Protein AF-0000000077710353 (afdb_homodimer)

Nearest PDB structures (foldseek):
  5i99-assembly1_A  TM=4.113E-01  e=1.991E-09  Mus musculus
  4jzo-assembly4_H  TM=4.337E-01  e=4.804E-08  Homo sapiens
  6u8c-assembly1_C  TM=4.292E-01  e=2.324E-08  Homo sapiens
  2if7-assembly1_B  TM=4.153E-01  e=2.906E-08  Homo sapiens
  2if7-assembly1_A  TM=4.339E-01  e=1.050E-07  Homo sapiens

Organism: NCBI:txid369639

Secondary structure (DSSP, 8-state):
-----------------------S---EEEEEETT--EEE--TTPPTTSTTEEEEEE-SSTTPPPEEEEETTEE-S--TTGGGEEE-TTSPEEESS--TT--EEEEEEEEETTEEEEEEEEEEEEEEEEEESS-GGG--TT-EEEEEEEEE-SSS-HHHHHHHH-EEEEEE-TTSPBP-TT-TTEEEEEETTTTEEEEEEE--GGGTT-EEEEEEEEEEEEEEEE-----HHHHHHHHHHHHHHHHHHHHHHHHHHHHHHHHHHHHHHHHHHHHHHHHHHHHHHHHHHH-/-----------------------S---EEEEEETT--EEE--TTPPTTSTTEEEEEE--STTPPPEEEEETTEE-TT-GGGGGEEE-TTSPEEESS--TT--EEEEEEEEETTEEEEEEEEEEEEEEEEEESS-GGG--TT-EEEEEEEEE-SSS-HHHHHHHH-EEEEEE-TTSPBP-TT-TT-EEEEETTTTEEEEEEE--GGGTT-EEEEEEEEEEEEEEEE-----HHHHHHHHHHHHHHHHHHHHHHHHHHHHHHHHHHHHHHHHHHHHHHHHHHHHHHHHHHH-

pLDDT: mean 77.47, std 20.6, range [24.73, 97.75]

Solvent-accessible surface area (backbone atoms only — not comparable to full-atom values): 31722 Å² total; per-residue (Å²): 136,82,78,76,76,74,74,74,75,74,72,76,72,73,73,68,74,70,74,68,70,64,82,60,70,74,68,42,78,44,58,38,30,54,63,38,70,46,77,43,80,30,59,66,60,62,86,88,28,54,32,31,25,33,37,38,32,47,52,52,83,82,49,74,70,42,68,51,25,56,47,55,37,74,41,78,87,43,94,60,34,84,38,48,46,76,43,96,68,45,18,43,32,38,50,57,36,43,84,80,61,27,11,37,37,33,35,38,37,41,55,95,88,32,78,45,84,71,66,31,41,34,36,35,30,25,35,43,74,47,59,74,53,57,63,82,68,40,46,62,74,39,74,42,40,36,38,37,30,48,35,57,33,66,51,52,38,61,53,43,32,64,74,55,36,46,47,79,45,46,23,43,76,87,65,47,72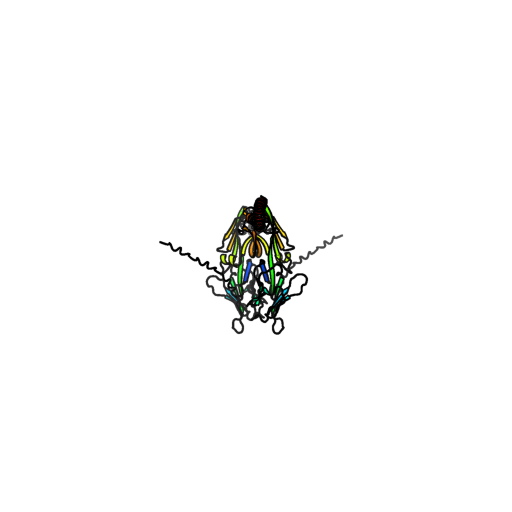,64,50,70,81,39,85,69,38,46,64,48,77,39,58,86,63,32,32,39,34,43,32,33,63,37,46,76,84,38,58,71,34,44,42,30,39,32,38,32,26,55,58,32,58,45,76,45,70,40,54,59,58,54,66,62,55,59,46,45,51,50,46,51,52,49,50,50,52,50,51,51,52,51,52,52,49,52,64,57,48,50,58,53,53,52,52,51,50,51,54,50,50,54,51,53,53,52,54,57,57,54,56,58,55,58,58,57,59,59,60,68,75,99,135,82,78,74,76,74,75,74,75,75,73,75,72,73,73,68,72,69,75,67,72,64,85,62,68,72,67,41,77,46,56,40,30,55,61,38,69,46,76,43,80,27,57,65,60,62,86,89,28,54,33,31,25,34,36,38,32,50,57,52,83,81,54,76,70,40,68,52,24,55,47,57,37,73,41,78,87,44,92,61,32,83,37,48,48,75,43,95,68,46,18,43,33,38,49,55,36,44,84,80,62,26,10,38,37,33,35,39,37,38,56,94,89,33,78,46,87,71,64,31,44,35,36,35,30,26,36,44,75,47,60,74,54,58,65,82,69,40,48,63,72,39,72,40,41,36,38,37,32,45,36,56,32,67,50,54,38,62,53,44,32,66,75,54,35,45,48,80,44,46,23,42,74,86,65,47,71,63,50,70,80,38,87,68,39,48,63,48,77,40,56,86,62,34,31,38,34,43,34,36,63,37,45,76,83,39,59,71,34,41,42,29,39,34,38,32,27,55,58,33,57,43,76,46,69,40,55,57,58,54,66,61,57,58,46,46,51,49,47,51,48,48,49,50,52,49,49,51,50,51,51,52,49,52,63,56,46,50,58,52,53,52,50,50,50,52,52,51,51,53,50,53,53,50,54,58,53,54,56,57,54,57,56,56,57,61,58,67,75,100

Sequence (580 aa):
MADKCHLCLLGLIILSSLLAGTSGADDAHVFISSGENVRLPCNNALPDCKSTTWIYHNGYNHSAAAELINLGIKTKDTESHERLSLGSDCSLNIKNVTKEDPGSYTCRQYVNDKQQGTDARVFLHVLHVSSSSSQTEISAGRSVTLSCQLYSSGVSCDDLIRSERIQLFWVNQAGVTLKISDSRYQILFSSRHCISTLSTTLLNEDHNREWRCEVTQVKTSVTYTVRYSDPAETEVRSTAGLLFRVIVIIVEFAVFAAPTVILLQIICARRAGRKNSQHSEEIVMNKILEMADKCHLCLLGLIILSSLLAGTSGADDAHVFISSGENVRLPCNNALPDCKSTTWIYHNGYNHSAAAELINLGIKTKDTESHERLSLGSDCSLNIKNVTKEDPGSYTCRQYVNDKQQGTDARVFLHVLHVSSSSSQTEISAGRSVTLSCQLYSSGVSCDDLIRSERIQLFWVNQAGVTLKISDSRYQILFSSRHCISTLSTTLLNEDHNREWRCEVTQVKTSVTYTVRYSDPAETEVRSTAGLLFRVIVIIVEFAVFAAPTVILLQIICARRAGRKNSQHSEEIVMNKILE

Radius of gyration: 45.53 Å; Cα contacts (8 Å, |Δi|>4): 1023; chains: 2; bounding box: 80×238×75 Å

InterPro domains:
  IPR003599 Immunoglobulin domain subtype [SM00409] (27-127)
  IPR003599 Immunoglobulin domain subtype [SM00409] (133-227)
  IPR007110 Immunoglobulin-like domain [PS50835] (32-108)
  IPR007110 Immunoglobulin-like domain [PS50835] (127-223)
  IPR013106 Immunoglobulin V-set domain [PF07686] (31-123)
  IPR013783 Immunoglobulin-like fold [G3DSA:2.60.40.10] (26-131)
  IPR013783 Immunoglobulin-like fold [G3DSA:2.60.40.10] (132-230)
  IPR036179 Immunoglobulin-like domain superfamily [SSF48726] (31-126)

Structure (mmCIF, N/CA/C/O backbone):
data_AF-0000000077710353-model_v1
#
loop_
_entity.id
_entity.type
_entity.pdbx_description
1 polymer 'Ig-like domain-containing protein'
#
loop_
_atom_site.group_PDB
_atom_site.id
_atom_site.type_symbol
_atom_site.label_atom_id
_atom_site.label_alt_id
_atom_site.label_comp_id
_atom_site.label_asym_id
_atom_site.label_entity_id
_atom_site.label_seq_id
_atom_site.pdbx_PDB_ins_code
_atom_site.Cartn_x
_atom_site.Cartn_y
_atom_site.Cartn_z
_atom_site.occupancy
_atom_site.B_iso_or_equiv
_atom_site.auth_seq_id
_atom_site.auth_comp_id
_atom_site.auth_asym_id
_atom_site.auth_atom_id
_atom_site.pdbx_PDB_model_num
ATOM 1 N N . MET A 1 1 ? 22.859 -52.781 32.062 1 25.34 1 MET A N 1
ATOM 2 C CA . MET A 1 1 ? 22.125 -51.562 32.406 1 25.34 1 MET A CA 1
ATOM 3 C C . MET A 1 1 ? 21.922 -50.719 31.156 1 25.34 1 MET A C 1
ATOM 5 O O . MET A 1 1 ? 22.859 -50.125 30.625 1 25.34 1 MET A O 1
ATOM 9 N N . ALA A 1 2 ? 21.047 -51.156 30.234 1 31.73 2 ALA A N 1
ATOM 10 C CA . ALA A 1 2 ? 20.672 -50.75 28.891 1 31.73 2 ALA A CA 1
ATOM 11 C C . ALA A 1 2 ? 20.047 -49.375 28.859 1 31.73 2 ALA A C 1
ATOM 13 O O . ALA A 1 2 ? 19.062 -49.125 29.562 1 31.73 2 ALA A O 1
ATOM 14 N N . ASP A 1 3 ? 20.938 -48.375 28.797 1 27.22 3 ASP A N 1
ATOM 15 C CA . ASP A 1 3 ? 20.594 -46.969 28.734 1 27.22 3 ASP A CA 1
ATOM 16 C C . ASP A 1 3 ? 19.594 -46.688 27.625 1 27.22 3 ASP A C 1
ATOM 18 O O . ASP A 1 3 ? 19.844 -47 26.453 1 27.22 3 ASP A O 1
ATOM 22 N N . LYS A 1 4 ? 18.281 -46.781 27.984 1 29.41 4 LYS A N 1
ATOM 23 C CA . LYS A 1 4 ? 17.094 -46.469 27.188 1 29.41 4 LYS A CA 1
ATOM 24 C C . LYS A 1 4 ? 17.188 -45.094 26.562 1 29.41 4 LYS A C 1
ATOM 26 O O . LYS A 1 4 ? 17.297 -44.094 27.281 1 29.41 4 LYS A O 1
ATOM 31 N N . CYS A 1 5 ? 17.938 -45 25.438 1 27.58 5 CYS A N 1
ATOM 32 C CA . CYS A 1 5 ? 17.922 -43.812 24.594 1 27.58 5 CYS A CA 1
ATOM 33 C C . CYS A 1 5 ? 16.5 -43.312 24.391 1 27.58 5 CYS A C 1
ATOM 35 O O . CYS A 1 5 ? 15.656 -44.031 23.859 1 27.58 5 CYS A O 1
ATOM 37 N N . HIS A 1 6 ? 15.984 -42.594 25.375 1 27.92 6 HIS A N 1
ATOM 38 C CA . HIS A 1 6 ? 14.75 -41.844 25.219 1 27.92 6 HIS A CA 1
ATOM 39 C C . HIS A 1 6 ? 14.766 -41.031 23.922 1 27.92 6 HIS A C 1
ATOM 41 O O . HIS A 1 6 ? 15.609 -40.156 23.734 1 27.92 6 HIS A O 1
ATOM 47 N N . LEU A 1 7 ? 14.633 -41.719 22.828 1 25.25 7 LEU A N 1
ATOM 48 C CA . LEU A 1 7 ? 14.336 -41.062 21.562 1 25.25 7 LEU A CA 1
ATOM 49 C C . LEU A 1 7 ? 13.289 -39.969 21.766 1 25.25 7 LEU A C 1
ATOM 51 O O . LEU A 1 7 ? 12.156 -40.25 22.141 1 25.25 7 LEU A O 1
ATOM 55 N N . CYS A 1 8 ? 13.719 -38.812 22.344 1 25.44 8 CYS A N 1
ATOM 56 C CA . CYS A 1 8 ? 12.898 -37.625 22.297 1 25.44 8 CYS A CA 1
ATOM 57 C C . CYS A 1 8 ? 12.336 -37.375 20.906 1 25.44 8 CYS A C 1
ATOM 59 O O . CYS A 1 8 ? 13.086 -37.156 19.969 1 25.44 8 CYS A O 1
ATOM 61 N N . LEU A 1 9 ? 11.336 -38.156 20.547 1 25.42 9 LEU A N 1
ATOM 62 C CA . LEU A 1 9 ? 10.492 -37.781 19.422 1 25.42 9 LEU A CA 1
ATOM 63 C C . LEU A 1 9 ? 10.172 -36.281 19.453 1 25.42 9 LEU A C 1
ATOM 65 O O . LEU A 1 9 ? 9.398 -35.844 20.297 1 25.42 9 LEU A O 1
ATOM 69 N N . LEU A 1 10 ? 11.203 -35.438 19.25 1 26.14 10 LEU A N 1
ATOM 70 C CA . LEU A 1 10 ? 10.914 -34.062 18.922 1 26.14 10 LEU A CA 1
ATOM 71 C C . LEU A 1 10 ? 9.812 -33.969 17.875 1 26.14 10 LEU A C 1
ATOM 73 O O . LEU A 1 10 ? 10 -34.375 16.734 1 26.14 10 LEU A O 1
ATOM 77 N N . GLY A 1 11 ? 8.547 -34.188 18.312 1 24.77 11 GLY A N 1
ATOM 78 C CA . GLY A 1 11 ? 7.402 -33.781 17.516 1 24.77 11 GLY A CA 1
ATOM 79 C C . GLY A 1 11 ? 7.562 -32.406 16.875 1 24.77 11 GLY A C 1
ATOM 80 O O . GLY A 1 11 ? 7.754 -31.422 17.578 1 24.77 11 GLY A O 1
ATOM 81 N N . LEU A 1 12 ? 8.211 -32.375 15.734 1 25.19 12 LEU A N 1
ATOM 82 C CA . LEU A 1 12 ? 8.117 -31.203 14.867 1 25.19 12 LEU A CA 1
ATOM 83 C C . LEU A 1 12 ? 6.672 -30.734 14.742 1 25.19 12 LEU A C 1
ATOM 85 O O . LEU A 1 12 ? 5.836 -31.422 14.148 1 25.19 12 LEU A O 1
ATOM 89 N N . ILE A 1 13 ? 6.176 -30.109 15.773 1 26.89 13 ILE A N 1
ATOM 90 C CA . ILE A 1 13 ? 4.922 -29.375 15.625 1 26.89 13 ILE A CA 1
ATOM 91 C C . ILE A 1 13 ? 5.008 -28.453 14.414 1 26.89 13 ILE A C 1
ATOM 93 O O . ILE A 1 13 ? 5.809 -27.516 14.398 1 26.89 13 ILE A O 1
ATOM 97 N N . ILE A 1 14 ? 4.855 -29 13.266 1 26.05 14 ILE A N 1
ATOM 98 C CA . ILE A 1 14 ? 4.508 -28.172 12.109 1 26.05 14 ILE A CA 1
ATOM 99 C C . ILE A 1 14 ? 3.408 -27.188 12.5 1 26.05 14 ILE A C 1
ATOM 101 O O . ILE A 1 14 ? 2.279 -27.578 12.789 1 26.05 14 ILE A O 1
ATOM 105 N N . LEU A 1 15 ? 3.768 -26.203 13.281 1 25.69 15 LEU A N 1
ATOM 106 C CA . LEU A 1 15 ? 2.879 -25.047 13.383 1 25.69 15 LEU A CA 1
ATOM 107 C C . LEU A 1 15 ? 2.357 -24.641 12.008 1 25.69 15 LEU A C 1
ATOM 109 O O . LEU A 1 15 ? 3.1 -24.078 11.203 1 25.69 15 LEU A O 1
ATOM 113 N N . SER A 1 16 ? 1.536 -25.422 11.43 1 28.23 16 SER A N 1
ATOM 114 C CA . SER A 1 16 ? 0.656 -24.891 10.391 1 28.23 16 SER A CA 1
ATOM 115 C C . SER A 1 16 ? 0.065 -23.547 10.797 1 28.23 16 SER A C 1
ATOM 117 O O . SER A 1 16 ? -0.652 -23.453 11.797 1 28.23 16 SER A O 1
ATOM 119 N N . SER A 1 17 ? 0.896 -22.547 10.789 1 28.89 17 SER A N 1
ATOM 120 C CA . SER A 1 17 ? 0.203 -21.266 10.789 1 28.89 17 SER A CA 1
ATOM 121 C C . SER A 1 17 ? -1.083 -21.328 9.977 1 28.89 17 SER A C 1
ATOM 123 O O . SER A 1 17 ? -1.044 -21.547 8.766 1 28.89 17 SER A O 1
ATOM 125 N N . LEU A 1 18 ? -2.076 -21.891 10.492 1 27.72 18 LEU A N 1
ATOM 126 C CA . LEU A 1 18 ? -3.426 -21.594 10.031 1 27.72 18 LEU A CA 1
ATOM 127 C C . LEU A 1 18 ? -3.553 -20.109 9.664 1 27.72 18 LEU A C 1
ATOM 129 O O . LEU A 1 18 ? -3.492 -19.25 10.531 1 27.72 18 LEU A O 1
ATOM 133 N N . LEU A 1 19 ? -3.02 -19.719 8.578 1 29.59 19 LEU A N 1
ATOM 134 C CA . LEU A 1 19 ? -3.654 -18.547 7.984 1 29.59 19 LEU A CA 1
ATOM 135 C C . LEU A 1 19 ? -5.168 -18.594 8.164 1 29.59 19 LEU A C 1
ATOM 137 O O . LEU A 1 19 ? -5.859 -19.328 7.457 1 29.59 19 LEU A O 1
ATOM 141 N N . ALA A 1 20 ? -5.641 -18.797 9.352 1 29.83 20 ALA A N 1
ATOM 142 C CA . ALA A 1 20 ? -7.047 -18.438 9.531 1 29.83 20 ALA A CA 1
ATOM 143 C C . ALA A 1 20 ? -7.43 -17.25 8.656 1 29.83 20 ALA A C 1
ATOM 145 O O . ALA A 1 20 ? -6.93 -16.141 8.852 1 29.83 20 ALA A O 1
ATOM 146 N N . GLY A 1 21 ? -7.629 -17.453 7.434 1 33.44 21 GLY A N 1
ATOM 147 C CA . GLY A 1 21 ? -8.516 -16.578 6.688 1 33.44 21 GLY A CA 1
ATOM 148 C C . GLY A 1 21 ? -9.68 -16.062 7.516 1 33.44 21 GLY A C 1
ATOM 149 O O . GLY A 1 21 ? -10.695 -16.75 7.652 1 33.44 21 GLY A O 1
ATOM 150 N N . THR A 1 22 ? -9.57 -15.711 8.742 1 33.5 22 THR A N 1
ATOM 151 C CA . THR A 1 22 ? -10.758 -15.078 9.305 1 33.5 22 THR A CA 1
ATOM 152 C C . THR A 1 22 ? -11.57 -14.391 8.219 1 33.5 22 THR A C 1
ATOM 154 O O . THR A 1 22 ? -11.008 -13.852 7.262 1 33.5 22 THR A O 1
ATOM 157 N N . SER A 1 23 ? -12.664 -14.883 7.824 1 36.84 23 SER A N 1
ATOM 158 C CA . SER A 1 23 ? -13.758 -14.312 7.035 1 36.84 23 SER A CA 1
ATOM 159 C C . SER A 1 23 ? -13.828 -12.797 7.195 1 36.84 23 SER A C 1
ATOM 161 O O . SER A 1 23 ? -14.758 -12.164 6.703 1 36.84 23 SER A O 1
ATOM 163 N N . GLY A 1 24 ? -13.422 -12.156 8.305 1 43.06 24 GLY A N 1
ATOM 164 C CA . GLY A 1 24 ? -13.641 -10.75 8.602 1 43.06 24 GLY A CA 1
ATOM 165 C C . GLY A 1 24 ? -13.086 -9.82 7.535 1 43.06 24 GLY A C 1
ATOM 166 O O . GLY A 1 24 ? -12.164 -10.188 6.805 1 43.06 24 GLY A O 1
ATOM 167 N N . ALA A 1 25 ? -14.023 -9.102 6.984 1 49.94 25 ALA A N 1
ATOM 168 C CA . ALA A 1 25 ? -13.656 -7.992 6.109 1 49.94 25 ALA A CA 1
ATOM 169 C C . ALA A 1 25 ? -12.289 -7.426 6.488 1 49.94 25 ALA A C 1
ATOM 171 O O . ALA A 1 25 ? -12.016 -7.188 7.668 1 49.94 25 ALA A O 1
ATOM 172 N N . ASP A 1 26 ? -11.234 -7.805 5.914 1 63.59 26 ASP A N 1
ATOM 173 C CA . ASP A 1 26 ? -9.891 -7.312 6.172 1 63.59 26 ASP A CA 1
ATOM 174 C C . ASP A 1 26 ? -9.898 -5.816 6.48 1 63.59 26 ASP A C 1
ATOM 176 O O . ASP A 1 26 ? -10.516 -5.035 5.758 1 63.59 26 ASP A O 1
ATOM 180 N N . ASP A 1 27 ? -9.492 -5.523 7.707 1 82 27 ASP A N 1
ATOM 181 C CA . ASP A 1 27 ? -9.359 -4.137 8.141 1 82 27 ASP A CA 1
ATOM 182 C C . ASP A 1 27 ? -8.5 -3.336 7.168 1 82 27 ASP A C 1
ATOM 184 O O . ASP A 1 27 ? -7.512 -3.848 6.637 1 82 27 ASP A O 1
ATOM 188 N N . ALA A 1 28 ? -9.109 -2.262 6.797 1 88.81 28 ALA A N 1
ATOM 189 C CA . ALA A 1 28 ? -8.344 -1.376 5.922 1 88.81 28 ALA A CA 1
ATOM 190 C C . ALA A 1 28 ? -7.387 -0.501 6.723 1 88.81 28 ALA A C 1
ATOM 192 O O . ALA A 1 28 ? -7.676 -0.146 7.871 1 88.81 28 ALA A O 1
ATOM 193 N N . HIS A 1 29 ? -6.254 -0.254 6.203 1 93.12 29 HIS A N 1
ATOM 194 C CA . HIS A 1 29 ? -5.289 0.678 6.773 1 93.12 29 HIS A CA 1
ATOM 195 C C . HIS A 1 29 ? -5.07 1.878 5.855 1 93.12 29 HIS A C 1
ATOM 197 O O . HIS A 1 29 ? -4.828 1.713 4.656 1 93.12 29 HIS A O 1
ATOM 203 N N . VAL A 1 30 ? -5.191 3.016 6.469 1 95.81 30 VAL A N 1
ATOM 204 C CA . VAL A 1 30 ? -4.977 4.246 5.715 1 95.81 30 VAL A CA 1
ATOM 205 C C . VAL A 1 30 ? -3.828 5.039 6.332 1 95.81 30 VAL A C 1
ATOM 207 O O . VAL A 1 30 ? -3.809 5.27 7.547 1 95.81 30 VAL A O 1
ATOM 210 N N . PHE A 1 31 ? -2.885 5.402 5.52 1 96.81 31 PHE A N 1
ATOM 211 C CA . PHE A 1 31 ? -1.745 6.215 5.922 1 96.81 31 PHE A CA 1
ATOM 212 C C . PHE A 1 31 ? -1.84 7.613 5.32 1 96.81 31 PHE A C 1
ATOM 214 O O . PHE A 1 31 ? -2.07 7.766 4.117 1 96.81 31 PHE A O 1
ATOM 221 N N . ILE A 1 32 ? -1.67 8.656 6.199 1 97.31 32 ILE A N 1
ATOM 222 C CA . ILE A 1 32 ? -1.818 10.031 5.723 1 97.31 32 ILE A CA 1
ATOM 223 C C . ILE A 1 32 ? -0.854 10.945 6.477 1 97.31 32 ILE A C 1
ATOM 225 O O . ILE A 1 32 ? -0.427 10.625 7.59 1 97.31 32 ILE A O 1
ATOM 229 N N . SER A 1 33 ? -0.442 12 5.82 1 96.75 33 SER A N 1
ATOM 230 C CA . SER A 1 33 ? 0.407 12.984 6.484 1 96.75 33 SER A CA 1
ATOM 231 C C . SER A 1 33 ? -0.427 14.008 7.25 1 96.75 33 SER A C 1
ATOM 233 O O . SER A 1 33 ? -1.528 14.359 6.824 1 96.75 33 SER A O 1
ATOM 235 N N . SER A 1 34 ? 0.158 14.461 8.32 1 95.56 34 SER A N 1
ATOM 236 C CA . SER A 1 34 ? -0.517 15.508 9.086 1 95.56 34 SER A CA 1
ATOM 237 C C . SER A 1 34 ? -0.793 16.734 8.227 1 95.56 34 SER A C 1
ATOM 239 O O . SER A 1 34 ? 0.046 17.125 7.414 1 95.56 34 SER A O 1
ATOM 241 N N . GLY A 1 35 ? -2 17.281 8.438 1 94.44 35 GLY A N 1
ATOM 242 C CA . GLY A 1 35 ? -2.375 18.484 7.711 1 94.44 35 GLY A CA 1
ATOM 243 C C . GLY A 1 35 ? -3.186 18.203 6.461 1 94.44 35 GLY A C 1
ATOM 244 O O . GLY A 1 35 ? -3.818 19.094 5.902 1 94.44 35 GLY A O 1
ATOM 245 N N . GLU A 1 36 ? -3.184 17.031 6.008 1 95.56 36 GLU A N 1
ATOM 246 C CA . GLU A 1 36 ? -3.924 16.656 4.809 1 95.56 36 GLU A CA 1
ATOM 247 C C . GLU A 1 36 ? -5.359 16.25 5.145 1 95.56 36 GLU A C 1
ATOM 249 O O . GLU A 1 36 ? -5.699 16.078 6.312 1 95.56 36 GLU A O 1
ATOM 254 N N . ASN A 1 37 ? -6.199 16.188 4.109 1 96.69 37 ASN A N 1
ATOM 255 C CA . ASN A 1 37 ? -7.551 15.648 4.215 1 96.69 37 ASN A CA 1
ATOM 256 C C . ASN A 1 37 ? -7.586 14.156 3.875 1 96.69 37 ASN A C 1
ATOM 258 O O . ASN A 1 37 ? -6.852 13.703 2.998 1 96.69 37 ASN A O 1
ATOM 262 N N . VAL A 1 38 ? -8.516 13.477 4.598 1 97.25 38 VAL A N 1
ATOM 263 C CA . VAL A 1 38 ? -8.555 12.047 4.316 1 97.25 38 VAL A CA 1
ATOM 264 C C . VAL A 1 38 ? -10.008 11.586 4.16 1 97.25 38 VAL A C 1
ATOM 266 O O . VAL A 1 38 ? -10.914 12.148 4.785 1 97.25 38 VAL A O 1
ATOM 269 N N . ARG A 1 39 ? -10.156 10.617 3.279 1 96.25 39 ARG A N 1
ATOM 270 C CA . ARG A 1 39 ? -11.414 9.898 3.088 1 96.25 39 ARG A CA 1
ATOM 271 C C . ARG A 1 39 ? -11.289 8.453 3.566 1 96.25 39 ARG A C 1
ATOM 273 O O . ARG A 1 39 ? -10.453 7.695 3.064 1 96.25 39 ARG A O 1
ATOM 280 N N . LEU A 1 40 ? -12.07 8.133 4.555 1 96.06 40 LEU A N 1
ATOM 281 C CA . LEU A 1 40 ? -12.117 6.75 5.027 1 96.06 40 LEU A CA 1
ATOM 282 C C . LEU A 1 40 ? -13.281 5.992 4.391 1 96.06 40 LEU A C 1
ATOM 284 O O . LEU A 1 40 ? -14.438 6.375 4.562 1 96.06 40 LEU A O 1
ATOM 288 N N . PRO A 1 41 ? -12.992 4.914 3.705 1 91.19 41 PRO A N 1
ATOM 289 C CA . PRO A 1 41 ? -14.047 4.219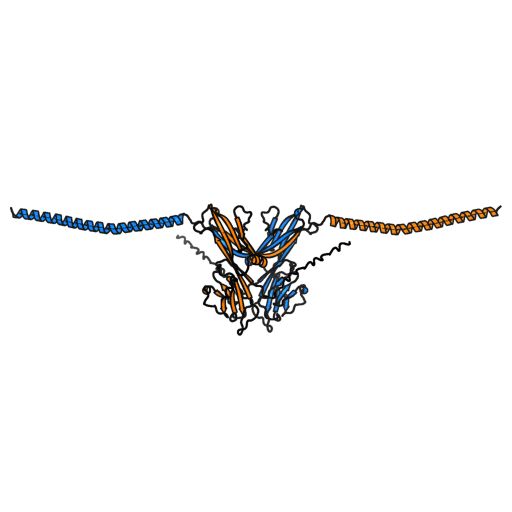 2.961 1 91.19 41 PRO A CA 1
ATOM 290 C C . PRO A 1 41 ? -14.961 3.398 3.863 1 91.19 41 PRO A C 1
ATOM 292 O O . PRO A 1 41 ? -14.516 2.846 4.871 1 91.19 41 PRO A O 1
ATOM 295 N N . CYS A 1 42 ? -16.172 3.418 3.508 1 90.94 42 CYS A N 1
ATOM 296 C CA . CYS A 1 42 ? -17.172 2.516 4.078 1 90.94 42 CYS A CA 1
ATOM 297 C C . CYS A 1 42 ? -17.547 1.422 3.088 1 90.94 42 CYS A C 1
ATOM 299 O O . CYS A 1 42 ? -18.5 1.58 2.312 1 90.94 42 CYS A O 1
ATOM 301 N N . ASN A 1 43 ? -16.938 0.274 3.174 1 80.12 43 ASN A N 1
ATOM 302 C CA . ASN A 1 43 ? -17.031 -0.746 2.135 1 80.12 43 ASN A CA 1
ATOM 303 C C . ASN A 1 43 ? -18.297 -1.584 2.283 1 80.12 43 ASN A C 1
ATOM 305 O O . ASN A 1 43 ? -18.609 -2.406 1.419 1 80.12 43 ASN A O 1
ATOM 309 N N . ASN A 1 44 ? -19.047 -1.367 3.293 1 79.06 44 ASN A N 1
ATOM 310 C CA . ASN A 1 44 ? -20.297 -2.111 3.486 1 79.06 44 ASN A CA 1
ATOM 311 C C . ASN A 1 44 ? -21.5 -1.187 3.492 1 79.06 44 ASN A C 1
ATOM 313 O O . ASN A 1 44 ? -22.531 -1.499 4.105 1 79.06 44 ASN A O 1
ATOM 317 N N . ALA A 1 45 ? -21.344 -0.152 2.887 1 82.06 45 ALA A N 1
ATOM 318 C CA . ALA A 1 45 ? -22.375 0.872 2.934 1 82.06 45 ALA A CA 1
ATOM 319 C C . ALA A 1 45 ? -23.641 0.411 2.203 1 82.06 45 ALA A C 1
ATOM 321 O O . ALA A 1 45 ? -23.547 -0.267 1.177 1 82.06 45 ALA A O 1
ATOM 322 N N . LEU A 1 46 ? -24.719 0.734 2.832 1 79.88 46 LEU A N 1
ATOM 323 C CA . LEU A 1 46 ? -26.016 0.59 2.158 1 79.88 46 LEU A CA 1
ATOM 324 C C . LEU A 1 46 ? -26.391 1.87 1.419 1 79.88 46 LEU A C 1
ATOM 326 O O . LEU A 1 46 ? -25.75 2.912 1.616 1 79.88 46 LEU A O 1
ATOM 330 N N . PRO A 1 47 ? -27.422 1.696 0.57 1 78.12 47 PRO A N 1
ATOM 331 C CA . PRO A 1 47 ? -27.781 2.891 -0.197 1 78.12 47 PRO A CA 1
ATOM 332 C C . PRO A 1 47 ? -28.234 4.047 0.69 1 78.12 47 PRO A C 1
ATOM 334 O O . PRO A 1 47 ? -28.797 3.818 1.765 1 78.12 47 PRO A O 1
ATOM 337 N N . ASP A 1 48 ? -28 5.402 0.403 1 83.31 48 ASP A N 1
ATOM 338 C CA . ASP A 1 48 ? -28.453 6.695 0.905 1 83.31 48 ASP A CA 1
ATOM 339 C C . ASP A 1 48 ? -27.797 7.031 2.242 1 83.31 48 ASP A C 1
ATOM 341 O O . ASP A 1 48 ? -28.078 8.07 2.834 1 83.31 48 ASP A O 1
ATOM 345 N N . CYS A 1 49 ? -27.031 6.266 2.949 1 92 49 CYS A N 1
ATOM 346 C CA . CYS A 1 49 ? -26.188 6.52 4.105 1 92 49 CYS A CA 1
ATOM 347 C C . CYS A 1 49 ? -27.016 6.773 5.355 1 92 49 CYS A C 1
ATOM 349 O O . CYS A 1 49 ? -26.484 7.148 6.398 1 92 49 CYS A O 1
ATOM 351 N N . LYS A 1 50 ? -28.344 6.559 5.301 1 93.94 50 LYS A N 1
ATOM 352 C CA . LYS A 1 50 ? -29.203 6.809 6.453 1 93.94 50 LYS A CA 1
ATOM 353 C C . LYS A 1 50 ? -29.062 5.707 7.5 1 93.94 50 LYS A C 1
ATOM 355 O O . LYS A 1 50 ? -29.469 5.871 8.648 1 93.94 50 LYS A O 1
ATOM 360 N N . SER A 1 51 ? -28.5 4.641 7.066 1 94.06 51 SER A N 1
ATOM 361 C CA . SER A 1 51 ? -28.297 3.502 7.957 1 94.06 51 SER A CA 1
ATOM 362 C C . SER A 1 51 ? -26.891 3.504 8.547 1 94.06 51 SER A C 1
ATOM 364 O O . SER A 1 51 ? -26.562 2.658 9.383 1 94.06 51 SER A O 1
ATOM 366 N N . THR A 1 52 ? -26.141 4.477 8.211 1 95.56 52 THR A N 1
ATOM 367 C CA . THR A 1 52 ? -24.703 4.398 8.453 1 95.56 52 THR A CA 1
ATOM 368 C C . THR A 1 52 ? -24.328 5.086 9.766 1 95.56 52 THR A C 1
ATOM 370 O O . THR A 1 52 ? -24.719 6.234 9.992 1 95.56 52 THR A O 1
ATOM 373 N N . THR A 1 53 ? -23.594 4.395 10.547 1 95.94 53 THR A N 1
ATOM 374 C CA . THR A 1 53 ? -23 4.922 11.773 1 95.94 53 THR A CA 1
ATOM 375 C C . THR A 1 53 ? -21.484 4.746 11.773 1 95.94 53 THR A C 1
ATOM 377 O O . THR A 1 53 ? -20.984 3.686 11.398 1 95.94 53 THR A O 1
ATOM 380 N N . TRP A 1 54 ? -20.797 5.832 12.086 1 95.94 54 TRP A N 1
ATOM 381 C CA . TRP A 1 54 ? -19.344 5.785 12.242 1 95.94 54 TRP A CA 1
ATOM 382 C C . TRP A 1 54 ? -18.953 5.902 13.703 1 95.94 54 TRP A C 1
ATOM 384 O O . TRP A 1 54 ? -19.375 6.824 14.398 1 95.94 54 TRP A O 1
ATOM 394 N N . ILE A 1 55 ? -18.078 4.941 14.148 1 93.94 55 ILE A N 1
ATOM 395 C CA . ILE A 1 55 ? -17.625 4.879 15.539 1 93.94 55 ILE A CA 1
ATOM 396 C C . ILE A 1 55 ? -16.094 4.965 15.586 1 93.94 55 ILE A C 1
ATOM 398 O O . ILE A 1 55 ? -15.406 4.254 14.852 1 93.94 55 ILE A O 1
ATOM 402 N N . TYR A 1 56 ? -15.648 5.875 16.406 1 94 56 TYR A N 1
ATOM 403 C CA . TYR A 1 56 ? -14.211 6.066 16.594 1 94 56 TYR A CA 1
ATOM 404 C C . TYR A 1 56 ? -13.742 5.43 17.906 1 94 56 TYR A C 1
ATOM 406 O O . TYR A 1 56 ? -14.398 5.566 18.938 1 94 56 TYR A O 1
ATOM 414 N N . HIS A 1 57 ? -12.594 4.703 17.734 1 91.38 57 HIS A N 1
ATOM 415 C CA . HIS A 1 57 ? -11.914 4.148 18.906 1 91.38 57 HIS A CA 1
ATOM 416 C C . HIS A 1 57 ? -10.43 4.5 18.891 1 91.38 57 HIS A C 1
ATOM 418 O O . HIS A 1 57 ? -9.727 4.227 17.922 1 91.38 57 HIS A O 1
ATOM 424 N N . ASN A 1 58 ? -10.023 5.172 19.969 1 84.88 58 ASN A N 1
ATOM 425 C CA . ASN A 1 58 ? -8.609 5.48 20.125 1 84.88 58 ASN A CA 1
ATOM 426 C C . ASN A 1 58 ? -7.852 4.336 20.781 1 84.88 58 ASN A C 1
ATOM 428 O O . ASN A 1 58 ? -8.211 3.9 21.891 1 84.88 58 ASN A O 1
ATOM 432 N N . GLY A 1 59 ? -7.57 3.309 20.266 1 70.75 59 GLY A N 1
ATOM 433 C CA . GLY A 1 59 ? -6.887 2.113 20.719 1 70.75 59 GLY A CA 1
ATOM 434 C C . GLY A 1 59 ? -6.184 2.309 22.047 1 70.75 59 GLY A C 1
ATOM 435 O O . GLY A 1 59 ? -5.703 1.345 22.656 1 70.75 59 GLY A O 1
ATOM 436 N N . TYR A 1 60 ? -6.141 3.691 22.406 1 61.84 60 TYR A N 1
ATOM 437 C CA . TYR A 1 60 ? -5.5 3.943 23.688 1 61.84 60 TYR A CA 1
ATOM 438 C C . TYR A 1 60 ? -6.523 3.926 24.812 1 61.84 60 TYR A C 1
ATOM 440 O O . TYR A 1 60 ? -7.641 4.418 24.656 1 61.84 60 TYR A O 1
ATOM 448 N N . ASN A 1 61 ? -6.137 3.377 25.969 1 56.88 61 ASN A N 1
ATOM 449 C CA . ASN A 1 61 ? -6.617 3.414 27.344 1 56.88 61 ASN A CA 1
ATOM 450 C C . ASN A 1 61 ? -8.117 3.154 27.422 1 56.88 61 ASN A C 1
ATOM 452 O O . ASN A 1 61 ? -8.836 3.842 28.156 1 56.88 61 ASN A O 1
ATOM 456 N N . HIS A 1 62 ? -8.5 2.254 26.75 1 61.12 62 HIS A N 1
ATOM 457 C CA . HIS A 1 62 ? -9.875 1.837 27.016 1 61.12 62 HIS A CA 1
ATOM 458 C C . HIS A 1 62 ? -10.844 3.008 26.891 1 61.12 62 HIS A C 1
ATOM 460 O O . HIS A 1 62 ? -11.836 3.082 27.625 1 61.12 62 HIS A O 1
ATOM 466 N N . SER A 1 63 ? -10.375 4.062 26.203 1 64.12 63 SER A N 1
ATOM 467 C CA . SER A 1 63 ? -11.32 5.16 26.047 1 64.12 63 SER A CA 1
ATOM 468 C C . SER A 1 63 ? -12.586 4.699 25.328 1 64.12 63 SER A C 1
ATOM 470 O O . SER A 1 63 ? -12.555 3.723 24.578 1 64.12 63 SER A O 1
ATOM 472 N N . ALA A 1 64 ? -13.609 5.277 25.828 1 75.44 64 ALA A N 1
ATOM 473 C CA . ALA A 1 64 ? -14.922 4.945 25.266 1 75.44 64 ALA A CA 1
ATOM 474 C C . ALA A 1 64 ? -14.984 5.27 23.781 1 75.44 64 ALA A C 1
ATOM 476 O O . ALA A 1 64 ? -14.352 6.223 23.312 1 75.44 64 ALA A O 1
ATOM 477 N N . ALA A 1 65 ? -15.617 4.406 23.094 1 84.75 65 ALA A N 1
ATOM 478 C CA . ALA A 1 65 ? -15.883 4.629 21.672 1 84.75 65 ALA A CA 1
ATOM 479 C C . ALA A 1 65 ? -16.766 5.859 21.469 1 84.75 65 ALA A C 1
ATOM 481 O O . ALA A 1 65 ? -17.656 6.137 22.281 1 84.75 65 ALA A O 1
ATOM 482 N N . ALA A 1 66 ? -16.359 6.676 20.5 1 89 66 ALA A N 1
ATOM 483 C CA . ALA A 1 66 ? -17.141 7.863 20.172 1 89 66 ALA A CA 1
ATOM 484 C C . ALA A 1 66 ? -17.875 7.703 18.844 1 89 66 ALA A C 1
ATOM 486 O O . ALA A 1 66 ? -17.281 7.305 17.844 1 89 66 ALA A O 1
ATOM 487 N N . GLU A 1 67 ? -19.172 8 18.953 1 92.12 67 GLU A N 1
ATOM 488 C CA . GLU A 1 67 ? -19.938 8.016 17.703 1 92.12 67 GLU A CA 1
ATOM 489 C C . GLU A 1 67 ? -19.766 9.336 16.969 1 92.12 67 GLU A C 1
ATOM 491 O O . GLU A 1 67 ? -20.078 10.406 17.5 1 92.12 67 GLU A O 1
ATOM 496 N N . LEU A 1 68 ? -19.312 9.219 15.781 1 94.19 68 LEU A N 1
ATOM 497 C CA . LEU A 1 68 ? -19.047 10.414 14.977 1 94.19 68 LEU A CA 1
ATOM 498 C C . LEU A 1 68 ? -20.234 10.734 14.086 1 94.19 68 LEU A C 1
ATOM 500 O O . LEU A 1 68 ? -20.578 11.898 13.898 1 94.19 68 LEU A O 1
ATOM 504 N N . ILE A 1 69 ? -20.781 9.711 13.508 1 94.88 69 ILE A N 1
ATOM 505 C CA . ILE A 1 69 ? -21.984 9.75 12.688 1 94.88 69 ILE A CA 1
ATOM 506 C C . ILE A 1 69 ? -22.984 8.727 13.203 1 94.88 69 ILE A C 1
ATOM 508 O O . ILE A 1 69 ? -22.641 7.578 13.477 1 94.88 69 ILE A O 1
ATOM 512 N N . ASN A 1 70 ? -24.188 9.156 13.414 1 94.44 70 ASN A N 1
ATOM 513 C CA . ASN A 1 70 ? -25.266 8.281 13.844 1 94.44 70 ASN A CA 1
ATOM 514 C C . ASN A 1 70 ? -26.406 8.258 12.82 1 94.44 70 ASN A C 1
ATOM 516 O O . ASN A 1 70 ? -27.109 9.258 12.656 1 94.44 70 ASN A O 1
ATOM 520 N N . LEU A 1 71 ? -26.484 7.156 12.172 1 95 71 LEU A N 1
ATOM 521 C CA . LEU A 1 71 ? -27.531 6.965 11.18 1 95 71 LEU A CA 1
ATOM 522 C C . LEU A 1 71 ? -27.547 8.109 10.172 1 95 71 LEU A C 1
ATOM 524 O O . LEU A 1 71 ? -28.594 8.703 9.922 1 95 71 LEU A O 1
ATOM 528 N N . GLY A 1 72 ? -26.375 8.398 9.734 1 94.44 72 GLY A N 1
ATOM 529 C CA . GLY A 1 72 ? -26.219 9.359 8.656 1 94.44 72 GLY A CA 1
ATOM 530 C C . GLY A 1 72 ? -26.156 10.797 9.148 1 94.44 72 GLY A C 1
ATOM 531 O O . GLY A 1 72 ? -25.969 11.719 8.352 1 94.44 72 GLY A O 1
ATOM 532 N N . ILE A 1 73 ? -26.219 11.016 10.445 1 92.5 73 ILE A N 1
ATOM 533 C CA . ILE A 1 73 ? -26.234 12.367 10.992 1 92.5 73 ILE A CA 1
ATOM 534 C C . ILE A 1 73 ? -24.984 12.594 11.844 1 92.5 73 ILE A C 1
ATOM 536 O O . ILE A 1 73 ? -24.672 11.789 12.727 1 92.5 73 ILE A O 1
ATOM 540 N N . LYS A 1 74 ? -24.359 13.648 11.516 1 91.81 74 LYS A N 1
ATOM 541 C CA . LYS A 1 74 ? -23.156 14.016 12.258 1 91.81 74 LYS A CA 1
ATOM 542 C C . LYS A 1 74 ? -23.484 14.336 13.719 1 91.81 74 LYS A C 1
ATOM 544 O O . LYS A 1 74 ? -24.438 15.055 13.992 1 91.81 74 LYS A O 1
ATOM 549 N N . THR A 1 75 ? -22.594 13.805 14.523 1 88.81 75 THR A N 1
ATOM 550 C CA . THR A 1 75 ? -22.797 14.078 15.945 1 88.81 75 THR A CA 1
ATOM 551 C C . THR A 1 75 ? -22.203 15.422 16.328 1 88.81 75 THR A C 1
ATOM 553 O O . THR A 1 75 ? -21.172 15.828 15.805 1 88.81 75 THR A O 1
ATOM 556 N N . LYS A 1 76 ? -22.828 16.359 17.047 1 76.25 76 LYS A N 1
ATOM 557 C CA . LYS A 1 76 ? -22.453 17.719 17.391 1 76.25 76 LYS A CA 1
ATOM 558 C C . LYS A 1 76 ? -21.344 17.734 18.453 1 76.25 76 LYS A C 1
ATOM 560 O O . LYS A 1 76 ? -20.531 18.656 18.484 1 76.25 76 LYS A O 1
ATOM 565 N N . ASP A 1 77 ? -21.141 16.875 19.312 1 64.5 77 ASP A N 1
ATOM 566 C CA . ASP A 1 77 ? -20.375 17.047 20.547 1 64.5 77 ASP A CA 1
ATOM 567 C C . ASP A 1 77 ? -18.891 16.781 20.312 1 64.5 77 ASP A C 1
ATOM 569 O O . ASP A 1 77 ? -18.094 16.844 21.234 1 64.5 77 ASP A O 1
ATOM 573 N N . THR A 1 78 ? -18.469 16.641 19.125 1 61.25 78 THR A N 1
ATOM 574 C CA . THR A 1 78 ? -17.062 16.25 19.125 1 61.25 78 THR A CA 1
ATOM 575 C C . THR A 1 78 ? -16.188 17.391 18.656 1 61.25 78 THR A C 1
ATOM 577 O O . THR A 1 78 ? -16.609 18.203 17.828 1 61.25 78 THR A O 1
ATOM 580 N N . GLU A 1 79 ? -15.188 17.891 19.469 1 61.19 79 GLU A N 1
ATOM 581 C CA . GLU A 1 79 ? -14.172 18.875 19.094 1 61.19 79 GLU A CA 1
ATOM 582 C C . GLU A 1 79 ? -13.797 18.75 17.625 1 61.19 79 GLU A C 1
ATOM 584 O O . GLU A 1 79 ? -13.531 19.75 16.953 1 61.19 79 GLU A O 1
ATOM 589 N N . SER A 1 80 ? -13.859 17.625 17.172 1 66.62 80 SER A N 1
ATOM 590 C CA . SER A 1 80 ? -13.438 17.375 15.797 1 66.62 80 SER A CA 1
ATOM 591 C C . SER A 1 80 ? -14.625 17.438 14.844 1 66.62 80 SER A C 1
ATOM 593 O O . SER A 1 80 ? -14.461 17.266 13.633 1 66.62 80 SER A O 1
ATOM 595 N N . HIS A 1 81 ? -15.703 17.875 15.398 1 73.25 81 HIS A N 1
ATOM 596 C CA . HIS A 1 81 ? -16.969 17.828 14.672 1 73.25 81 HIS A CA 1
ATOM 597 C C . HIS A 1 81 ? -16.906 18.656 13.398 1 73.25 81 HIS A C 1
ATOM 599 O O . HIS A 1 81 ? -17.375 18.234 12.344 1 73.25 81 HIS A O 1
ATOM 605 N N . GLU A 1 82 ? -16.219 19.703 13.484 1 85.94 82 GLU A N 1
ATOM 606 C CA . GLU A 1 82 ? -16.25 20.609 12.344 1 85.94 82 GLU A CA 1
ATOM 607 C C . GLU A 1 82 ? -15.438 20.062 11.18 1 85.94 82 GLU A C 1
ATOM 609 O O . GLU A 1 82 ? -15.703 20.391 10.016 1 85.94 82 GLU A O 1
ATOM 614 N N . ARG A 1 83 ? -14.625 19.188 11.508 1 93.56 83 ARG A N 1
ATOM 615 C CA . ARG A 1 83 ? -13.727 18.719 10.461 1 93.56 83 ARG A CA 1
ATOM 616 C C . ARG A 1 83 ? -14.266 17.438 9.828 1 93.56 83 ARG A C 1
ATOM 618 O O . ARG A 1 83 ? -13.711 16.938 8.844 1 93.56 83 ARG A O 1
ATOM 625 N N . LEU A 1 84 ? -15.391 16.922 10.367 1 94.62 84 LEU A N 1
ATOM 626 C CA . LEU A 1 84 ? -15.914 15.648 9.891 1 94.62 84 LEU A CA 1
ATOM 627 C C . LEU A 1 84 ? -17.094 15.867 8.938 1 94.62 84 LEU A C 1
ATOM 629 O O . LEU A 1 84 ? -17.859 16.812 9.109 1 94.62 84 LEU A O 1
ATOM 633 N N . SER A 1 85 ? -17.188 15.055 7.926 1 94.25 85 SER A N 1
ATOM 634 C CA . SER A 1 85 ? -18.344 15.039 7.039 1 94.25 85 SER A CA 1
ATOM 635 C C . SER A 1 85 ? -18.562 13.648 6.441 1 94.25 85 SER A C 1
ATOM 637 O O . SER A 1 85 ? -17.625 12.844 6.375 1 94.25 85 SER A O 1
ATOM 639 N N . LEU A 1 86 ? -19.781 13.391 6.121 1 95 86 LEU A N 1
ATOM 640 C CA . LEU A 1 86 ? -20.156 12.133 5.48 1 95 86 LEU A CA 1
ATOM 641 C C . LEU A 1 86 ? -20.219 12.281 3.967 1 95 86 LEU A C 1
ATOM 643 O O . LEU A 1 86 ? -20.875 13.188 3.459 1 95 86 LEU A O 1
ATOM 647 N N . GLY A 1 87 ? -19.453 11.414 3.256 1 93.12 87 GLY A N 1
ATOM 648 C CA . GLY A 1 87 ? -19.484 11.445 1.802 1 93.12 87 GLY A CA 1
ATOM 649 C C . GLY A 1 87 ? -20.75 10.844 1.22 1 93.12 87 GLY A C 1
ATOM 650 O O . GLY A 1 87 ? -21.5 10.172 1.925 1 93.12 87 GLY A O 1
ATOM 651 N N . SER A 1 88 ? -20.891 11.055 -0.104 1 88.75 88 SER A N 1
ATOM 652 C CA . SER A 1 88 ? -22.047 10.492 -0.804 1 88.75 88 SER A CA 1
ATOM 653 C C . SER A 1 88 ? -21.984 8.969 -0.833 1 88.75 88 SER A C 1
ATOM 655 O O . SER A 1 88 ? -23.016 8.305 -0.958 1 88.75 88 SER A O 1
ATOM 657 N N . ASP A 1 89 ? -20.828 8.469 -0.739 1 85.06 89 ASP A N 1
ATOM 658 C CA . ASP A 1 89 ? -20.641 7.023 -0.695 1 85.06 89 ASP A CA 1
ATOM 659 C C . ASP A 1 89 ? -20.578 6.523 0.745 1 85.06 89 ASP A C 1
ATOM 661 O O . ASP A 1 89 ? -20.109 5.41 0.998 1 85.06 89 ASP A O 1
ATOM 665 N N . CYS A 1 90 ? -20.875 7.355 1.658 1 93.88 90 CYS A N 1
ATOM 666 C CA . CYS A 1 90 ? -20.953 7.066 3.084 1 93.88 90 CYS A CA 1
ATOM 667 C C . CYS A 1 90 ? -19.578 6.957 3.705 1 93.88 90 CYS A C 1
ATOM 669 O O . CYS A 1 90 ? -19.422 6.395 4.793 1 93.88 90 CYS A O 1
ATOM 671 N N . SER A 1 91 ? -18.609 7.414 3.021 1 94.25 91 SER A N 1
ATOM 672 C CA . SER A 1 91 ? -17.266 7.492 3.588 1 94.25 91 SER A CA 1
ATOM 673 C C . SER A 1 91 ? -17.156 8.617 4.613 1 94.25 91 SER A C 1
ATOM 675 O O . SER A 1 91 ? -17.969 9.547 4.605 1 94.25 91 SER A O 1
ATOM 677 N N . LEU A 1 92 ? -16.234 8.461 5.453 1 96.31 92 LEU A N 1
ATOM 678 C CA . LEU A 1 92 ? -15.977 9.516 6.434 1 96.31 92 LEU A CA 1
ATOM 679 C C . LEU A 1 92 ? -14.836 10.422 5.977 1 96.31 92 LEU A C 1
ATOM 681 O O . LEU A 1 92 ? -13.727 9.945 5.715 1 96.31 92 LEU A O 1
ATOM 685 N N . ASN A 1 93 ? -15.156 11.664 5.891 1 96.5 93 ASN A N 1
ATOM 686 C CA . ASN A 1 93 ? -14.141 12.648 5.535 1 96.5 93 ASN A CA 1
ATOM 687 C C . ASN A 1 93 ? -13.641 13.406 6.758 1 96.5 93 ASN A C 1
ATOM 689 O O . ASN A 1 93 ? -14.438 13.906 7.559 1 96.5 93 ASN A O 1
ATOM 693 N N . ILE A 1 94 ? -12.367 13.484 6.918 1 96.19 94 ILE A N 1
ATOM 694 C CA . ILE A 1 94 ? -11.727 14.234 7.996 1 96.19 94 ILE A CA 1
ATOM 695 C C . ILE A 1 94 ? -10.82 15.305 7.41 1 96.19 94 ILE A C 1
ATOM 697 O O . ILE A 1 94 ? -9.859 15 6.695 1 96.19 94 ILE A O 1
ATOM 701 N N . LYS A 1 95 ? -11.094 16.484 7.75 1 96.06 95 LYS A N 1
ATOM 702 C CA . LYS A 1 95 ? -10.273 17.594 7.266 1 96.06 95 LYS A CA 1
ATOM 703 C C . LYS A 1 95 ? -9.117 17.859 8.211 1 96.06 95 LYS A C 1
ATOM 705 O O . LYS A 1 95 ? -9.273 17.797 9.438 1 96.06 95 LYS A O 1
ATOM 710 N N . ASN A 1 96 ? -7.949 18.219 7.645 1 95.19 96 ASN A N 1
ATOM 711 C CA . ASN A 1 96 ? -6.785 18.656 8.406 1 95.19 96 ASN A CA 1
ATOM 712 C C . ASN A 1 96 ? -6.441 17.672 9.523 1 95.19 96 ASN A C 1
ATOM 714 O O . ASN A 1 96 ? -6.461 18.016 10.703 1 95.19 96 ASN A O 1
ATOM 718 N N . VAL A 1 97 ? -6.031 16.547 9.062 1 96.31 97 VAL A N 1
ATOM 719 C CA . VAL A 1 97 ? -5.734 15.453 9.984 1 96.31 97 VAL A CA 1
ATOM 720 C C . VAL A 1 97 ? -4.578 15.859 10.898 1 96.31 97 VAL A C 1
ATOM 722 O O . VAL A 1 97 ? -3.604 16.469 10.445 1 96.31 97 VAL A O 1
ATOM 725 N N . THR A 1 98 ? -4.691 15.445 12.203 1 93.5 98 THR A N 1
ATOM 726 C CA . THR A 1 98 ? -3.66 15.758 13.188 1 93.5 98 THR A CA 1
ATOM 727 C C . THR A 1 98 ? -3.152 14.484 13.859 1 93.5 98 THR A C 1
ATOM 729 O O . THR A 1 98 ? -3.672 13.391 13.602 1 93.5 98 THR A O 1
ATOM 732 N N . LYS A 1 99 ? -2.195 14.641 14.727 1 91.75 99 LYS A N 1
ATOM 733 C CA . LYS A 1 99 ? -1.586 13.516 15.438 1 91.75 99 LYS A CA 1
ATOM 734 C C . LYS A 1 99 ? -2.568 12.891 16.422 1 91.75 99 LYS A C 1
ATOM 736 O O . LYS A 1 99 ? -2.324 11.805 16.938 1 91.75 99 LYS A O 1
ATOM 741 N N . GLU A 1 100 ? -3.729 13.508 16.641 1 90.06 100 GLU A N 1
ATOM 742 C CA . GLU A 1 100 ? -4.727 13 17.578 1 90.06 100 GLU A CA 1
ATOM 743 C C . GLU A 1 100 ? -5.77 12.148 16.859 1 90.06 100 GLU A C 1
ATOM 745 O O . GLU A 1 100 ? -6.551 11.445 17.516 1 90.06 100 GLU A O 1
ATOM 750 N N . ASP A 1 101 ? -5.66 12.156 15.578 1 93 101 ASP A N 1
ATOM 751 C CA . ASP A 1 101 ? -6.73 11.539 14.805 1 93 101 ASP A CA 1
ATOM 752 C C . ASP A 1 101 ? -6.488 10.039 14.625 1 93 101 ASP A C 1
ATOM 754 O O . ASP A 1 101 ? -7.426 9.273 14.406 1 93 101 ASP A O 1
ATOM 758 N N . PRO A 1 102 ? -5.277 9.523 14.695 1 94.88 102 PRO A N 1
ATOM 759 C CA . PRO A 1 102 ? -5.082 8.078 14.523 1 94.88 102 PRO A CA 1
ATOM 760 C C . PRO A 1 102 ? -5.992 7.254 15.422 1 94.88 102 PRO A C 1
ATOM 762 O O . PRO A 1 102 ? -6.293 7.66 16.547 1 94.88 102 PRO A O 1
ATOM 765 N N . GLY A 1 103 ? -6.387 6.051 14.844 1 93.69 103 GLY A N 1
ATOM 766 C CA . GLY A 1 103 ? -7.258 5.137 15.562 1 93.69 103 GLY A CA 1
ATOM 767 C C . GLY A 1 103 ? -8.062 4.23 14.648 1 93.69 103 GLY A C 1
ATOM 768 O O . GLY A 1 103 ? -7.75 4.105 13.461 1 93.69 103 GLY A O 1
ATOM 769 N N . SER A 1 104 ? -9.008 3.586 15.289 1 93.94 104 SER A N 1
ATOM 770 C CA . SER A 1 104 ? -9.898 2.697 14.547 1 93.94 104 SER A CA 1
ATOM 771 C C . SER A 1 104 ? -11.25 3.355 14.289 1 93.94 104 SER A C 1
ATOM 773 O O . SER A 1 104 ? -11.883 3.861 15.211 1 93.94 104 SER A O 1
ATOM 775 N N . TYR A 1 105 ? -11.578 3.406 13.094 1 94.19 105 TYR A N 1
ATOM 776 C CA . TYR A 1 105 ? -12.867 3.914 12.648 1 94.19 105 TYR A CA 1
ATOM 777 C C . TYR A 1 105 ? -13.734 2.791 12.094 1 94.19 105 TYR A C 1
ATOM 779 O O . TYR A 1 105 ? -13.352 2.107 11.148 1 94.19 105 TYR A O 1
ATOM 787 N N . THR A 1 106 ? -14.922 2.65 12.68 1 95 106 THR A N 1
ATOM 788 C CA . THR A 1 106 ? -15.797 1.547 12.297 1 95 106 THR A CA 1
ATOM 789 C C . THR A 1 106 ? -17.062 2.07 11.633 1 95 106 THR A C 1
ATOM 791 O O . THR A 1 106 ? -17.766 2.906 12.203 1 95 106 THR A O 1
ATOM 794 N N . CYS A 1 107 ? -17.25 1.596 10.398 1 94.62 107 CYS A N 1
ATOM 795 C CA . CYS A 1 107 ? -18.5 1.851 9.695 1 94.62 107 CYS A CA 1
ATOM 796 C C . CYS A 1 107 ? -19.5 0.719 9.922 1 94.62 107 CYS A C 1
ATOM 798 O O . CYS A 1 107 ? -19.234 -0.426 9.547 1 94.62 107 CYS A O 1
ATOM 800 N N . ARG A 1 108 ? -20.672 1.124 10.562 1 93.75 108 ARG A N 1
ATOM 801 C CA . ARG A 1 108 ? -21.688 0.138 10.93 1 93.75 108 ARG A CA 1
ATOM 802 C C . ARG A 1 108 ? -23.047 0.513 10.352 1 93.75 108 ARG A C 1
ATOM 804 O O . ARG A 1 108 ? -23.422 1.688 10.336 1 93.75 108 ARG A O 1
ATOM 811 N N . GLN A 1 109 ? -23.766 -0.539 9.875 1 91.69 109 GLN A N 1
ATOM 812 C CA . GLN A 1 109 ? -25.078 -0.296 9.273 1 91.69 109 GLN A CA 1
ATOM 813 C C . GLN A 1 109 ? -26.203 -0.787 10.18 1 91.69 109 GLN A C 1
ATOM 815 O O . GLN A 1 109 ? -26.109 -1.862 10.773 1 91.69 109 GLN A O 1
ATOM 820 N N . TYR A 1 110 ? -27.266 0.092 10.219 1 93.56 110 TYR A N 1
ATOM 821 C CA . TYR A 1 110 ? -28.453 -0.283 10.961 1 93.56 110 TYR A CA 1
ATOM 822 C C . TYR A 1 110 ? -29.703 -0.148 10.094 1 93.56 110 TYR A C 1
ATOM 824 O O . TYR A 1 110 ? -29.859 0.845 9.383 1 93.56 110 TYR A O 1
ATOM 832 N N . VAL A 1 111 ? -30.484 -1.192 10.133 1 89.19 111 VAL A N 1
ATOM 833 C CA . VAL A 1 111 ? -31.812 -1.144 9.547 1 89.19 111 VAL A CA 1
ATOM 834 C C . VAL A 1 111 ? -32.844 -1.578 10.578 1 89.19 111 VAL A C 1
ATOM 836 O O . VAL A 1 111 ? -32.75 -2.67 11.141 1 89.19 111 VAL A O 1
ATOM 839 N N . ASN A 1 112 ? -33.812 -0.708 10.773 1 91.19 112 ASN A N 1
ATOM 840 C CA . ASN A 1 112 ? -34.812 -0.979 11.789 1 91.19 112 ASN A CA 1
ATOM 841 C C . ASN A 1 112 ? -34.188 -1.336 13.133 1 91.19 112 ASN A C 1
ATOM 843 O O . ASN A 1 112 ? -34.562 -2.334 13.75 1 91.19 112 ASN A O 1
ATOM 847 N N . ASP A 1 113 ? -33.188 -0.616 13.477 1 89.69 113 ASP A N 1
ATOM 848 C CA . ASP A 1 113 ? -32.5 -0.672 14.758 1 89.69 113 ASP A CA 1
ATOM 849 C C . ASP A 1 113 ? -31.75 -1.995 14.93 1 89.69 113 ASP A C 1
ATOM 851 O O . ASP A 1 113 ? -31.391 -2.371 16.047 1 89.69 113 ASP A O 1
ATOM 855 N N . LYS A 1 114 ? -31.625 -2.648 13.875 1 92.44 114 LYS A N 1
ATOM 856 C CA . LYS A 1 114 ? -30.844 -3.881 13.891 1 92.44 114 LYS A CA 1
ATOM 857 C C . LYS A 1 114 ? -29.609 -3.754 13.016 1 92.44 114 LYS A C 1
ATOM 859 O O . LYS A 1 114 ? -29.672 -3.232 11.898 1 92.44 114 LYS A O 1
ATOM 864 N N . GLN A 1 115 ? -28.547 -4.176 13.602 1 90.44 115 GLN A N 1
ATOM 865 C CA . GLN A 1 115 ? -27.297 -4.129 12.836 1 90.44 115 GLN A CA 1
ATOM 866 C C . GLN A 1 115 ? -27.359 -5.051 11.625 1 90.44 115 GLN A C 1
ATOM 868 O O . GLN A 1 115 ? -27.875 -6.172 11.719 1 90.44 115 GLN A O 1
ATOM 873 N N . GLN A 1 116 ? -26.875 -4.492 10.539 1 82.69 116 GLN A N 1
ATOM 874 C CA . G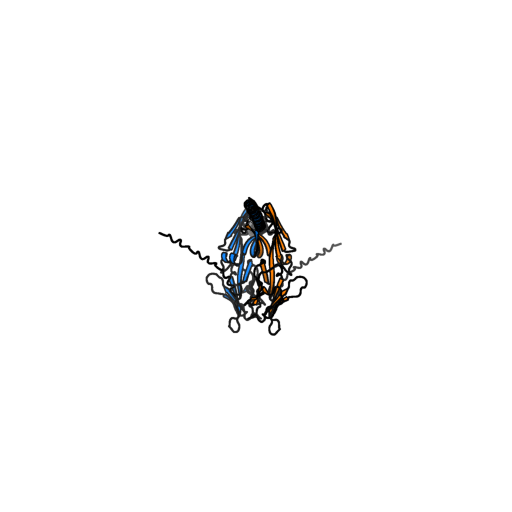LN A 1 116 ? -26.875 -5.25 9.297 1 82.69 116 GLN A CA 1
ATOM 875 C C . GLN A 1 116 ? -25.453 -5.551 8.844 1 82.69 116 GLN A C 1
ATOM 877 O O . GLN A 1 116 ? -24.609 -4.652 8.781 1 82.69 116 GLN A O 1
ATOM 882 N N . GLY A 1 117 ? -25.188 -6.828 8.547 1 77.94 117 GLY A N 1
ATOM 883 C CA . GLY A 1 117 ? -23.891 -7.191 7.988 1 77.94 117 GLY A CA 1
ATOM 884 C C . GLY A 1 117 ? -22.75 -7.07 8.984 1 77.94 117 GLY A C 1
ATOM 885 O O . GLY A 1 117 ? -22.984 -7.02 10.195 1 77.94 117 GLY A O 1
ATOM 886 N N . THR A 1 118 ? -21.484 -7.121 8.398 1 80.06 118 THR A N 1
ATOM 887 C CA . THR A 1 118 ? -20.281 -7.02 9.219 1 80.06 118 THR A CA 1
ATOM 888 C C . THR A 1 118 ? -19.734 -5.594 9.211 1 80.06 118 THR A C 1
ATOM 890 O O . THR A 1 118 ? -19.953 -4.848 8.258 1 80.06 118 THR A O 1
ATOM 893 N N . ASP A 1 119 ? -19.109 -5.242 10.328 1 88.75 119 ASP A N 1
ATOM 894 C CA . ASP A 1 119 ? -18.469 -3.934 10.438 1 88.75 119 ASP A CA 1
ATOM 895 C C . ASP A 1 119 ? -17.344 -3.787 9.414 1 88.75 119 ASP A C 1
ATOM 897 O O . ASP A 1 119 ? -16.641 -4.754 9.109 1 88.75 119 ASP A O 1
ATOM 901 N N . ALA A 1 120 ? -17.312 -2.625 8.859 1 89.69 120 ALA A N 1
ATOM 902 C CA . ALA A 1 120 ? -16.125 -2.242 8.109 1 89.69 120 ALA A CA 1
ATOM 903 C C . ALA A 1 120 ? -15.203 -1.361 8.953 1 89.69 120 ALA A C 1
ATOM 905 O O . ALA A 1 120 ? -15.594 -0.267 9.367 1 89.69 120 ALA A O 1
ATOM 906 N N . ARG A 1 121 ? -14.086 -1.824 9.18 1 92.12 121 ARG A N 1
ATOM 907 C CA . ARG A 1 121 ? -13.156 -1.107 10.055 1 92.12 121 ARG A CA 1
ATOM 908 C C . ARG A 1 121 ? -11.977 -0.553 9.258 1 92.12 121 ARG A C 1
ATOM 910 O O . ARG A 1 121 ? -11.445 -1.229 8.375 1 92.12 121 ARG A O 1
ATOM 917 N N . VAL A 1 122 ? -11.602 0.711 9.578 1 94.31 122 VAL A N 1
ATOM 918 C CA . VAL A 1 122 ? -10.453 1.37 8.969 1 94.31 122 VAL A CA 1
ATOM 919 C C . VAL A 1 122 ? -9.516 1.884 10.062 1 94.31 122 VAL A C 1
ATOM 921 O O . VAL A 1 122 ? -9.945 2.572 10.984 1 94.31 122 VAL A O 1
ATOM 924 N N . PHE A 1 123 ? -8.258 1.522 9.992 1 94.75 123 PHE A N 1
ATOM 925 C CA . PHE A 1 123 ? -7.234 2.082 10.867 1 94.75 123 PHE A CA 1
ATOM 926 C C . PHE A 1 123 ? -6.547 3.268 10.203 1 94.75 123 PHE A C 1
ATOM 928 O O . PHE A 1 123 ? -6.008 3.143 9.102 1 94.75 123 PHE A O 1
ATOM 935 N N . LEU A 1 124 ? -6.621 4.328 10.898 1 96.38 124 LEU A N 1
ATOM 936 C CA . LEU A 1 124 ? -5.969 5.531 10.383 1 96.38 124 LEU A CA 1
ATOM 937 C C . LEU A 1 124 ? -4.617 5.742 11.055 1 96.38 124 LEU A C 1
ATOM 939 O O . LEU A 1 124 ? -4.516 5.719 12.289 1 96.38 124 LEU A O 1
ATOM 943 N N . HIS A 1 125 ? -3.613 5.902 10.227 1 96.56 125 HIS A N 1
ATOM 944 C CA . HIS A 1 125 ? -2.256 6.199 10.672 1 96.56 125 HIS A CA 1
ATOM 945 C C . HIS A 1 125 ? -1.786 7.551 10.141 1 96.56 125 HIS A C 1
ATOM 947 O O . HIS A 1 125 ? -1.979 7.859 8.961 1 96.56 125 HIS A O 1
ATOM 953 N N . VAL A 1 126 ? -1.193 8.328 11.039 1 97 126 VAL A N 1
ATOM 954 C CA . VAL A 1 126 ? -0.835 9.688 10.641 1 97 126 VAL A CA 1
ATOM 955 C C . VAL A 1 126 ? 0.674 9.883 10.773 1 97 126 VAL A C 1
ATOM 957 O O . VAL A 1 126 ? 1.249 9.633 11.836 1 97 126 VAL A O 1
ATOM 960 N N . LEU A 1 127 ? 1.261 10.312 9.688 1 97.75 127 LEU A N 1
ATOM 961 C CA . LEU A 1 127 ? 2.688 10.617 9.648 1 97.75 127 LEU A CA 1
ATOM 962 C C . LEU A 1 127 ? 2.938 12.094 9.953 1 97.75 127 LEU A C 1
ATOM 964 O O . LEU A 1 127 ? 2.287 12.969 9.383 1 97.75 127 LEU A O 1
ATOM 968 N N . HIS A 1 128 ? 3.842 12.344 10.875 1 95.94 128 HIS A N 1
ATOM 969 C CA . HIS A 1 128 ? 4.156 13.711 11.273 1 95.94 128 HIS A CA 1
ATOM 970 C C . HIS A 1 128 ? 5.664 13.906 11.414 1 95.94 128 HIS A C 1
ATOM 972 O O . HIS A 1 128 ? 6.363 13.031 11.922 1 95.94 128 HIS A O 1
ATOM 978 N N . VAL A 1 129 ? 6.109 15.062 10.922 1 93.62 129 VAL A N 1
ATOM 979 C CA . VAL A 1 129 ? 7.523 15.398 11.055 1 93.62 129 VAL A CA 1
ATOM 980 C C . VAL A 1 129 ? 7.684 16.609 11.969 1 93.62 129 VAL A C 1
ATOM 982 O O . VAL A 1 129 ? 6.898 17.562 11.891 1 93.62 129 VAL A O 1
ATOM 985 N N . SER A 1 130 ? 8.641 16.516 12.867 1 91.81 130 SER A N 1
ATOM 986 C CA . SER A 1 130 ? 8.984 17.625 13.75 1 91.81 130 SER A CA 1
ATOM 987 C C . SER A 1 130 ? 10.492 17.844 13.797 1 91.81 130 SER A C 1
ATOM 989 O O . SER A 1 130 ? 11.266 16.969 13.391 1 91.81 130 SER A O 1
ATOM 991 N N . SER A 1 131 ? 10.844 19 14.133 1 90 131 SER A N 1
ATOM 992 C CA . SER A 1 131 ? 12.258 19.328 14.25 1 90 131 SER A CA 1
ATOM 993 C C . SER A 1 131 ? 12.625 19.703 15.68 1 90 131 SER A C 1
ATOM 995 O O . SER A 1 131 ? 11.781 20.219 16.422 1 90 131 SER A O 1
ATOM 997 N N . SER A 1 132 ? 13.828 19.328 16.062 1 82.94 132 SER A N 1
ATOM 998 C CA . SER A 1 132 ? 14.336 19.719 17.375 1 82.94 132 SER A CA 1
ATOM 999 C C . SER A 1 132 ? 14.539 21.219 17.469 1 82.94 132 SER A C 1
ATOM 1001 O O . SER A 1 132 ? 14.562 21.781 18.562 1 82.94 132 SER A O 1
ATOM 1003 N N . SER A 1 133 ? 14.875 21.797 16.391 1 75.12 133 SER A N 1
ATOM 1004 C CA . SER A 1 133 ? 15.156 23.234 16.406 1 75.12 133 SER A CA 1
ATOM 1005 C C . SER A 1 133 ? 13.969 24.031 15.891 1 75.12 133 SER A C 1
ATOM 1007 O O . SER A 1 133 ? 13.227 23.562 15.031 1 75.12 133 SER A O 1
ATOM 1009 N N . SER A 1 134 ? 13.719 25.078 16.672 1 66.25 134 SER A N 1
ATOM 1010 C CA . SER A 1 134 ? 12.719 26 16.141 1 66.25 134 SER A CA 1
ATOM 1011 C C . SER A 1 134 ? 13.195 26.672 14.859 1 66.25 134 SER A C 1
ATOM 1013 O O . SER A 1 134 ? 14.406 26.828 14.648 1 66.25 134 SER A O 1
ATOM 1015 N N . GLN A 1 135 ? 12.375 26.703 13.852 1 59.56 135 GLN A N 1
ATOM 1016 C CA . GLN A 1 135 ? 12.695 27.297 12.555 1 59.56 135 GLN A CA 1
ATOM 1017 C C . GLN A 1 135 ? 13.523 28.562 12.711 1 59.56 135 GLN A C 1
ATOM 1019 O O . GLN A 1 135 ? 14.391 28.844 11.883 1 59.56 135 GLN A O 1
ATOM 1024 N N . THR A 1 136 ? 13.328 29.234 13.812 1 56.53 136 THR A N 1
ATOM 1025 C CA . THR A 1 136 ? 14.008 30.516 14.023 1 56.53 136 THR A CA 1
ATOM 1026 C C . THR A 1 136 ? 15.484 30.297 14.32 1 56.53 136 THR A C 1
ATOM 1028 O O . THR A 1 136 ? 16.281 31.219 14.219 1 56.53 136 THR A O 1
ATOM 1031 N N . GLU A 1 137 ? 15.883 29.094 14.57 1 63.81 137 GLU A N 1
ATOM 1032 C CA . GLU A 1 137 ? 17.25 28.859 15.031 1 63.81 137 GLU A CA 1
ATOM 1033 C C . GLU A 1 137 ? 18.047 28.047 14 1 63.81 137 GLU A C 1
ATOM 1035 O O . GLU A 1 137 ? 19.156 27.609 14.281 1 63.81 137 GLU A O 1
ATOM 1040 N N . ILE A 1 138 ? 17.484 28.125 12.797 1 67.38 138 ILE A N 1
ATOM 1041 C CA . ILE A 1 138 ? 18.141 27.25 11.836 1 67.38 138 ILE A CA 1
ATOM 1042 C C . ILE A 1 138 ? 19.156 28.047 11.016 1 67.38 138 ILE A C 1
ATOM 1044 O O . ILE A 1 138 ? 18.781 29.031 10.359 1 67.38 138 ILE A O 1
ATOM 1048 N N . SER A 1 139 ? 20.422 27.922 11.391 1 80 139 SER A N 1
ATOM 1049 C CA . SER A 1 139 ? 21.516 28.516 10.625 1 80 139 SER A CA 1
ATOM 1050 C C . SER A 1 139 ? 22.516 27.453 10.18 1 80 139 SER A C 1
ATOM 1052 O O . SER A 1 139 ? 22.547 26.359 10.727 1 80 139 SER A O 1
ATOM 1054 N N . ALA A 1 140 ? 23.266 27.844 9.25 1 84 140 ALA A N 1
ATOM 1055 C CA . ALA A 1 140 ? 24.297 26.922 8.766 1 84 140 ALA A CA 1
ATOM 1056 C C . ALA A 1 140 ? 25.328 26.625 9.867 1 84 140 ALA A C 1
ATOM 1058 O O . ALA A 1 140 ? 25.672 27.516 10.656 1 84 140 ALA A O 1
ATOM 1059 N N . GLY A 1 141 ? 25.75 25.391 9.875 1 86.19 141 GLY A N 1
ATOM 1060 C CA . GLY A 1 141 ? 26.734 24.984 10.859 1 86.19 141 GLY A CA 1
ATOM 1061 C C . GLY A 1 141 ? 26.125 24.344 12.094 1 86.19 141 GLY A C 1
ATOM 1062 O O . GLY A 1 141 ? 26.828 23.703 12.875 1 86.19 141 GLY A O 1
ATOM 1063 N N . ARG A 1 142 ? 24.875 24.609 12.219 1 86.31 142 ARG A N 1
ATOM 1064 C CA . ARG A 1 142 ? 24.203 24.031 13.383 1 86.31 142 ARG A CA 1
ATOM 1065 C C . ARG A 1 142 ? 23.641 22.656 13.055 1 86.31 142 ARG A C 1
ATOM 1067 O O . ARG A 1 142 ? 23.312 22.359 11.898 1 86.31 142 ARG A O 1
ATOM 1074 N N . SER A 1 143 ? 23.562 21.891 14.109 1 88.12 143 SER A N 1
ATOM 1075 C CA . SER A 1 143 ? 23 20.547 13.953 1 88.12 143 SER A CA 1
ATOM 1076 C C . SER A 1 143 ? 21.484 20.547 14.188 1 88.12 143 SER A C 1
ATOM 1078 O O . SER A 1 143 ? 21 21.266 15.07 1 88.12 143 SER A O 1
ATOM 1080 N N . VAL A 1 144 ? 20.828 19.891 13.367 1 89.94 144 VAL A N 1
ATOM 1081 C CA . VAL A 1 144 ? 19.391 19.766 13.5 1 89.94 144 VAL A CA 1
ATOM 1082 C C . VAL A 1 144 ? 18.984 18.297 13.523 1 89.94 144 VAL A C 1
ATOM 1084 O O . VAL A 1 144 ? 19.625 17.469 12.867 1 89.94 144 VAL A O 1
ATOM 1087 N N . THR A 1 145 ? 18 18.016 14.328 1 92.81 145 THR A N 1
ATOM 1088 C CA . THR A 1 145 ? 17.422 16.672 14.359 1 92.81 145 THR A CA 1
ATOM 1089 C C . THR A 1 145 ? 15.953 16.719 13.953 1 92.81 145 THR A C 1
ATOM 1091 O O . THR A 1 145 ? 15.156 17.422 14.562 1 92.81 145 THR A O 1
ATOM 1094 N N . LEU A 1 146 ? 15.68 15.992 12.906 1 93.31 146 LEU A N 1
ATOM 1095 C CA . LEU A 1 146 ? 14.305 15.828 12.445 1 93.31 146 LEU A CA 1
ATOM 1096 C C . LEU A 1 146 ? 13.727 14.508 12.938 1 93.31 146 LEU A C 1
ATOM 1098 O O . LEU A 1 146 ? 14.398 13.477 12.914 1 93.31 146 LEU A O 1
ATOM 1102 N N . SER A 1 147 ? 12.508 14.609 13.414 1 95.25 147 SER A N 1
ATOM 1103 C CA . SER A 1 147 ? 11.82 13.406 13.883 1 95.25 147 SER A CA 1
ATOM 1104 C C . SER A 1 147 ? 10.57 13.125 13.055 1 95.25 147 SER A C 1
ATOM 1106 O O . SER A 1 147 ? 9.68 13.969 12.961 1 95.25 147 SER A O 1
ATOM 1108 N N . CYS A 1 148 ? 10.578 12.031 12.406 1 96.19 148 CYS A N 1
ATOM 1109 C CA . CYS A 1 148 ? 9.43 11.539 11.648 1 96.19 148 CYS A CA 1
ATOM 1110 C C . CYS A 1 148 ? 8.742 10.398 12.398 1 96.19 148 CYS A C 1
ATOM 1112 O O . CYS A 1 148 ? 9.328 9.336 12.594 1 96.19 148 CYS A O 1
ATOM 1114 N N . GLN A 1 149 ? 7.535 10.695 12.797 1 96.44 149 GLN A N 1
ATOM 1115 C CA . GLN A 1 149 ? 6.824 9.711 13.609 1 96.44 149 GLN A CA 1
ATOM 1116 C C . GLN A 1 149 ? 5.504 9.312 12.961 1 96.44 149 GLN A C 1
ATOM 1118 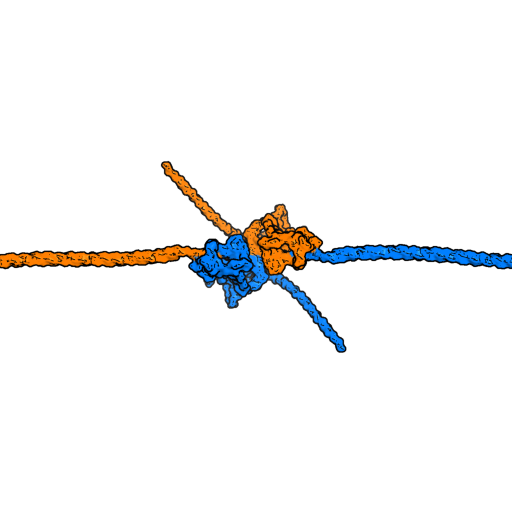O O . GLN A 1 149 ? 4.777 10.164 12.438 1 96.44 149 GLN A O 1
ATOM 1123 N N . LEU A 1 150 ? 5.289 7.977 12.914 1 97.12 150 LEU A N 1
ATOM 1124 C CA . LEU A 1 150 ? 3.998 7.441 12.5 1 97.12 150 LEU A CA 1
ATOM 1125 C C . LEU A 1 150 ? 3.109 7.168 13.703 1 97.12 150 LEU A C 1
ATOM 1127 O O . LEU A 1 150 ? 3.373 6.242 14.477 1 97.12 150 LEU A O 1
ATOM 1131 N N . TYR A 1 151 ? 2.104 7.984 13.789 1 95.31 151 TYR A N 1
ATOM 1132 C CA . TYR A 1 151 ? 1.161 7.816 14.891 1 95.31 151 TYR A CA 1
ATOM 1133 C C . TYR A 1 151 ? 0.11 6.766 14.555 1 95.31 151 TYR A C 1
ATOM 1135 O O . TYR A 1 151 ? -0.518 6.824 13.492 1 95.31 151 TYR A O 1
ATOM 1143 N N . SER A 1 152 ? 0.082 5.879 15.406 1 93 152 SER A N 1
ATOM 1144 C CA . SER A 1 152 ? -0.906 4.809 15.328 1 93 152 SER A CA 1
ATOM 1145 C C . SER A 1 152 ? -1.55 4.547 16.688 1 93 152 SER A C 1
ATOM 1147 O O . SER A 1 152 ? -0.963 4.852 17.719 1 93 152 SER A O 1
ATOM 1149 N N . SER A 1 153 ? -2.826 4.258 16.609 1 85.69 153 SER A N 1
ATOM 1150 C CA . SER A 1 153 ? -3.496 3.92 17.859 1 85.69 153 SER A CA 1
ATOM 1151 C C . SER A 1 153 ? -4.027 2.49 17.828 1 85.69 153 SER A C 1
ATOM 1153 O O . SER A 1 153 ? -4.637 2.066 16.844 1 85.69 153 SER A O 1
ATOM 1155 N N . GLY A 1 154 ? -3.693 1.783 18.891 1 76.69 154 GLY A N 1
ATOM 1156 C CA . GLY A 1 154 ? -4.238 0.442 19.031 1 76.69 154 GLY A CA 1
ATOM 1157 C C . GLY A 1 154 ? -3.357 -0.627 18.406 1 76.69 154 GLY A C 1
ATOM 1158 O O . GLY A 1 154 ? -3.621 -1.821 18.562 1 76.69 154 GLY A O 1
ATOM 1159 N N . VAL A 1 155 ? -2.467 -0.228 17.656 1 81.75 155 VAL A N 1
ATOM 1160 C CA . VAL A 1 155 ? -1.554 -1.186 17.047 1 81.75 155 VAL A CA 1
ATOM 1161 C C . VAL A 1 155 ? -0.11 -0.787 17.344 1 81.75 155 VAL A C 1
ATOM 1163 O O . VAL A 1 155 ? 0.265 0.377 17.172 1 81.75 155 VAL A O 1
ATOM 1166 N N . SER A 1 156 ? 0.612 -1.719 17.797 1 88.19 156 SER A N 1
ATOM 1167 C CA . SER A 1 156 ? 2.02 -1.421 18.031 1 88.19 156 SER A CA 1
ATOM 1168 C C . SER A 1 156 ? 2.777 -1.233 16.719 1 88.19 156 SER A C 1
ATOM 1170 O O . SER A 1 156 ? 2.365 -1.75 15.68 1 88.19 156 SER A O 1
ATOM 1172 N N . CYS A 1 157 ? 3.771 -0.548 16.859 1 91.94 157 CYS A N 1
ATOM 1173 C CA . CYS A 1 157 ? 4.602 -0.307 15.688 1 91.94 157 CYS A CA 1
ATOM 1174 C C . CYS A 1 157 ? 5.145 -1.616 15.125 1 91.94 157 CYS A C 1
ATOM 1176 O O . CYS A 1 157 ? 5.125 -1.831 13.906 1 91.94 157 CYS A O 1
ATOM 1178 N N . ASP A 1 158 ? 5.582 -2.459 16 1 91.62 158 ASP A N 1
ATOM 1179 C CA . ASP A 1 158 ? 6.121 -3.744 15.57 1 91.62 158 ASP A CA 1
ATOM 1180 C C . ASP A 1 158 ? 5.062 -4.562 14.836 1 91.62 158 ASP A C 1
ATOM 1182 O O . ASP A 1 158 ? 5.348 -5.172 13.805 1 91.62 158 ASP A O 1
ATOM 1186 N N . ASP A 1 159 ? 3.947 -4.5 15.328 1 89.44 159 ASP A N 1
ATOM 1187 C CA . ASP A 1 159 ? 2.859 -5.234 14.695 1 89.44 159 ASP A CA 1
ATOM 1188 C C . ASP A 1 159 ? 2.508 -4.633 13.336 1 89.44 159 ASP A C 1
ATOM 1190 O O . ASP A 1 159 ? 2.244 -5.359 12.375 1 89.44 159 ASP A O 1
ATOM 1194 N N . LEU A 1 160 ? 2.475 -3.385 13.344 1 90.75 160 LEU A N 1
ATOM 1195 C CA . LEU A 1 160 ? 2.166 -2.688 12.102 1 90.75 160 LEU A CA 1
ATOM 1196 C C . LEU A 1 160 ? 3.207 -3 11.031 1 90.75 160 LEU A C 1
ATOM 1198 O O . LEU A 1 160 ? 2.857 -3.27 9.883 1 90.75 160 LEU A O 1
ATOM 1202 N N . ILE A 1 161 ? 4.441 -2.986 11.422 1 91.5 161 ILE A N 1
ATOM 1203 C CA . ILE A 1 161 ? 5.535 -3.281 10.5 1 91.5 161 ILE A CA 1
ATOM 1204 C C . ILE A 1 161 ? 5.402 -4.715 9.992 1 91.5 161 ILE A C 1
ATOM 1206 O O . ILE A 1 161 ? 5.574 -4.969 8.797 1 91.5 161 ILE A O 1
ATOM 1210 N N . ARG A 1 162 ? 5.066 -5.531 10.836 1 88.38 162 ARG A N 1
ATOM 1211 C CA . ARG A 1 162 ? 4.977 -6.938 10.453 1 88.38 162 ARG A CA 1
ATOM 1212 C C . ARG A 1 162 ? 3.744 -7.191 9.586 1 88.38 162 ARG A C 1
ATOM 1214 O O . ARG A 1 162 ? 3.836 -7.82 8.531 1 88.38 162 ARG A O 1
ATOM 1221 N N . SER A 1 163 ? 2.639 -6.66 10 1 89.69 163 SER A N 1
ATOM 1222 C CA . SER A 1 163 ? 1.377 -6.969 9.336 1 89.69 163 SER A CA 1
ATOM 1223 C C . SER A 1 163 ? 1.229 -6.184 8.031 1 89.69 163 SER A C 1
ATOM 1225 O O . SER A 1 163 ? 0.753 -6.719 7.031 1 89.69 163 SER A O 1
ATOM 1227 N N . GLU A 1 164 ? 1.648 -4.957 8.078 1 92.81 164 GLU A N 1
ATOM 1228 C CA . GLU A 1 164 ? 1.474 -4.113 6.902 1 92.81 164 GLU A CA 1
ATOM 1229 C C . GLU A 1 164 ? 2.771 -3.994 6.109 1 92.81 164 GLU A C 1
ATOM 1231 O O . GLU A 1 164 ? 2.797 -3.393 5.031 1 92.81 164 GLU A O 1
ATOM 1236 N N . ARG A 1 165 ? 3.904 -4.527 6.594 1 91.69 165 ARG A N 1
ATOM 1237 C CA . ARG A 1 165 ? 5.203 -4.508 5.93 1 91.69 165 ARG A CA 1
ATOM 1238 C C . ARG A 1 165 ? 5.594 -3.086 5.535 1 91.69 165 ARG A C 1
ATOM 1240 O O . ARG A 1 165 ? 5.98 -2.838 4.391 1 91.69 165 ARG A O 1
ATOM 1247 N N . ILE A 1 166 ? 5.465 -2.209 6.512 1 94.19 166 ILE A N 1
ATOM 1248 C CA . ILE A 1 166 ? 5.785 -0.813 6.23 1 94.19 166 ILE A CA 1
ATOM 1249 C C . ILE A 1 166 ? 7.195 -0.496 6.719 1 94.19 166 ILE A C 1
ATOM 1251 O O . ILE A 1 166 ? 7.738 -1.209 7.566 1 94.19 166 ILE A O 1
ATOM 1255 N N . GLN A 1 167 ? 7.742 0.489 6.16 1 91.38 167 GLN A N 1
ATOM 1256 C CA . GLN A 1 167 ? 9.031 1.037 6.559 1 91.38 167 GLN A CA 1
ATOM 1257 C C . GLN A 1 167 ? 9.055 2.557 6.426 1 91.38 167 GLN A C 1
ATOM 1259 O O . GLN A 1 167 ? 8.32 3.121 5.613 1 91.38 167 GLN A O 1
ATOM 1264 N N . LEU A 1 168 ? 9.844 3.156 7.281 1 94.06 168 LEU A N 1
ATOM 1265 C CA . LEU A 1 168 ? 10.055 4.598 7.203 1 94.06 168 LEU A CA 1
ATOM 1266 C C . LEU A 1 168 ? 11.43 4.914 6.613 1 94.06 168 LEU A C 1
ATOM 1268 O O . LEU A 1 168 ? 12.438 4.348 7.035 1 94.06 168 LEU A O 1
ATOM 1272 N N . PHE A 1 169 ? 11.383 5.84 5.648 1 92.44 169 PHE A N 1
ATOM 1273 C CA . PHE A 1 169 ? 12.625 6.246 5.008 1 92.44 169 PHE A CA 1
ATOM 1274 C C . PHE A 1 169 ? 12.711 7.762 4.891 1 92.44 169 PHE A C 1
ATOM 1276 O O . PHE A 1 169 ? 11.68 8.438 4.793 1 92.44 169 PHE A O 1
ATOM 1283 N N . TRP A 1 170 ? 13.977 8.195 4.938 1 94.38 170 TRP A N 1
ATOM 1284 C CA . TRP A 1 170 ? 14.25 9.586 4.57 1 94.38 170 TRP A CA 1
ATOM 1285 C C . TRP A 1 170 ? 14.766 9.68 3.139 1 94.38 170 TRP A C 1
ATOM 1287 O O . TRP A 1 170 ? 15.594 8.867 2.715 1 94.38 170 TRP A O 1
ATOM 1297 N N . VAL A 1 171 ? 14.227 10.641 2.484 1 93 171 VAL A N 1
ATOM 1298 C CA . VAL A 1 171 ? 14.602 10.844 1.09 1 93 171 VAL A CA 1
ATOM 1299 C C . VAL A 1 171 ? 15 12.297 0.871 1 93 171 VAL A C 1
ATOM 1301 O O . VAL A 1 171 ? 14.43 13.203 1.478 1 93 171 VAL A O 1
ATOM 1304 N N . ASN A 1 172 ? 15.984 12.453 0.081 1 89.56 172 ASN A N 1
ATOM 1305 C CA . ASN A 1 172 ? 16.391 13.82 -0.21 1 89.56 172 ASN A CA 1
ATOM 1306 C C . ASN A 1 172 ? 15.539 14.438 -1.319 1 89.56 172 ASN A C 1
ATOM 1308 O O . ASN A 1 172 ? 14.57 13.82 -1.774 1 89.56 172 ASN A O 1
ATOM 1312 N N . GLN A 1 173 ? 15.891 15.633 -1.71 1 87.31 173 GLN A N 1
ATOM 1313 C CA . GLN A 1 173 ? 15.109 16.406 -2.676 1 87.31 173 GLN A CA 1
ATOM 1314 C C . GLN A 1 173 ? 15.078 15.703 -4.035 1 87.31 173 GLN A C 1
ATOM 1316 O O . GLN A 1 173 ? 14.102 15.812 -4.773 1 87.31 173 GLN A O 1
ATOM 1321 N N . ALA A 1 174 ? 16.094 15.039 -4.332 1 84.81 174 ALA A N 1
ATOM 1322 C CA . ALA A 1 174 ? 16.188 14.344 -5.613 1 84.81 174 ALA A CA 1
ATOM 1323 C C . ALA A 1 174 ? 15.414 13.023 -5.578 1 84.81 174 ALA A C 1
ATOM 1325 O O . ALA A 1 174 ? 15.312 12.336 -6.594 1 84.81 174 ALA A O 1
ATOM 1326 N N . GLY A 1 175 ? 14.945 12.656 -4.441 1 83.44 175 GLY A N 1
ATOM 1327 C CA . GLY A 1 175 ? 14.188 11.414 -4.324 1 83.44 175 GLY A CA 1
ATOM 1328 C C . GLY A 1 175 ? 15.055 10.219 -3.99 1 83.44 175 GLY A C 1
ATOM 1329 O O . GLY A 1 175 ? 14.602 9.07 -4.086 1 83.44 175 GLY A O 1
ATOM 1330 N N . VAL A 1 176 ? 16.219 10.469 -3.633 1 82.31 176 VAL A N 1
ATOM 1331 C CA . VAL A 1 176 ? 17.141 9.383 -3.287 1 82.31 176 VAL A CA 1
ATOM 1332 C C . VAL A 1 176 ? 17.031 9.062 -1.798 1 82.31 176 VAL A C 1
ATOM 1334 O O . VAL A 1 176 ? 17.078 9.969 -0.958 1 82.31 176 VAL A O 1
ATOM 1337 N N . THR A 1 177 ? 16.922 7.766 -1.542 1 86.69 177 THR A N 1
ATOM 1338 C CA . THR A 1 177 ? 16.828 7.328 -0.153 1 86.69 177 THR A CA 1
ATOM 1339 C C . THR A 1 177 ? 18.172 7.543 0.562 1 86.69 177 THR A C 1
ATOM 1341 O O . THR A 1 177 ? 19.219 7.172 0.045 1 86.69 177 THR A O 1
ATOM 1344 N N . LEU A 1 178 ? 18.031 8.156 1.742 1 88.75 178 LEU A N 1
ATOM 1345 C CA . LEU A 1 178 ? 19.219 8.367 2.551 1 88.75 178 LEU A CA 1
ATOM 1346 C C . LEU A 1 178 ? 19.609 7.086 3.277 1 88.75 178 LEU A C 1
ATOM 1348 O O . LEU A 1 178 ? 18.75 6.324 3.715 1 88.75 178 LEU A O 1
ATOM 1352 N N . LYS A 1 179 ? 20.938 6.918 3.295 1 79.31 179 LYS A N 1
ATOM 1353 C CA . LYS A 1 179 ? 21.422 5.684 3.896 1 79.31 179 LYS A CA 1
ATOM 1354 C C . LYS A 1 179 ? 22.141 5.961 5.215 1 79.31 179 LYS A C 1
ATOM 1356 O O . LYS A 1 179 ? 22.641 7.062 5.438 1 79.31 179 LYS A O 1
ATOM 1361 N N . ILE A 1 180 ? 22.156 4.879 5.992 1 75.31 180 ILE A N 1
ATOM 1362 C CA . ILE A 1 180 ? 22.828 4.953 7.285 1 75.31 180 ILE A CA 1
ATOM 1363 C C . ILE A 1 180 ? 24.328 5.145 7.078 1 75.31 180 ILE A C 1
ATOM 1365 O O . ILE A 1 180 ? 25 5.77 7.898 1 75.31 180 ILE A O 1
ATOM 1369 N N . SER A 1 181 ? 24.766 4.695 5.91 1 72.94 181 SER A N 1
ATOM 1370 C CA . SER A 1 181 ? 26.203 4.742 5.629 1 72.94 181 SER A CA 1
ATOM 1371 C C . SER A 1 181 ? 26.625 6.137 5.18 1 72.94 181 SER A C 1
ATOM 1373 O O . SER A 1 181 ? 27.828 6.418 5.074 1 72.94 181 SER A O 1
ATOM 1375 N N . ASP A 1 182 ? 25.672 6.922 4.887 1 78.12 182 ASP A N 1
ATOM 1376 C CA . ASP A 1 182 ? 26.016 8.281 4.492 1 78.12 182 ASP A CA 1
ATOM 1377 C C . ASP A 1 182 ? 26.594 9.062 5.664 1 78.12 182 ASP A C 1
ATOM 1379 O O . ASP A 1 182 ? 25.938 9.227 6.699 1 78.12 182 ASP A O 1
ATOM 1383 N N . SER A 1 183 ? 27.781 9.5 5.598 1 82.94 183 SER A N 1
ATOM 1384 C CA . SER A 1 183 ? 28.516 10.141 6.684 1 82.94 183 SER A CA 1
ATOM 1385 C C . SER A 1 183 ? 27.844 11.438 7.117 1 82.94 183 SER A C 1
ATOM 1387 O O . SER A 1 183 ? 28.016 11.883 8.25 1 82.94 183 SER A O 1
ATOM 1389 N N . ARG A 1 184 ? 27.109 12.031 6.312 1 88.94 184 ARG A N 1
ATOM 1390 C CA . ARG A 1 184 ? 26.484 13.312 6.625 1 88.94 184 ARG A CA 1
ATOM 1391 C C . ARG A 1 184 ? 25.266 13.125 7.523 1 88.94 184 ARG A C 1
ATOM 1393 O O . ARG A 1 184 ? 24.891 14.039 8.258 1 88.94 184 ARG A O 1
ATOM 1400 N N . TYR A 1 185 ? 24.75 12 7.383 1 92.31 185 TYR A N 1
ATOM 1401 C CA . TYR A 1 185 ? 23.453 11.805 8.047 1 92.31 185 TYR A CA 1
ATOM 1402 C C . TYR A 1 185 ? 23.547 10.695 9.086 1 92.31 185 TYR A C 1
ATOM 1404 O O . TYR A 1 185 ? 24.219 9.68 8.867 1 92.31 185 TYR A O 1
ATOM 1412 N N . GLN A 1 186 ? 22.953 10.961 10.227 1 92.62 186 GLN A N 1
ATOM 1413 C CA . GLN A 1 186 ? 22.719 9.922 11.219 1 92.62 186 GLN A CA 1
ATOM 1414 C C . GLN A 1 186 ? 21.234 9.578 11.305 1 92.62 186 GLN A C 1
ATOM 1416 O O . GLN A 1 186 ? 20.422 10.414 11.695 1 92.62 186 GLN A O 1
ATOM 1421 N N . ILE A 1 187 ? 20.953 8.398 10.891 1 94.06 187 ILE A N 1
ATOM 1422 C CA . ILE A 1 187 ? 19.562 7.961 10.883 1 94.06 187 ILE A CA 1
ATOM 1423 C C . ILE A 1 187 ? 19.359 6.875 11.938 1 94.06 187 ILE A C 1
ATOM 1425 O O . ILE A 1 187 ? 20.109 5.891 11.977 1 94.06 187 ILE A O 1
ATOM 1429 N N . LEU A 1 188 ? 18.344 7.102 12.773 1 93.12 188 LEU A N 1
ATOM 1430 C CA . LEU A 1 188 ? 17.984 6.141 13.812 1 93.12 188 LEU A CA 1
ATOM 1431 C C . LEU A 1 188 ? 16.5 5.844 13.781 1 93.12 188 LEU A C 1
ATOM 1433 O O . LEU A 1 188 ? 15.68 6.746 13.562 1 93.12 188 LEU A O 1
ATOM 1437 N N . PHE A 1 189 ? 16.219 4.559 13.914 1 93.06 189 PHE A N 1
ATOM 1438 C CA . PHE A 1 189 ? 14.828 4.141 13.945 1 93.06 189 PHE A CA 1
ATOM 1439 C C . PHE A 1 189 ? 14.484 3.49 15.273 1 93.06 189 PHE A C 1
ATOM 1441 O O . PHE A 1 189 ? 15.242 2.656 15.781 1 93.06 189 PHE A O 1
ATOM 1448 N N . SER A 1 190 ? 13.352 3.961 15.812 1 91.88 190 SER A N 1
ATOM 1449 C CA . SER A 1 190 ? 12.797 3.354 17.016 1 91.88 190 SER A CA 1
ATOM 1450 C C . SER A 1 190 ? 11.438 2.715 16.75 1 91.88 190 SER A C 1
ATOM 1452 O O . SER A 1 190 ? 10.477 3.41 16.406 1 91.88 190 SER A O 1
ATOM 1454 N N . SER A 1 191 ? 11.32 1.405 17.078 1 88.25 191 SER A N 1
ATOM 1455 C CA . SER A 1 191 ? 10.07 0.689 16.828 1 88.25 191 SER A CA 1
ATOM 1456 C C . SER A 1 191 ? 9.07 0.912 17.953 1 88.25 191 SER A C 1
ATOM 1458 O O . SER A 1 191 ? 7.883 0.622 17.812 1 88.25 191 SER A O 1
ATOM 1460 N N . ARG A 1 192 ? 9.539 1.391 19.078 1 83.75 192 ARG A N 1
ATOM 1461 C CA . ARG A 1 192 ? 8.633 1.609 20.203 1 83.75 192 ARG A CA 1
ATOM 1462 C C . ARG A 1 192 ? 7.559 2.635 19.844 1 83.75 192 ARG A C 1
ATOM 1464 O O . ARG A 1 192 ? 6.379 2.434 20.141 1 83.75 192 ARG A O 1
ATOM 1471 N N . HIS A 1 193 ? 7.965 3.691 19.125 1 87 193 HIS A N 1
ATOM 1472 C CA . HIS A 1 193 ? 7.02 4.754 18.797 1 87 193 HIS A CA 1
ATOM 1473 C C . HIS A 1 193 ? 6.918 4.969 17.297 1 87 193 HIS A C 1
ATOM 1475 O O . HIS A 1 193 ? 6.266 5.91 16.844 1 87 193 HIS A O 1
ATOM 1481 N N . CYS A 1 194 ? 7.512 4.145 16.547 1 94.44 194 CYS A N 1
ATOM 1482 C CA . CYS A 1 194 ? 7.555 4.242 15.094 1 94.44 194 CYS A CA 1
ATOM 1483 C C . CYS A 1 194 ? 8.125 5.586 14.656 1 94.44 194 CYS A C 1
ATOM 1485 O O . CYS A 1 194 ? 7.488 6.312 13.891 1 94.44 194 CYS A O 1
ATOM 1487 N N . ILE A 1 195 ? 9.258 5.852 15.203 1 95.75 195 ILE A N 1
ATOM 1488 C CA . ILE A 1 195 ? 9.898 7.137 14.953 1 95.75 195 ILE A CA 1
ATOM 1489 C C . ILE A 1 195 ? 11.242 6.922 14.258 1 95.75 195 ILE A C 1
ATOM 1491 O O . ILE A 1 195 ? 12.023 6.062 14.672 1 95.75 195 ILE A O 1
ATOM 1495 N N . SER A 1 196 ? 11.453 7.617 13.219 1 96 196 SER A N 1
ATOM 1496 C CA . SER A 1 196 ? 12.75 7.707 12.562 1 96 196 SER A CA 1
ATOM 1497 C C . SER A 1 196 ? 13.344 9.109 12.688 1 96 196 SER A C 1
ATOM 1499 O O . SER A 1 196 ? 12.68 10.094 12.359 1 96 196 SER A O 1
ATOM 1501 N N . THR A 1 197 ? 14.547 9.164 13.141 1 95.44 197 THR A N 1
ATOM 1502 C CA . THR A 1 197 ? 15.18 10.461 13.312 1 95.44 197 THR A CA 1
ATOM 1503 C C . THR A 1 197 ? 16.328 10.648 12.312 1 95.44 197 THR A C 1
ATOM 1505 O O . THR A 1 197 ? 17.031 9.695 11.992 1 95.44 197 THR A O 1
ATOM 1508 N N . LEU A 1 198 ? 16.406 11.836 11.844 1 94.81 198 LEU A N 1
ATOM 1509 C CA . LEU A 1 198 ? 17.484 12.25 10.969 1 94.81 198 LEU A CA 1
ATOM 1510 C C . LEU A 1 198 ? 18.266 13.414 11.578 1 94.81 198 LEU A C 1
ATOM 1512 O O . LEU A 1 198 ? 17.703 14.5 11.766 1 94.81 198 LEU A O 1
ATOM 1516 N N . SER A 1 199 ? 19.484 13.148 11.898 1 93.88 199 SER A N 1
ATOM 1517 C CA . SER A 1 199 ? 20.344 14.211 12.422 1 93.88 199 SER A CA 1
ATOM 1518 C C . SER A 1 199 ? 21.406 14.609 11.406 1 93.88 199 SER A C 1
ATOM 1520 O O . SER A 1 199 ? 22.047 13.742 10.797 1 93.88 199 SER A O 1
ATOM 1522 N N . THR A 1 200 ? 21.531 15.875 11.203 1 91.38 200 THR A N 1
ATOM 1523 C CA . THR A 1 200 ? 22.531 16.375 10.258 1 91.38 200 THR A CA 1
ATOM 1524 C C . THR A 1 200 ? 22.984 17.781 10.648 1 91.38 200 THR A C 1
ATOM 1526 O O . THR A 1 200 ? 22.281 18.484 11.383 1 91.38 200 THR A O 1
ATOM 1529 N N . THR A 1 201 ? 24.203 18.031 10.25 1 90.88 201 THR A N 1
ATOM 1530 C CA . THR A 1 201 ? 24.688 19.406 10.367 1 90.88 201 THR A CA 1
ATOM 1531 C C . THR A 1 201 ? 24.312 20.203 9.125 1 90.88 201 THR A C 1
ATOM 1533 O O . THR A 1 201 ? 24.562 19.781 7.996 1 90.88 201 THR A O 1
ATOM 1536 N N . LEU A 1 202 ? 23.703 21.297 9.375 1 89.44 202 LEU A N 1
ATOM 1537 C CA . LEU A 1 202 ? 23.219 22.109 8.258 1 89.44 202 LEU A CA 1
ATOM 1538 C C . LEU A 1 202 ? 24.375 22.797 7.535 1 89.44 202 LEU A C 1
ATOM 1540 O O . LEU A 1 202 ? 25.297 23.297 8.18 1 89.44 202 LEU A O 1
ATOM 1544 N N . LEU A 1 203 ? 24.297 22.734 6.246 1 90.81 203 LEU A N 1
ATOM 1545 C CA . LEU A 1 203 ? 25.266 23.438 5.398 1 90.81 203 LEU A CA 1
ATOM 1546 C C . LEU A 1 203 ? 24.609 24.641 4.727 1 90.81 203 LEU A C 1
ATOM 1548 O O . LEU A 1 203 ? 23.391 24.766 4.727 1 90.81 203 LEU A O 1
ATOM 1552 N N . ASN A 1 204 ? 25.422 25.516 4.219 1 87.5 204 ASN A N 1
ATOM 1553 C CA . ASN A 1 204 ? 24.906 26.688 3.52 1 87.5 204 ASN A CA 1
ATOM 1554 C C . ASN A 1 204 ? 24.047 26.297 2.322 1 87.5 204 ASN A C 1
ATOM 1556 O O . ASN A 1 204 ? 23.031 26.938 2.037 1 87.5 204 ASN A O 1
ATOM 1560 N N . GLU A 1 205 ? 24.406 25.188 1.728 1 88.44 205 GLU A N 1
ATOM 1561 C CA . GLU A 1 205 ? 23.719 24.75 0.521 1 88.44 205 GLU A CA 1
ATOM 1562 C C . GLU A 1 205 ? 22.344 24.156 0.857 1 88.44 205 GLU A C 1
ATOM 1564 O O . GLU A 1 205 ? 21.531 23.922 -0.036 1 88.44 205 GLU A O 1
ATOM 1569 N N . ASP A 1 206 ? 22.156 24.078 2.162 1 87.94 206 ASP A N 1
ATOM 1570 C CA . ASP A 1 206 ? 20.938 23.391 2.562 1 87.94 206 ASP A CA 1
ATOM 1571 C C . ASP A 1 206 ? 19.75 24.375 2.625 1 87.94 206 ASP A C 1
ATOM 1573 O O . ASP A 1 206 ? 18.625 23.969 2.865 1 87.94 206 ASP A O 1
ATOM 1577 N N . HIS A 1 207 ? 20.062 25.656 2.393 1 85.31 207 HIS A N 1
ATOM 1578 C CA . HIS A 1 207 ? 18.953 26.609 2.369 1 85.31 207 HIS A CA 1
ATOM 1579 C C . HIS A 1 207 ? 17.922 26.219 1.318 1 85.31 207 HIS A C 1
ATOM 1581 O O . HIS A 1 207 ? 18.266 26 0.153 1 85.31 207 HIS A O 1
ATOM 1587 N N . ASN A 1 208 ? 16.688 26.062 1.776 1 86.75 208 ASN A N 1
ATOM 1588 C CA . ASN A 1 208 ? 15.539 25.688 0.949 1 86.75 208 ASN A CA 1
ATOM 1589 C C . ASN A 1 208 ? 15.609 24.234 0.505 1 86.75 208 ASN A C 1
ATOM 1591 O O . ASN A 1 208 ? 14.945 23.844 -0.451 1 86.75 208 ASN A O 1
ATOM 1595 N N . ARG A 1 209 ? 16.469 23.516 1.125 1 87.44 209 ARG A N 1
ATOM 1596 C CA . ARG A 1 209 ? 16.516 22.094 0.838 1 87.44 209 ARG A CA 1
ATOM 1597 C C . ARG A 1 209 ? 15.406 21.359 1.574 1 87.44 209 ARG A C 1
ATOM 1599 O O . ARG A 1 209 ? 14.992 21.766 2.662 1 87.44 209 ARG A O 1
ATOM 1606 N N . GLU A 1 210 ? 14.953 20.266 0.893 1 90.56 210 GLU A N 1
ATOM 1607 C CA . GLU A 1 210 ? 13.852 19.484 1.459 1 90.56 210 GLU A CA 1
ATOM 1608 C C . GLU A 1 210 ? 14.297 18.062 1.815 1 90.56 210 GLU A C 1
ATOM 1610 O O . GLU A 1 210 ? 15.047 17.438 1.065 1 90.56 210 GLU A O 1
ATOM 1615 N N . TRP A 1 211 ? 13.945 17.703 3.006 1 92.75 211 TRP A N 1
ATOM 1616 C CA . TRP A 1 211 ? 14.008 16.297 3.393 1 92.75 211 TRP A CA 1
ATOM 1617 C C . TRP A 1 211 ? 12.602 15.727 3.553 1 92.75 211 TRP A C 1
ATOM 1619 O O . TRP A 1 211 ? 11.742 16.344 4.184 1 92.75 211 TRP A O 1
ATOM 1629 N N . ARG A 1 212 ? 12.445 14.609 2.988 1 94.75 212 ARG A N 1
ATOM 1630 C CA . ARG A 1 212 ? 11.133 13.969 3.029 1 94.75 212 ARG A CA 1
ATOM 1631 C C . ARG A 1 212 ? 11.188 12.648 3.787 1 94.75 212 ARG A C 1
ATOM 1633 O O . ARG A 1 212 ? 12.117 11.859 3.605 1 94.75 212 ARG A O 1
ATOM 1640 N N . CYS A 1 213 ? 10.242 12.547 4.641 1 96.31 213 CYS A N 1
ATOM 1641 C CA . CYS A 1 213 ? 10.023 11.266 5.293 1 96.31 213 CYS A CA 1
ATOM 1642 C C . CYS A 1 213 ? 8.867 10.516 4.652 1 96.31 213 CYS A C 1
ATOM 1644 O O . CYS A 1 213 ? 7.781 11.078 4.473 1 96.31 213 CYS A O 1
ATOM 1646 N N . GLU A 1 214 ? 9.102 9.25 4.312 1 96.06 214 GLU A N 1
ATOM 1647 C CA . GLU A 1 214 ? 8.086 8.477 3.6 1 96.06 214 GLU A CA 1
ATOM 1648 C C . GLU A 1 214 ? 7.77 7.176 4.328 1 96.06 214 GLU A C 1
ATOM 1650 O O . GLU A 1 214 ? 8.656 6.562 4.926 1 96.06 214 GLU A O 1
ATOM 1655 N N . VAL A 1 215 ? 6.469 6.871 4.285 1 96.62 215 VAL A N 1
ATOM 1656 C CA . VAL A 1 215 ? 6.031 5.535 4.668 1 96.62 215 VAL A CA 1
ATOM 1657 C C . VAL A 1 215 ? 5.855 4.672 3.42 1 96.62 215 VAL A C 1
ATOM 1659 O O . VAL A 1 215 ? 5.098 5.02 2.514 1 96.62 215 VAL A O 1
ATOM 1662 N N . THR A 1 216 ? 6.625 3.59 3.393 1 94.88 216 THR A N 1
ATOM 1663 C CA . THR A 1 216 ? 6.512 2.68 2.258 1 94.88 216 THR A CA 1
ATOM 1664 C C . THR A 1 216 ? 6.004 1.312 2.709 1 94.88 216 THR A C 1
ATOM 1666 O O . THR A 1 216 ? 6.25 0.897 3.844 1 94.88 216 THR A O 1
ATOM 1669 N N . GLN A 1 217 ? 5.258 0.709 1.854 1 95.56 217 GLN A N 1
ATOM 1670 C CA . GLN A 1 217 ? 4.727 -0.629 2.098 1 95.56 217 GLN A CA 1
ATOM 1671 C C . GLN A 1 217 ? 5.211 -1.612 1.036 1 95.56 217 GLN A C 1
ATOM 1673 O O . GLN A 1 217 ? 5.121 -1.338 -0.161 1 95.56 217 GLN A O 1
ATOM 1678 N N . VAL A 1 218 ? 5.785 -2.727 1.501 1 94.44 218 VAL A N 1
ATOM 1679 C CA . VAL A 1 218 ? 6.109 -3.789 0.557 1 94.44 218 VAL A CA 1
ATOM 1680 C C . VAL A 1 218 ? 4.832 -4.523 0.147 1 94.44 218 VAL A C 1
ATOM 1682 O O . VAL A 1 218 ? 4.191 -5.176 0.975 1 94.44 218 VAL A O 1
ATOM 1685 N N . LYS A 1 219 ? 4.484 -4.43 -1.081 1 95.38 219 LYS A N 1
ATOM 1686 C CA . LYS A 1 219 ? 3.244 -5.027 -1.564 1 95.38 219 LYS A CA 1
ATOM 1687 C C . LYS A 1 219 ? 3.438 -6.504 -1.891 1 95.38 219 LYS A C 1
ATOM 1689 O O . LYS A 1 219 ? 2.555 -7.324 -1.629 1 95.38 219 LYS A O 1
ATOM 1694 N N . THR A 1 220 ? 4.535 -6.82 -2.486 1 95.12 220 THR A N 1
ATOM 1695 C CA . THR A 1 220 ? 4.875 -8.203 -2.799 1 95.12 220 THR A CA 1
ATOM 1696 C C . THR A 1 220 ? 6.363 -8.336 -3.107 1 95.12 220 THR A C 1
ATOM 1698 O O . THR A 1 220 ? 7.062 -7.332 -3.258 1 95.12 220 THR A O 1
ATOM 1701 N N . SER A 1 221 ? 6.809 -9.555 -3.062 1 94.88 221 SER A N 1
ATOM 1702 C CA . SER A 1 221 ? 8.211 -9.82 -3.359 1 94.88 221 SER A CA 1
ATOM 1703 C C . SER A 1 221 ? 8.398 -11.203 -3.971 1 94.88 221 SER A C 1
ATOM 1705 O O . SER A 1 221 ? 7.547 -12.086 -3.803 1 94.88 221 SER A O 1
ATOM 1707 N N . VAL A 1 222 ? 9.398 -11.305 -4.766 1 93.44 222 VAL A N 1
ATOM 1708 C CA . VAL A 1 222 ? 9.773 -12.594 -5.332 1 93.44 222 VAL A CA 1
ATOM 1709 C C . VAL A 1 222 ? 11.266 -12.844 -5.133 1 93.44 222 VAL A C 1
ATOM 1711 O O . VAL A 1 222 ? 12.078 -11.922 -5.262 1 93.44 222 VAL A O 1
ATOM 1714 N N . THR A 1 223 ? 11.602 -14.023 -4.785 1 91.25 223 THR A N 1
ATOM 1715 C CA . THR A 1 223 ? 12.977 -14.359 -4.441 1 91.25 223 THR A CA 1
ATOM 1716 C C . THR A 1 223 ? 13.609 -15.234 -5.52 1 91.25 223 THR A C 1
ATOM 1718 O O . THR A 1 223 ? 12.945 -16.109 -6.078 1 91.25 223 THR A O 1
ATOM 1721 N N . TYR A 1 224 ? 14.805 -14.883 -5.84 1 89.62 224 TYR A N 1
ATOM 1722 C CA . TYR A 1 224 ? 15.648 -15.734 -6.668 1 89.62 224 TYR A CA 1
ATOM 1723 C C . TYR A 1 224 ? 16.812 -16.297 -5.863 1 89.62 224 TYR A C 1
ATOM 1725 O O . TYR A 1 224 ? 17.594 -15.555 -5.27 1 89.62 224 TYR A O 1
ATOM 1733 N N . THR A 1 225 ? 16.906 -17.625 -5.898 1 88.69 225 THR A N 1
ATOM 1734 C CA . THR A 1 225 ? 17.969 -18.281 -5.16 1 88.69 225 THR A CA 1
ATOM 1735 C C . THR A 1 225 ? 19.016 -18.875 -6.113 1 88.69 225 THR A C 1
ATOM 1737 O O . THR A 1 225 ? 18.656 -19.594 -7.059 1 88.69 225 THR A O 1
ATOM 1740 N N . VAL A 1 226 ? 20.219 -18.547 -5.891 1 85.31 226 VAL A N 1
ATOM 1741 C CA . VAL A 1 226 ? 21.312 -19.078 -6.703 1 85.31 226 VAL A CA 1
ATOM 1742 C C . VAL A 1 226 ? 21.703 -20.453 -6.203 1 85.31 226 VAL A C 1
ATOM 1744 O O . VAL A 1 226 ? 22 -20.641 -5.02 1 85.31 226 VAL A O 1
ATOM 1747 N N . ARG A 1 227 ? 21.625 -21.391 -7.09 1 83.5 227 ARG A N 1
ATOM 1748 C CA . ARG A 1 227 ? 22.078 -22.75 -6.777 1 83.5 227 ARG A CA 1
ATOM 1749 C C . ARG A 1 227 ? 23.078 -23.25 -7.816 1 83.5 227 ARG A C 1
ATOM 1751 O O . ARG A 1 227 ? 22.797 -23.219 -9.016 1 83.5 227 ARG A O 1
ATOM 1758 N N . TYR A 1 228 ? 24.281 -23.562 -7.348 1 81.25 228 TYR A N 1
ATOM 1759 C CA . TYR A 1 228 ? 25.281 -24.109 -8.258 1 81.25 228 TYR A CA 1
ATOM 1760 C C . TYR A 1 228 ? 25.062 -25.594 -8.508 1 81.25 228 TYR A C 1
ATOM 1762 O O . TYR A 1 228 ? 24.562 -26.312 -7.637 1 81.25 228 TYR A O 1
ATOM 1770 N N . SER A 1 229 ? 25.016 -25.969 -9.719 1 70.31 229 SER A N 1
ATOM 1771 C CA . SER A 1 229 ? 24.969 -27.406 -10.031 1 70.31 229 SER A CA 1
ATOM 1772 C C . SER A 1 229 ? 26.188 -28.141 -9.469 1 70.31 229 SER A C 1
ATOM 1774 O O . SER A 1 229 ? 27.297 -27.625 -9.523 1 70.31 229 SER A O 1
ATOM 1776 N N . ASP A 1 230 ? 26.109 -28.766 -8.469 1 60.53 230 ASP A N 1
ATOM 1777 C CA . ASP A 1 230 ? 27.203 -29.609 -7.996 1 60.53 230 ASP A CA 1
ATOM 1778 C C . ASP A 1 230 ? 27.859 -30.344 -9.156 1 60.53 230 ASP A C 1
ATOM 1780 O O . ASP A 1 230 ? 27.203 -31.047 -9.922 1 60.53 230 ASP A O 1
ATOM 1784 N N . PRO A 1 231 ? 29.062 -29.859 -9.562 1 55.16 231 PRO A N 1
ATOM 1785 C CA . PRO A 1 231 ? 29.75 -30.703 -10.547 1 55.16 231 PRO A CA 1
ATOM 1786 C C . PRO A 1 231 ? 29.594 -32.188 -10.258 1 55.16 231 PRO A C 1
ATOM 1788 O O . PRO A 1 231 ? 29.656 -33 -11.18 1 55.16 231 PRO A O 1
ATOM 1791 N N . ALA A 1 232 ? 29.688 -32.594 -9.031 1 55.16 232 ALA A N 1
ATOM 1792 C CA . ALA A 1 232 ? 29.719 -34.031 -8.711 1 55.16 232 ALA A CA 1
ATOM 1793 C C . ALA A 1 232 ? 28.406 -34.688 -9.07 1 55.16 232 ALA A C 1
ATOM 1795 O O . ALA A 1 232 ? 28.375 -35.906 -9.352 1 55.16 232 ALA A O 1
ATOM 1796 N N . GLU A 1 233 ? 27.375 -34 -8.992 1 51.47 233 GLU A N 1
ATOM 1797 C CA . GLU A 1 233 ? 26.125 -34.656 -9.352 1 51.47 233 GLU A CA 1
ATOM 1798 C C . GLU A 1 233 ? 26.047 -34.906 -10.852 1 51.47 233 GLU A C 1
ATOM 1800 O O . GLU A 1 233 ? 25.5 -35.938 -11.281 1 51.47 233 GLU A O 1
ATOM 1805 N N . THR A 1 234 ? 26.469 -33.938 -11.641 1 51.34 234 THR A N 1
ATOM 1806 C CA . THR A 1 234 ? 26.562 -34.219 -13.07 1 51.34 234 THR A CA 1
ATOM 1807 C C . THR A 1 234 ? 27.578 -35.312 -13.359 1 51.34 234 THR A C 1
ATOM 1809 O O . THR A 1 234 ? 27.375 -36.156 -14.25 1 51.34 234 THR A O 1
ATOM 1812 N N . GLU A 1 235 ? 28.656 -35.281 -12.633 1 52.81 235 GLU A N 1
ATOM 1813 C CA . GLU A 1 235 ? 29.625 -36.344 -12.805 1 52.81 235 GLU A CA 1
ATOM 1814 C C . GLU A 1 235 ? 29.078 -37.688 -12.305 1 52.81 235 GLU A C 1
ATOM 1816 O O . GLU A 1 235 ? 29.312 -38.719 -12.906 1 52.81 235 GLU A O 1
ATOM 1821 N N . VAL A 1 236 ? 28.328 -37.625 -11.211 1 52.09 236 VAL A N 1
ATOM 1822 C CA . VAL A 1 236 ? 27.797 -38.875 -10.68 1 52.09 236 VAL A CA 1
ATOM 1823 C C . VAL A 1 236 ? 26.734 -39.438 -11.617 1 52.09 236 VAL A C 1
ATOM 1825 O O . VAL A 1 236 ? 26.656 -40.625 -11.852 1 52.09 236 VAL A O 1
ATOM 1828 N N . ARG A 1 237 ? 26 -38.594 -12.227 1 53.03 237 ARG A N 1
ATOM 1829 C CA . ARG A 1 237 ? 25.031 -39.094 -13.188 1 53.03 237 ARG A CA 1
ATOM 1830 C C . ARG A 1 237 ? 25.719 -39.625 -14.445 1 53.03 237 ARG A C 1
ATOM 1832 O O . ARG A 1 237 ? 25.281 -40.625 -15.023 1 53.03 237 ARG A O 1
ATOM 1839 N N . SER A 1 238 ? 26.781 -38.938 -14.758 1 56.56 238 SER A N 1
ATOM 1840 C CA . SER A 1 238 ? 27.547 -39.406 -15.906 1 56.56 238 SER A CA 1
ATOM 1841 C C . SER A 1 238 ? 28.266 -40.719 -15.562 1 56.56 238 SER A C 1
ATOM 1843 O O . SER A 1 238 ? 28.297 -41.656 -16.375 1 56.56 238 SER A O 1
ATOM 1845 N N . THR A 1 239 ? 28.75 -40.75 -14.336 1 57.16 239 THR A N 1
ATOM 1846 C CA . THR A 1 239 ? 29.453 -41.969 -13.953 1 57.16 239 THR A CA 1
ATOM 1847 C C . THR A 1 239 ? 28.484 -43.094 -13.695 1 57.16 239 THR A C 1
ATOM 1849 O O . THR A 1 239 ? 28.766 -44.25 -14.016 1 57.16 239 THR A O 1
ATOM 1852 N N . ALA A 1 240 ? 27.344 -42.812 -13.133 1 58.44 240 ALA A N 1
ATOM 1853 C CA . ALA A 1 240 ? 26.328 -43.875 -12.93 1 58.44 240 ALA A CA 1
ATOM 1854 C C . ALA A 1 240 ? 25.781 -44.344 -14.266 1 58.44 240 ALA A C 1
ATOM 1856 O O . ALA A 1 240 ? 25.531 -45.562 -14.438 1 58.44 240 ALA A O 1
ATOM 1857 N N . GLY A 1 241 ? 25.703 -43.5 -15.211 1 58.53 241 GLY A N 1
ATOM 1858 C CA . GLY A 1 241 ? 25.375 -43.906 -16.562 1 58.53 241 GLY A CA 1
ATOM 1859 C C . GLY A 1 241 ? 26.453 -44.75 -17.219 1 58.53 241 GLY A C 1
ATOM 1860 O O . GLY A 1 241 ? 26.156 -45.75 -17.891 1 58.53 241 GLY A O 1
ATOM 1861 N N . LEU A 1 242 ? 27.656 -44.438 -16.922 1 62.38 242 LEU A N 1
ATOM 1862 C CA . LEU A 1 242 ? 28.781 -45.219 -17.438 1 62.38 242 LEU A CA 1
ATOM 1863 C C . LEU A 1 242 ? 28.844 -46.562 -16.75 1 62.38 242 LEU A C 1
ATOM 1865 O O . LEU A 1 242 ? 29.094 -47.594 -17.406 1 62.38 242 LEU A O 1
ATOM 1869 N N . LEU A 1 243 ? 28.562 -46.562 -15.453 1 59.22 243 LEU A N 1
ATOM 1870 C CA . LEU A 1 243 ? 28.578 -47.812 -14.719 1 59.22 243 LEU A CA 1
ATOM 1871 C C . LEU A 1 243 ? 27.422 -48.719 -15.148 1 59.22 243 LEU A C 1
ATOM 1873 O O . LEU A 1 243 ? 27.609 -49.906 -15.312 1 59.22 243 LEU A O 1
ATOM 1877 N N . PHE A 1 244 ? 26.344 -48.156 -15.445 1 63.44 244 PHE A N 1
ATOM 1878 C CA . PHE A 1 244 ? 25.203 -48.938 -15.938 1 63.44 244 PHE A CA 1
ATOM 1879 C C . PHE A 1 244 ? 25.484 -49.469 -17.328 1 63.44 244 PHE A C 1
ATOM 1881 O O . PHE A 1 244 ? 25.156 -50.625 -17.625 1 63.44 244 PHE A O 1
ATOM 1888 N N . ARG A 1 245 ? 26.141 -48.75 -18.109 1 65.62 245 ARG A N 1
ATOM 1889 C CA . ARG A 1 245 ? 26.516 -49.188 -19.438 1 65.62 245 ARG A CA 1
ATOM 1890 C C . ARG A 1 245 ? 27.531 -50.344 -19.359 1 65.62 245 ARG A C 1
ATOM 1892 O O . ARG A 1 245 ? 27.438 -51.312 -20.109 1 65.62 245 ARG A O 1
ATOM 1899 N N . VAL A 1 246 ? 28.438 -50.281 -18.391 1 64.25 246 VAL A N 1
ATOM 1900 C CA . VAL A 1 246 ? 29.453 -51.312 -18.219 1 64.25 246 VAL A CA 1
ATOM 1901 C C . VAL A 1 246 ? 28.797 -52.562 -17.672 1 64.25 246 VAL A C 1
ATOM 1903 O O . VAL A 1 246 ? 29.094 -53.688 -18.141 1 64.25 246 VAL A O 1
ATOM 1906 N N . ILE A 1 247 ? 27.828 -52.375 -16.797 1 63.44 247 ILE A N 1
ATOM 1907 C CA . ILE A 1 247 ? 27.156 -53.531 -16.219 1 63.44 247 ILE A CA 1
ATOM 1908 C C . ILE A 1 247 ? 26.312 -54.219 -17.281 1 63.44 247 ILE A C 1
ATOM 1910 O O . ILE A 1 247 ? 26.328 -55.469 -17.391 1 63.44 247 ILE A O 1
ATOM 1914 N N . VAL A 1 248 ? 25.766 -53.531 -18.156 1 67.12 248 VAL A N 1
ATOM 1915 C CA . VAL A 1 248 ? 24.969 -54.125 -19.234 1 67.12 248 VAL A CA 1
ATOM 1916 C C . VAL A 1 248 ? 25.875 -54.875 -20.203 1 67.12 248 VAL A C 1
ATOM 1918 O O . VAL A 1 248 ? 25.547 -55.969 -20.641 1 67.12 248 VAL A O 1
ATOM 1921 N N . ILE A 1 249 ? 27.062 -54.375 -20.438 1 66.12 249 ILE A N 1
ATOM 1922 C CA . ILE A 1 249 ? 28.031 -55.031 -21.328 1 66.12 249 ILE A CA 1
ATOM 1923 C C . ILE A 1 249 ? 28.531 -56.312 -20.703 1 66.12 249 ILE A C 1
ATOM 1925 O O . ILE A 1 249 ? 28.625 -57.344 -21.375 1 66.12 249 ILE A O 1
ATOM 1929 N N . ILE A 1 250 ? 28.688 -56.281 -19.391 1 66.69 250 ILE A N 1
ATOM 1930 C CA . ILE A 1 250 ? 29.203 -57.438 -18.672 1 66.69 250 ILE A CA 1
ATOM 1931 C C . ILE A 1 250 ? 28.125 -58.531 -18.641 1 66.69 250 ILE A C 1
ATOM 1933 O O . ILE A 1 250 ? 28.422 -59.719 -18.875 1 66.69 250 ILE A O 1
ATOM 1937 N N . VAL A 1 251 ? 26.922 -58.125 -18.484 1 69.44 251 VAL A N 1
ATOM 1938 C CA . VAL A 1 251 ? 25.828 -59.062 -18.422 1 69.44 251 VAL A CA 1
ATOM 1939 C C . VAL A 1 251 ? 25.578 -59.656 -19.812 1 69.44 251 VAL A C 1
ATOM 1941 O O . VAL A 1 251 ? 25.359 -60.875 -19.953 1 69.44 251 VAL A O 1
ATOM 1944 N N . GLU A 1 252 ? 25.719 -58.938 -20.797 1 72.19 252 GLU A N 1
ATOM 1945 C CA . GLU A 1 252 ? 25.594 -59.406 -22.172 1 72.19 252 GLU A CA 1
ATOM 1946 C C . GLU A 1 252 ? 26.703 -60.406 -22.531 1 72.19 252 GLU A C 1
ATOM 1948 O O . GLU A 1 252 ? 26.453 -61.406 -23.172 1 72.19 252 GLU A O 1
ATOM 1953 N N . PHE A 1 253 ? 27.859 -60.156 -22.047 1 71.38 253 PHE A N 1
ATOM 1954 C CA . PHE A 1 253 ? 29 -61.031 -22.297 1 71.38 253 PHE A CA 1
ATOM 1955 C C . PHE A 1 253 ? 28.844 -62.344 -21.531 1 71.38 253 PHE A C 1
ATOM 1957 O O . PHE A 1 253 ? 29.188 -63.406 -22.047 1 71.38 253 PHE A O 1
ATOM 1964 N N . ALA A 1 254 ? 28.266 -62.281 -20.391 1 70.88 254 ALA A N 1
ATOM 1965 C CA . ALA A 1 254 ? 28.078 -63.469 -19.547 1 70.88 254 ALA A CA 1
ATOM 1966 C C . ALA A 1 254 ? 26.984 -64.375 -20.125 1 70.88 254 ALA A C 1
ATOM 1968 O O . ALA A 1 254 ? 27.109 -65.562 -20.109 1 70.88 254 ALA A O 1
ATOM 1969 N N . VAL A 1 255 ? 26.031 -63.812 -20.703 1 75.06 255 VAL A N 1
ATOM 1970 C CA . VAL A 1 255 ? 24.906 -64.562 -21.266 1 75.06 255 VAL A CA 1
ATOM 1971 C C . VAL A 1 255 ? 25.312 -65.25 -22.562 1 75.06 255 VAL A C 1
ATOM 1973 O O . VAL A 1 255 ? 24.891 -66.375 -22.844 1 75.06 255 VAL A O 1
ATOM 1976 N N . PHE A 1 256 ? 26.203 -64.625 -23.281 1 70.38 256 PHE A N 1
ATOM 1977 C CA . PHE A 1 256 ? 26.625 -65.188 -24.562 1 70.38 256 PHE A CA 1
ATOM 1978 C C . PHE A 1 256 ? 27.781 -66.188 -24.359 1 70.38 256 PHE A C 1
ATOM 1980 O O . PHE A 1 256 ? 27.891 -67.188 -25.078 1 70.38 256 PHE A O 1
ATOM 1987 N N . ALA A 1 257 ? 28.578 -66 -23.375 1 69.19 257 ALA A N 1
ATOM 1988 C CA . ALA A 1 257 ? 29.75 -66.812 -23.156 1 69.19 257 ALA A CA 1
ATOM 1989 C C . ALA A 1 257 ? 29.375 -68.125 -22.516 1 69.19 257 ALA A C 1
ATOM 1991 O O . ALA A 1 257 ? 29.969 -69.188 -22.828 1 69.19 257 ALA A O 1
ATOM 1992 N N . ALA A 1 258 ? 28.312 -68.125 -21.719 1 72 258 ALA A N 1
ATOM 1993 C CA . ALA A 1 258 ? 27.953 -69.375 -21 1 72 258 ALA A CA 1
ATOM 1994 C C . ALA A 1 258 ? 27.438 -70.438 -21.953 1 72 258 ALA A C 1
ATOM 1996 O O . ALA A 1 258 ? 27.875 -71.562 -21.891 1 72 258 ALA A O 1
ATOM 1997 N N . PRO A 1 259 ? 26.562 -70.125 -22.844 1 74.44 259 PRO A N 1
ATOM 1998 C CA . PRO A 1 259 ? 26.094 -71.188 -23.734 1 74.44 259 PRO A CA 1
ATOM 1999 C C . PRO A 1 259 ? 27.172 -71.688 -24.703 1 74.44 259 PRO A C 1
ATOM 2001 O O . PRO A 1 259 ? 27.203 -72.875 -25.062 1 74.44 259 PRO A O 1
ATOM 2004 N N . THR A 1 260 ? 28.078 -70.875 -25.094 1 71.06 260 THR A N 1
ATOM 2005 C CA . THR A 1 260 ? 29.141 -71.25 -26.016 1 71.06 260 THR A CA 1
ATOM 2006 C C . THR A 1 260 ? 30.141 -72.188 -25.359 1 71.06 260 THR A C 1
ATOM 2008 O O . THR A 1 260 ? 30.594 -73.125 -25.984 1 71.06 260 THR A O 1
ATOM 2011 N N . VAL A 1 261 ? 30.391 -72 -24.094 1 71.88 261 VAL A N 1
ATOM 2012 C CA . VAL A 1 261 ? 31.281 -72.875 -23.344 1 71.88 261 VAL A CA 1
ATOM 2013 C C . VAL A 1 261 ? 30.609 -74.25 -23.125 1 71.88 261 VAL A C 1
ATOM 2015 O O . VAL A 1 261 ? 31.234 -75.312 -23.266 1 71.88 261 VAL A O 1
ATOM 2018 N N . ILE A 1 262 ? 29.312 -74.25 -22.891 1 70.62 262 ILE A N 1
ATOM 2019 C CA . ILE A 1 262 ? 28.547 -75.438 -22.703 1 70.62 262 ILE A CA 1
ATOM 2020 C C . ILE A 1 262 ? 28.484 -76.25 -24.016 1 70.62 262 ILE A C 1
ATOM 2022 O O . ILE A 1 262 ? 28.672 -77.438 -24.031 1 70.62 262 ILE A O 1
ATOM 2026 N N . LEU A 1 263 ? 28.344 -75.562 -25.125 1 73.19 263 LEU A N 1
ATOM 2027 C CA . LEU A 1 263 ? 28.297 -76.188 -26.438 1 73.19 263 LEU A CA 1
ATOM 2028 C C . LEU A 1 263 ? 29.656 -76.75 -26.812 1 73.19 263 LEU A C 1
ATOM 2030 O O . LEU A 1 263 ? 29.734 -77.875 -27.344 1 73.19 263 LEU A O 1
ATOM 2034 N N . LEU A 1 264 ? 30.672 -76.125 -26.359 1 71.94 264 LEU A N 1
ATOM 2035 C CA . LEU A 1 264 ? 32 -76.625 -26.625 1 71.94 264 LEU A CA 1
ATOM 2036 C C . LEU A 1 264 ? 32.312 -77.875 -25.766 1 71.94 264 LEU A C 1
ATOM 2038 O O . LEU A 1 264 ? 32.938 -78.812 -26.234 1 71.94 264 LEU A O 1
ATOM 2042 N N . GLN A 1 265 ? 31.797 -77.875 -24.609 1 73.81 265 GLN A N 1
ATOM 2043 C CA . GLN A 1 265 ? 31.984 -79 -23.719 1 73.81 265 GLN A CA 1
ATOM 2044 C C . GLN A 1 265 ? 31.203 -80.25 -24.219 1 73.81 265 GLN A C 1
ATOM 2046 O O . GLN A 1 265 ? 31.703 -81.375 -24.156 1 73.81 265 GLN A O 1
ATOM 2051 N N . ILE A 1 266 ? 30.109 -80.062 -24.797 1 72.5 266 ILE A N 1
ATOM 2052 C CA . ILE A 1 266 ? 29.297 -81.125 -25.344 1 72.5 266 ILE A CA 1
ATOM 2053 C C . ILE A 1 266 ? 29.969 -81.688 -26.594 1 72.5 266 ILE A C 1
ATOM 2055 O O . ILE A 1 266 ? 30.031 -82.875 -26.766 1 72.5 266 ILE A O 1
ATOM 2059 N N . ILE A 1 267 ? 30.531 -80.875 -27.359 1 69.12 267 ILE A N 1
ATOM 2060 C CA . ILE A 1 267 ? 31.188 -81.312 -28.578 1 69.12 267 ILE A CA 1
ATOM 2061 C C . ILE A 1 267 ? 32.469 -82.062 -28.219 1 69.12 267 ILE A C 1
ATOM 2063 O O . ILE A 1 267 ? 32.75 -83.125 -28.812 1 69.12 267 ILE A O 1
ATOM 2067 N N . CYS A 1 268 ? 33.156 -81.625 -27.188 1 70.38 268 CYS A N 1
ATOM 2068 C CA . CYS A 1 268 ? 34.375 -82.312 -26.766 1 70.38 268 CYS A CA 1
ATOM 2069 C C . CYS A 1 268 ? 34.062 -83.688 -26.109 1 70.38 268 CYS A C 1
ATOM 2071 O O . CYS A 1 268 ? 34.781 -84.625 -26.312 1 70.38 268 CYS A O 1
ATOM 2073 N N . ALA A 1 269 ? 32.969 -83.625 -25.406 1 73.31 269 ALA A N 1
ATOM 2074 C CA . ALA A 1 269 ? 32.562 -84.875 -24.75 1 73.31 269 ALA A CA 1
ATOM 2075 C C . ALA A 1 269 ? 32.094 -85.875 -25.781 1 73.31 269 ALA A C 1
ATOM 2077 O O . ALA A 1 269 ? 32.375 -87.062 -25.656 1 73.31 269 ALA A O 1
ATOM 2078 N N . ARG A 1 270 ? 31.469 -85.438 -26.797 1 70.56 270 ARG A N 1
ATOM 2079 C CA . ARG A 1 270 ? 31 -86.312 -27.859 1 70.56 270 ARG A CA 1
ATOM 2080 C C . ARG A 1 270 ? 32.156 -86.875 -28.688 1 70.56 270 ARG A C 1
ATOM 2082 O O . ARG A 1 270 ? 32.156 -88 -29.141 1 70.56 270 ARG A O 1
ATOM 2089 N N . ARG A 1 271 ? 33.188 -86 -28.766 1 66.19 271 ARG A N 1
ATOM 2090 C CA . ARG A 1 271 ? 34.375 -86.438 -29.531 1 66.19 271 ARG A CA 1
ATOM 2091 C C . ARG A 1 271 ? 35.219 -87.438 -28.734 1 66.19 271 ARG A C 1
ATOM 2093 O O . ARG A 1 271 ? 35.812 -88.375 -29.297 1 66.19 271 ARG A O 1
ATOM 2100 N N . ALA A 1 272 ? 35.281 -87.188 -27.391 1 64.31 272 ALA A N 1
ATOM 2101 C CA . ALA A 1 272 ? 36.031 -88.125 -26.547 1 64.31 272 ALA A CA 1
ATOM 2102 C C . ALA A 1 272 ? 35.344 -89.5 -26.469 1 64.31 272 ALA A C 1
ATOM 2104 O O . ALA A 1 272 ? 36 -90.5 -26.391 1 64.31 272 ALA A O 1
ATOM 2105 N N . GLY A 1 273 ? 34 -89.375 -26.453 1 61.28 273 GLY A N 1
ATOM 2106 C CA . GLY A 1 273 ? 33.281 -90.625 -26.453 1 61.28 273 GLY A CA 1
ATOM 2107 C C . GLY A 1 273 ? 33.469 -91.438 -27.734 1 61.28 273 GLY A C 1
ATOM 2108 O O . GLY A 1 273 ? 33.406 -92.625 -27.719 1 61.28 273 GLY A O 1
ATOM 2109 N N . ARG A 1 274 ? 33.656 -90.75 -28.828 1 57.97 274 ARG A N 1
ATOM 2110 C CA . ARG A 1 274 ? 33.875 -91.438 -30.078 1 57.97 274 ARG A CA 1
ATOM 2111 C C . ARG A 1 274 ? 35.281 -92.062 -30.109 1 57.97 274 ARG A C 1
ATOM 2113 O O . ARG A 1 274 ? 35.5 -93.125 -30.75 1 57.97 274 ARG A O 1
ATOM 2120 N N . LYS A 1 275 ? 36.25 -91.438 -29.438 1 55.88 275 LYS A N 1
ATOM 2121 C CA . LYS A 1 275 ? 37.594 -92 -29.5 1 55.88 275 LYS A CA 1
ATOM 2122 C C . LYS A 1 275 ? 37.656 -93.312 -28.672 1 55.88 275 LYS A C 1
ATOM 2124 O O . LYS A 1 275 ? 38.375 -94.25 -29.047 1 55.88 275 LYS A O 1
ATOM 2129 N N . ASN A 1 276 ? 36.938 -93.312 -27.484 1 54.56 276 ASN A N 1
ATOM 2130 C CA . ASN A 1 276 ? 37.062 -94.5 -26.688 1 54.56 276 ASN A CA 1
ATOM 2131 C C . ASN A 1 276 ? 36.344 -95.688 -27.328 1 54.56 276 ASN A C 1
ATOM 2133 O O . ASN A 1 276 ? 36.625 -96.812 -27 1 54.56 276 ASN A O 1
ATOM 2137 N N . SER A 1 277 ? 35.312 -95.438 -28.047 1 51.03 277 SER A N 1
ATOM 2138 C CA . SER A 1 277 ? 34.625 -96.562 -28.656 1 51.03 277 SER A CA 1
ATOM 2139 C C . SER A 1 277 ? 35.438 -97.188 -29.797 1 51.03 277 SER A C 1
ATOM 2141 O O . SER A 1 277 ? 35.25 -98.375 -30.156 1 51.03 277 SER A O 1
ATOM 2143 N N . GLN A 1 278 ? 36.219 -96.375 -30.438 1 49.5 278 GLN A N 1
ATOM 2144 C CA . GLN A 1 278 ? 36.938 -97 -31.547 1 49.5 278 GLN A CA 1
ATOM 2145 C C . GLN A 1 278 ? 38.094 -97.875 -31.062 1 49.5 278 GLN A C 1
ATOM 2147 O O . GLN A 1 278 ? 38.406 -98.875 -31.719 1 49.5 278 GLN A O 1
ATOM 2152 N N . HIS A 1 279 ? 38.656 -97.562 -29.891 1 49.78 279 HIS A N 1
ATOM 2153 C CA . HIS A 1 279 ? 39.781 -98.375 -29.516 1 49.78 279 HIS A CA 1
ATOM 2154 C C . HIS A 1 279 ? 39.344 -99.75 -29 1 49.78 279 HIS A C 1
ATOM 2156 O O . HIS A 1 279 ? 40.125 -100.688 -29.062 1 49.78 279 HIS A O 1
ATOM 2162 N N . SER A 1 280 ? 38.125 -99.812 -28.406 1 50.72 280 SER A N 1
ATOM 2163 C CA . SER A 1 280 ? 37.75 -101.125 -27.859 1 50.72 280 SER A CA 1
ATOM 2164 C C . SER A 1 280 ? 37.469 -102.125 -28.984 1 50.72 280 SER A C 1
ATOM 2166 O O . SER A 1 280 ? 37.562 -103.312 -28.766 1 50.72 280 SER A O 1
ATOM 2168 N N . GLU A 1 281 ? 36.969 -101.562 -30.078 1 48.22 281 GLU A N 1
ATOM 2169 C CA . GLU A 1 281 ? 36.656 -102.5 -31.141 1 48.22 281 GLU A CA 1
ATOM 2170 C C . GLU A 1 281 ? 37.906 -103.125 -31.781 1 48.22 281 GLU A C 1
ATOM 2172 O O . GLU A 1 281 ? 37.875 -104.188 -32.281 1 48.22 281 GLU A O 1
ATOM 2177 N N . GLU A 1 282 ? 38.969 -102.312 -31.781 1 48.16 282 GLU A N 1
ATOM 2178 C CA . GLU A 1 282 ? 40.156 -102.875 -32.438 1 48.16 282 GLU A CA 1
ATOM 2179 C C . GLU A 1 282 ? 40.812 -103.938 -31.625 1 48.16 282 GLU A C 1
ATOM 2181 O O . GLU A 1 282 ? 41.406 -104.875 -32.188 1 48.16 282 GLU A O 1
ATOM 2186 N N . ILE A 1 283 ? 40.625 -103.938 -30.25 1 49.41 283 ILE A N 1
ATOM 2187 C CA . ILE A 1 283 ? 41.281 -105 -29.453 1 49.41 283 ILE A CA 1
ATOM 2188 C C . ILE A 1 283 ? 40.562 -106.312 -29.594 1 49.41 283 ILE A C 1
ATOM 2190 O O . ILE A 1 283 ? 41.188 -107.375 -29.516 1 49.41 283 ILE A O 1
ATOM 2194 N N . VAL A 1 284 ? 39.281 -106.25 -29.75 1 48.62 284 VAL A N 1
ATOM 2195 C CA . VAL A 1 284 ? 38.531 -107.562 -29.734 1 48.62 284 VAL A CA 1
ATOM 2196 C C . VAL A 1 284 ? 38.781 -108.312 -31.016 1 48.62 284 VAL A C 1
ATOM 2198 O O . VAL A 1 284 ? 38.812 -109.562 -31.016 1 48.62 284 VAL A O 1
ATOM 2201 N N . MET A 1 285 ? 39.031 -107.562 -32.062 1 45.28 285 MET A N 1
ATOM 2202 C CA . MET A 1 285 ? 39.125 -108.312 -33.312 1 45.28 285 MET A CA 1
ATOM 2203 C C . MET A 1 285 ? 40.438 -109.125 -33.312 1 45.28 285 MET A C 1
ATOM 2205 O O . MET A 1 285 ? 40.531 -110.125 -34.062 1 45.28 285 MET A O 1
ATOM 2209 N N . ASN A 1 286 ? 41.469 -108.625 -32.688 1 47.28 286 ASN A N 1
ATOM 2210 C CA . ASN A 1 286 ? 42.719 -109.312 -32.844 1 47.28 286 ASN A CA 1
ATOM 2211 C C . ASN A 1 286 ? 42.719 -110.625 -32.062 1 47.28 286 ASN A C 1
ATOM 2213 O O . ASN A 1 286 ? 43.594 -111.5 -32.25 1 47.28 286 ASN A O 1
ATOM 2217 N N . LYS A 1 287 ? 41.875 -110.75 -30.938 1 48.25 287 LYS A N 1
ATOM 2218 C CA . LYS A 1 287 ? 42 -112 -30.172 1 48.25 287 LYS A CA 1
ATOM 2219 C C . LYS A 1 287 ? 41.375 -113.188 -30.922 1 48.25 287 LYS A C 1
ATOM 2221 O O . LYS A 1 287 ? 41.594 -114.312 -30.578 1 48.25 287 LYS A O 1
ATOM 2226 N N . ILE A 1 288 ? 40.375 -112.812 -31.781 1 46.75 288 ILE A N 1
ATOM 2227 C CA . ILE A 1 288 ? 39.719 -114 -32.344 1 46.75 288 ILE A CA 1
ATOM 2228 C C . ILE A 1 288 ? 40.656 -114.688 -33.344 1 46.75 288 ILE A C 1
ATOM 2230 O O . ILE A 1 288 ? 40.531 -115.875 -33.625 1 46.75 288 ILE A O 1
ATOM 2234 N N . LEU A 1 289 ? 41.469 -113.875 -34.031 1 43.31 289 LEU A N 1
ATOM 2235 C CA . LEU A 1 289 ? 42.156 -114.5 -35.125 1 43.31 289 LEU A CA 1
ATOM 2236 C C . LEU A 1 289 ? 43.344 -115.312 -34.625 1 43.31 289 LEU A C 1
ATOM 2238 O O . LEU A 1 289 ? 43.906 -116.125 -35.344 1 43.31 289 LEU A O 1
ATOM 2242 N N . GLU A 1 290 ? 43.781 -115.125 -33.438 1 35.69 290 GLU A N 1
ATOM 2243 C CA . GLU A 1 290 ? 44.812 -116.062 -33.062 1 35.69 290 GLU A CA 1
ATOM 2244 C C . GLU A 1 290 ? 44.219 -117.312 -32.469 1 35.69 290 GLU A C 1
ATOM 2246 O O . GLU A 1 290 ? 43.25 -117.25 -31.688 1 35.69 290 GLU A O 1
ATOM 2251 N N . MET B 1 1 ? 4.652 58.156 -30.453 1 25.91 1 MET B N 1
ATOM 2252 C CA . MET B 1 1 ? 4.207 56.844 -30.875 1 25.91 1 MET B CA 1
ATOM 2253 C C . MET B 1 1 ? 4.293 55.844 -29.703 1 25.91 1 MET B C 1
ATOM 2255 O O . MET B 1 1 ? 5.387 55.469 -29.297 1 25.91 1 MET B O 1
ATOM 2259 N N . ALA B 1 2 ? 3.428 55.969 -28.75 1 32.38 2 ALA B N 1
ATOM 2260 C CA . ALA B 1 2 ? 3.262 55.406 -27.422 1 32.38 2 ALA B CA 1
ATOM 2261 C C . ALA B 1 2 ? 3.002 53.906 -27.516 1 32.38 2 ALA B C 1
ATOM 2263 O O . ALA B 1 2 ? 2.062 53.469 -28.188 1 32.38 2 ALA B O 1
ATOM 2264 N N . ASP B 1 3 ? 4.094 53.125 -27.578 1 27.78 3 ASP B N 1
ATOM 2265 C CA . ASP B 1 3 ? 4.125 51.688 -27.641 1 27.78 3 ASP B CA 1
ATOM 2266 C C . ASP B 1 3 ? 3.281 51.062 -26.516 1 27.78 3 ASP B C 1
ATOM 2268 O O . ASP B 1 3 ? 3.514 51.344 -25.344 1 27.78 3 ASP B O 1
ATOM 2272 N N . LYS B 1 4 ? 1.99 50.812 -26.844 1 29.55 4 LYS B N 1
ATOM 2273 C CA . LYS B 1 4 ? 0.985 50.156 -26.031 1 29.55 4 LYS B CA 1
ATOM 2274 C C . LYS B 1 4 ? 1.491 48.781 -25.547 1 29.55 4 LYS B C 1
ATOM 2276 O O . LYS B 1 4 ? 1.844 47.938 -26.359 1 29.55 4 LYS B O 1
ATOM 2281 N N . CYS B 1 5 ? 2.25 48.812 -24.422 1 27.72 5 CYS B N 1
ATOM 2282 C CA . CYS B 1 5 ? 2.607 47.625 -23.672 1 27.72 5 CYS B CA 1
ATOM 2283 C C . CYS B 1 5 ? 1.397 46.719 -23.484 1 27.72 5 CYS B C 1
ATOM 2285 O O . CYS B 1 5 ? 0.415 47.094 -22.859 1 27.72 5 CYS B O 1
ATOM 2287 N N . HIS B 1 6 ? 1.008 46.031 -24.547 1 27.8 6 HIS B N 1
ATOM 2288 C CA . HIS B 1 6 ? 0.044 44.938 -24.406 1 27.8 6 HIS B CA 1
ATOM 2289 C C . HIS B 1 6 ? 0.384 44.031 -23.219 1 27.8 6 HIS B C 1
ATOM 2291 O O . HIS B 1 6 ? 1.438 43.406 -23.203 1 27.8 6 HIS B O 1
ATOM 2297 N N . LEU B 1 7 ? 0.146 44.531 -22.047 1 25.72 7 LEU B N 1
ATOM 2298 C CA . LEU B 1 7 ? 0.159 43.688 -20.859 1 25.72 7 LEU B CA 1
ATOM 2299 C C . LEU B 1 7 ? -0.563 42.375 -21.125 1 25.72 7 LEU B C 1
ATOM 2301 O O . LEU B 1 7 ? -1.765 42.375 -21.406 1 25.72 7 LEU B O 1
ATOM 2305 N N . CYS B 1 8 ? 0.087 41.438 -21.875 1 26.62 8 CYS B N 1
ATOM 2306 C CA . CYS B 1 8 ? -0.371 40.062 -21.922 1 26.62 8 CYS B CA 1
ATOM 2307 C C . CYS B 1 8 ? -0.714 39.562 -20.516 1 26.62 8 CYS B C 1
ATOM 2309 O O . CYS B 1 8 ? 0.164 39.438 -19.656 1 26.62 8 CYS B O 1
ATOM 2311 N N . LEU B 1 9 ? -1.855 40 -20.047 1 25.14 9 LEU B N 1
ATOM 2312 C CA . LEU B 1 9 ? -2.451 39.312 -18.906 1 25.14 9 LEU B CA 1
ATOM 2313 C C . LEU B 1 9 ? -2.363 37.781 -19.078 1 25.14 9 LEU B C 1
ATOM 2315 O O . LEU B 1 9 ? -3.041 37.219 -19.938 1 25.14 9 LEU B O 1
ATOM 2319 N N . LEU B 1 10 ? -1.13 37.25 -19.047 1 26.69 10 LEU B N 1
ATOM 2320 C CA . LEU B 1 10 ? -0.996 35.812 -18.844 1 26.69 10 LEU B CA 1
ATOM 2321 C C . LEU B 1 10 ? -1.938 35.312 -17.75 1 26.69 10 LEU B C 1
ATOM 2323 O O . LEU B 1 10 ? -1.778 35.688 -16.578 1 26.69 10 LEU B O 1
ATOM 2327 N N . GLY B 1 11 ? -3.24 35.219 -18.078 1 24.73 11 GLY B N 1
ATOM 2328 C CA . GLY B 1 11 ? -4.156 34.438 -17.266 1 24.73 11 GLY B CA 1
ATOM 2329 C C . GLY B 1 11 ? -3.57 33.125 -16.797 1 24.73 11 GLY B C 1
ATOM 2330 O O . GLY B 1 11 ? -3.186 32.281 -17.609 1 24.73 11 GLY B O 1
ATOM 2331 N N . LEU B 1 12 ? -2.812 33.156 -15.711 1 25.41 12 LEU B N 1
ATOM 2332 C CA . LEU B 1 12 ? -2.486 31.953 -14.969 1 25.41 12 LEU B CA 1
ATOM 2333 C C . LEU B 1 12 ? -3.719 31.078 -14.789 1 25.41 12 LEU B C 1
ATOM 2335 O O . LEU B 1 12 ? -4.648 31.453 -14.062 1 25.41 12 LEU B O 1
ATOM 2339 N N . ILE B 1 13 ? -4.113 30.406 -15.836 1 26.77 13 ILE B N 1
ATOM 2340 C CA . ILE B 1 13 ? -5.078 29.328 -15.664 1 26.77 13 ILE B CA 1
ATOM 2341 C C . ILE B 1 13 ? -4.613 28.391 -14.555 1 26.77 13 ILE B C 1
ATOM 2343 O O . ILE B 1 13 ? -3.572 27.734 -14.672 1 26.77 13 ILE B O 1
ATOM 2347 N N . ILE B 1 14 ? -4.812 28.797 -13.352 1 26.17 14 ILE B N 1
ATOM 2348 C CA . ILE B 1 14 ? -4.781 27.844 -12.25 1 26.17 14 ILE B CA 1
ATOM 2349 C C . ILE B 1 14 ? -5.562 26.594 -12.633 1 26.17 14 ILE B C 1
ATOM 2351 O O . ILE B 1 14 ? -6.781 26.641 -12.805 1 26.17 14 ILE B O 1
ATOM 2355 N N . LEU B 1 15 ? -5 25.797 -13.5 1 25.77 15 LEU B N 1
ATOM 2356 C CA . LEU B 1 15 ? -5.5 24.438 -13.617 1 25.77 15 LEU B CA 1
ATOM 2357 C C . LEU B 1 15 ? -5.766 23.828 -12.234 1 25.77 15 LEU B C 1
ATOM 2359 O O . LEU B 1 15 ? -4.824 23.516 -11.5 1 25.77 15 LEU B O 1
ATOM 2363 N N . SER B 1 16 ? -6.738 24.297 -11.562 1 28.2 16 SER B N 1
ATOM 2364 C CA . SER B 1 16 ? -7.324 23.5 -10.492 1 28.2 16 SER B CA 1
ATOM 2365 C C . SER B 1 16 ? -7.516 22.047 -10.93 1 28.2 16 SER B C 1
ATOM 2367 O O . SER B 1 16 ? -8.25 21.781 -11.883 1 28.2 16 SER B O 1
ATOM 2369 N N . SER B 1 17 ? -6.422 21.359 -11.039 1 29.34 17 SER B N 1
ATOM 2370 C CA . SER B 1 17 ? -6.699 19.922 -11.055 1 29.34 17 SER B CA 1
ATOM 2371 C C . SER B 1 17 ? -7.875 19.578 -10.148 1 29.34 17 SER B C 1
ATOM 2373 O O . SER B 1 17 ? -7.809 19.766 -8.93 1 29.34 17 SER B O 1
ATOM 2375 N N . LEU B 1 18 ? -9.016 19.828 -10.578 1 27.42 18 LEU B N 1
ATOM 2376 C CA . LEU B 1 18 ? -10.172 19.125 -10.047 1 27.42 18 LEU B CA 1
ATOM 2377 C C . LEU B 1 18 ? -9.828 17.672 -9.727 1 27.42 18 LEU B C 1
ATOM 2379 O O . LEU B 1 18 ? -9.547 16.891 -10.633 1 27.42 18 LEU B O 1
ATOM 2383 N N . LEU B 1 19 ? -9.109 17.438 -8.711 1 29.89 19 LEU B N 1
ATOM 2384 C CA . LEU B 1 19 ? -9.336 16.125 -8.117 1 29.89 19 LEU B CA 1
ATOM 2385 C C . LEU B 1 19 ? -10.812 15.734 -8.195 1 29.89 19 LEU B C 1
ATOM 2387 O O . LEU B 1 19 ? -11.625 16.234 -7.414 1 29.89 19 LEU B O 1
ATOM 2391 N N . ALA B 1 20 ? -11.406 15.805 -9.336 1 29.78 20 ALA B N 1
ATOM 2392 C CA . ALA B 1 20 ? -12.656 15.062 -9.43 1 29.78 20 ALA B CA 1
ATOM 2393 C C . ALA B 1 20 ? -12.609 13.797 -8.578 1 29.78 20 ALA B C 1
ATOM 2395 O O . ALA B 1 20 ? -11.812 12.891 -8.844 1 29.78 20 ALA B O 1
ATOM 2396 N N . GLY B 1 21 ? -12.766 13.914 -7.336 1 33.5 21 GLY B N 1
ATOM 2397 C CA . GLY B 1 21 ? -13.281 12.789 -6.57 1 33.5 21 GLY B CA 1
ATOM 2398 C C . GLY B 1 21 ? -14.289 11.953 -7.34 1 33.5 21 GLY B C 1
ATOM 2399 O O . GLY B 1 21 ? -15.469 12.305 -7.41 1 33.5 21 GLY B O 1
ATOM 2400 N N . THR B 1 22 ? -14.172 11.648 -8.578 1 33.53 22 THR B N 1
ATOM 2401 C CA . THR B 1 22 ? -15.141 10.695 -9.102 1 33.53 22 THR B CA 1
ATOM 2402 C C . THR B 1 22 ? -15.648 9.781 -7.988 1 33.53 22 THR B C 1
ATOM 2404 O O . THR B 1 22 ? -14.906 9.453 -7.059 1 33.53 22 THR B O 1
ATOM 2407 N N . SER B 1 23 ? -16.828 9.906 -7.539 1 36.91 23 SER B N 1
ATOM 2408 C CA . SER B 1 23 ? -17.641 9.039 -6.707 1 36.91 23 SER B CA 1
ATOM 2409 C C . SER B 1 23 ? -17.234 7.574 -6.867 1 36.91 23 SER B C 1
ATOM 2411 O O . SER B 1 23 ? -17.906 6.68 -6.352 1 36.91 23 SER B O 1
ATOM 2413 N N . GLY B 1 24 ? -16.703 7.066 -8 1 43.19 24 GLY B N 1
ATOM 2414 C CA . GLY B 1 24 ? -16.484 5.66 -8.312 1 43.19 24 GLY B CA 1
ATOM 2415 C C . GLY B 1 24 ? -15.656 4.941 -7.273 1 43.19 24 GLY B C 1
ATOM 2416 O O . GLY B 1 24 ? -14.859 5.562 -6.57 1 43.19 24 GLY B O 1
ATOM 2417 N N . ALA B 1 25 ? -16.312 3.951 -6.723 1 50.22 25 ALA B N 1
ATOM 2418 C CA . ALA B 1 25 ? -15.609 2.992 -5.883 1 50.22 25 ALA B CA 1
ATOM 2419 C C . ALA B 1 25 ? -14.141 2.881 -6.297 1 50.22 25 ALA B C 1
ATOM 2421 O O . ALA B 1 25 ? -13.836 2.764 -7.484 1 50.22 25 ALA B O 1
ATOM 2422 N N . ASP B 1 26 ? -13.25 3.555 -5.719 1 63.5 26 ASP B N 1
ATOM 2423 C CA . ASP B 1 26 ? -11.82 3.508 -6.008 1 63.5 26 ASP B CA 1
ATOM 2424 C C . ASP B 1 26 ? -11.375 2.088 -6.348 1 63.5 26 ASP B C 1
ATOM 2426 O O . ASP B 1 26 ? -11.711 1.14 -5.637 1 63.5 26 ASP B O 1
ATOM 2430 N N . ASP B 1 27 ? -10.93 1.967 -7.586 1 81.88 27 ASP B N 1
ATOM 2431 C CA . ASP B 1 27 ? -10.375 0.698 -8.047 1 81.88 27 ASP B CA 1
ATOM 2432 C C . ASP B 1 27 ? -9.289 0.193 -7.102 1 81.88 27 ASP B C 1
ATOM 2434 O O . ASP B 1 27 ? -8.516 0.984 -6.562 1 81.88 27 ASP B O 1
ATOM 2438 N N . ALA B 1 28 ? -9.523 -1.029 -6.746 1 88.88 28 ALA B N 1
ATOM 2439 C CA . ALA B 1 28 ? -8.5 -1.641 -5.898 1 88.88 28 ALA B CA 1
ATOM 2440 C C . ALA B 1 28 ? -7.352 -2.193 -6.738 1 88.88 28 ALA B C 1
ATOM 2442 O O . ALA B 1 28 ? -7.559 -2.621 -7.875 1 88.88 28 ALA B O 1
ATOM 2443 N N . HIS B 1 29 ? -6.188 -2.088 -6.25 1 93 29 HIS B N 1
ATOM 2444 C CA . HIS B 1 29 ? -5.004 -2.691 -6.859 1 93 29 HIS B CA 1
ATOM 2445 C C . HIS B 1 29 ? -4.41 -3.771 -5.965 1 93 29 HIS B C 1
ATOM 2447 O O . HIS B 1 29 ? -4.18 -3.539 -4.773 1 93 29 HIS B O 1
ATOM 2453 N N . VAL B 1 30 ? -4.211 -4.891 -6.582 1 95.75 30 VAL B N 1
ATOM 2454 C CA . VAL B 1 30 ? -3.617 -6 -5.844 1 95.75 30 VAL B CA 1
ATOM 2455 C C . VAL B 1 30 ? -2.309 -6.422 -6.508 1 95.75 30 VAL B C 1
ATOM 2457 O O . VAL B 1 30 ? -2.264 -6.637 -7.723 1 95.75 30 VAL B O 1
ATOM 2460 N N . PHE B 1 31 ? -1.273 -6.492 -5.719 1 96.75 31 PHE B N 1
ATOM 2461 C CA . PHE B 1 31 ? 0.043 -6.934 -6.168 1 96.75 31 PHE B CA 1
ATOM 2462 C C . PHE B 1 31 ? 0.388 -8.297 -5.574 1 96.75 31 PHE B C 1
ATOM 2464 O O . PHE B 1 31 ? 0.26 -8.508 -4.367 1 96.75 31 PHE B O 1
ATOM 2471 N N . ILE B 1 32 ? 0.826 -9.234 -6.469 1 97.31 32 ILE B N 1
ATOM 2472 C CA . ILE B 1 32 ? 1.105 -10.586 -6 1 97.31 32 ILE B CA 1
ATOM 2473 C C . ILE B 1 32 ? 2.27 -11.18 -6.789 1 97.31 32 ILE B C 1
ATOM 2475 O O . ILE B 1 32 ? 2.545 -10.758 -7.914 1 97.31 32 ILE B O 1
ATOM 2479 N N . SER B 1 33 ? 2.998 -12.062 -6.152 1 96.62 33 SER B N 1
ATOM 2480 C CA . SER B 1 33 ? 4.078 -12.758 -6.848 1 96.62 33 SER B CA 1
ATOM 2481 C C . SER B 1 33 ? 3.557 -13.984 -7.594 1 96.62 33 SER B C 1
ATOM 2483 O O . SER B 1 33 ? 2.617 -14.641 -7.141 1 96.62 33 SER B O 1
ATOM 2485 N N . SER B 1 34 ? 4.211 -14.25 -8.688 1 95.38 34 SER B N 1
ATOM 2486 C CA . SER B 1 34 ? 3.846 -15.445 -9.438 1 95.38 34 SER B CA 1
ATOM 2487 C C . SER B 1 34 ? 3.971 -16.703 -8.578 1 95.38 34 SER B C 1
ATOM 2489 O O . SER B 1 34 ? 4.914 -16.828 -7.797 1 95.38 34 SER B O 1
ATOM 2491 N N . GLY B 1 35 ? 2.975 -17.594 -8.773 1 94.25 35 GLY B N 1
ATOM 2492 C CA . GLY B 1 35 ? 2.994 -18.844 -8.039 1 94.25 35 GLY B CA 1
ATOM 2493 C C . GLY B 1 35 ? 2.182 -18.812 -6.762 1 94.25 35 GLY B C 1
ATOM 2494 O O . GLY B 1 35 ? 1.864 -19.844 -6.188 1 94.25 35 GLY B O 1
ATOM 2495 N N . GLU B 1 36 ? 1.859 -17.688 -6.301 1 95.56 36 GLU B N 1
ATOM 2496 C CA . GLU B 1 36 ? 1.086 -17.547 -5.07 1 95.56 36 GLU B CA 1
ATOM 2497 C C . GLU B 1 36 ? -0.413 -17.594 -5.352 1 95.56 36 GLU B C 1
ATOM 2499 O O . GLU B 1 36 ? -0.833 -17.516 -6.512 1 95.56 36 GLU B O 1
ATOM 2504 N N . ASN B 1 37 ? -1.204 -17.766 -4.285 1 96.62 37 ASN B N 1
ATOM 2505 C CA . ASN B 1 37 ? -2.656 -17.641 -4.344 1 96.62 37 ASN B CA 1
ATOM 2506 C C . ASN B 1 37 ? -3.119 -16.234 -3.992 1 96.62 37 ASN B C 1
ATOM 2508 O O . ASN B 1 37 ? -2.527 -15.578 -3.133 1 96.62 37 ASN B O 1
ATOM 2512 N N . VAL B 1 38 ? -4.219 -15.875 -4.676 1 97.25 38 VAL B N 1
ATOM 2513 C CA . VAL B 1 38 ? -4.672 -14.516 -4.387 1 97.25 38 VAL B CA 1
ATOM 2514 C C . VAL B 1 38 ? -6.188 -14.508 -4.176 1 97.25 38 VAL B C 1
ATOM 2516 O O . VAL B 1 38 ? -6.906 -15.312 -4.77 1 97.25 38 VAL B O 1
ATOM 2519 N N . ARG B 1 39 ? -6.598 -13.602 -3.293 1 96.25 39 ARG B N 1
ATOM 2520 C CA . ARG B 1 39 ? -8 -13.289 -3.051 1 96.25 39 ARG B CA 1
ATOM 2521 C C . ARG B 1 39 ? -8.328 -11.875 -3.52 1 96.25 39 ARG B C 1
ATOM 2523 O O . ARG B 1 39 ? -7.746 -10.906 -3.039 1 96.25 39 ARG B O 1
ATOM 2530 N N . LEU B 1 40 ? -9.203 -11.805 -4.484 1 96.06 40 LEU B N 1
ATOM 2531 C CA . LEU B 1 40 ? -9.664 -10.5 -4.945 1 96.06 40 LEU B CA 1
ATOM 2532 C C . LEU B 1 40 ? -10.977 -10.117 -4.262 1 96.06 40 LEU B C 1
ATOM 2534 O O . LEU B 1 40 ? -11.977 -10.828 -4.387 1 96.06 40 LEU B O 1
ATOM 2538 N N . PRO B 1 41 ? -11 -9 -3.572 1 91.31 41 PRO B N 1
ATOM 2539 C CA . PRO B 1 41 ? -12.188 -8.641 -2.787 1 91.31 41 PRO B CA 1
ATOM 2540 C C . PRO B 1 41 ? -13.336 -8.125 -3.652 1 91.31 41 PRO B C 1
ATOM 2542 O O . PRO B 1 41 ? -13.102 -7.469 -4.668 1 91.31 41 PRO B O 1
ATOM 2545 N N . CYS B 1 42 ? -14.469 -8.508 -3.264 1 90.94 42 CYS B N 1
ATOM 2546 C CA . CYS B 1 42 ? -15.711 -7.938 -3.791 1 90.94 42 CYS B CA 1
ATOM 2547 C C . CYS B 1 42 ? -16.359 -7 -2.777 1 90.94 42 CYS B C 1
ATOM 2549 O O . CYS B 1 42 ? -17.188 -7.422 -1.979 1 90.94 42 CYS B O 1
ATOM 2551 N N . ASN B 1 43 ? -16.078 -5.727 -2.871 1 80.25 43 ASN B N 1
ATOM 2552 C CA . ASN B 1 43 ? -16.438 -4.777 -1.818 1 80.25 43 ASN B CA 1
ATOM 2553 C C . ASN B 1 43 ? -17.891 -4.355 -1.907 1 80.25 43 ASN B C 1
ATOM 2555 O O . ASN B 1 43 ? -18.406 -3.676 -1.015 1 80.25 43 ASN B O 1
ATOM 2559 N N . ASN B 1 44 ? -18.594 -4.766 -2.895 1 79 44 ASN B N 1
ATOM 2560 C CA . ASN B 1 44 ? -20 -4.422 -3.033 1 79 44 ASN B CA 1
ATOM 2561 C C . ASN B 1 44 ? -20.891 -5.664 -3.002 1 79 44 ASN B C 1
ATOM 2563 O O . ASN B 1 44 ? -21.984 -5.668 -3.572 1 79 44 ASN B O 1
ATOM 2567 N N . ALA B 1 45 ? -20.406 -6.602 -2.422 1 82.31 45 ALA B N 1
ATOM 2568 C CA . ALA B 1 45 ? -21.094 -7.891 -2.439 1 82.31 45 ALA B CA 1
ATOM 2569 C C . ALA B 1 45 ? -22.406 -7.816 -1.659 1 82.31 45 ALA B C 1
ATOM 2571 O O . ALA B 1 45 ? -22.484 -7.148 -0.626 1 82.31 45 ALA B O 1
ATOM 2572 N N . LEU B 1 46 ? -23.375 -8.445 -2.264 1 80 46 LEU B N 1
ATOM 2573 C CA . LEU B 1 46 ? -24.625 -8.68 -1.543 1 80 46 LEU B CA 1
ATOM 2574 C C . LEU B 1 46 ? -24.578 -10.008 -0.799 1 80 46 LEU B C 1
ATOM 2576 O O . LEU B 1 46 ? -23.672 -10.82 -1.025 1 80 46 LEU B O 1
ATOM 2580 N N . PRO B 1 47 ? -25.578 -10.141 0.08 1 78.12 47 PRO B N 1
ATOM 2581 C CA . PRO B 1 47 ? -25.547 -11.383 0.85 1 78.12 47 PRO B CA 1
ATOM 2582 C C . PRO B 1 47 ? -25.688 -12.625 -0.029 1 78.12 47 PRO B C 1
ATOM 2584 O O . PRO B 1 47 ? -26.328 -12.578 -1.077 1 78.12 47 PRO B O 1
ATOM 2587 N N . ASP B 1 48 ? -25.047 -13.875 0.236 1 83.19 48 ASP B N 1
ATOM 2588 C CA . ASP B 1 48 ? -25.125 -15.25 -0.255 1 83.19 48 ASP B CA 1
ATOM 2589 C C . ASP B 1 48 ? -24.438 -15.383 -1.613 1 83.19 48 ASP B C 1
ATOM 2591 O O . ASP B 1 48 ? -24.422 -16.469 -2.197 1 83.19 48 ASP B O 1
ATOM 2595 N N . CYS B 1 49 ? -23.969 -14.422 -2.348 1 92.06 49 CYS B N 1
ATOM 2596 C CA . CYS B 1 49 ? -23.125 -14.422 -3.535 1 92.06 49 CYS B CA 1
ATOM 2597 C C . CYS B 1 49 ? -23.891 -14.922 -4.754 1 92.06 49 CYS B C 1
ATOM 2599 O O . CYS B 1 49 ? -23.312 -15.117 -5.82 1 92.06 49 CYS B O 1
ATOM 2601 N N . LYS B 1 50 ? -25.203 -15.102 -4.645 1 93.88 50 LYS B N 1
ATOM 2602 C CA . LYS B 1 50 ? -26 -15.602 -5.77 1 93.88 50 LYS B CA 1
ATOM 2603 C C . LYS B 1 50 ? -26.234 -14.5 -6.805 1 93.88 50 LYS B C 1
ATOM 2605 O O . LYS B 1 50 ? -26.625 -14.789 -7.938 1 93.88 50 LYS B O 1
ATOM 2610 N N . SER B 1 51 ? -26 -13.328 -6.387 1 93.94 51 SER B N 1
ATOM 2611 C CA . SER B 1 51 ? -26.172 -12.18 -7.27 1 93.94 51 SER B CA 1
ATOM 2612 C C . SER B 1 51 ? -24.844 -11.773 -7.914 1 93.94 51 SER B C 1
ATOM 2614 O O . SER B 1 51 ? -24.812 -10.867 -8.75 1 93.94 51 SER B O 1
ATOM 2616 N N . THR B 1 52 ? -23.828 -12.477 -7.605 1 95.62 52 THR B N 1
ATOM 2617 C CA . THR B 1 52 ? -22.484 -11.977 -7.895 1 95.62 52 THR B CA 1
ATOM 2618 C C . THR B 1 52 ? -21.984 -12.531 -9.227 1 95.62 52 THR B C 1
ATOM 2620 O O . THR B 1 52 ? -22 -13.742 -9.445 1 95.62 52 THR B O 1
ATOM 2623 N N . THR B 1 53 ? -21.516 -11.656 -10.039 1 95.88 53 THR B N 1
ATOM 2624 C CA . THR B 1 53 ? -20.844 -11.992 -11.289 1 95.88 53 THR B CA 1
ATOM 2625 C C . THR B 1 53 ? -19.438 -11.383 -11.336 1 95.88 53 THR B C 1
ATOM 2627 O O . THR B 1 53 ? -19.266 -10.211 -10.977 1 95.88 53 THR B O 1
ATOM 2630 N N . TRP B 1 54 ? -18.469 -12.227 -11.672 1 96 54 TRP B N 1
ATOM 2631 C CA . TRP B 1 54 ? -17.109 -11.758 -11.875 1 96 54 TRP B CA 1
ATOM 2632 C C . TRP B 1 54 ? -16.75 -11.75 -13.359 1 96 54 TRP B C 1
ATOM 2634 O O . TRP B 1 54 ? -16.906 -12.766 -14.039 1 96 54 TRP B O 1
ATOM 2644 N N . ILE B 1 55 ? -16.219 -10.578 -13.812 1 94.06 55 ILE B N 1
ATOM 2645 C CA . ILE B 1 55 ? -15.852 -10.383 -15.211 1 94.06 55 ILE B CA 1
ATOM 2646 C C . ILE B 1 55 ? -14.375 -10.016 -15.32 1 94.06 55 ILE B C 1
ATOM 2648 O O . ILE B 1 55 ? -13.898 -9.133 -14.602 1 94.06 55 ILE B O 1
ATOM 2652 N N . TYR B 1 56 ? -13.68 -10.734 -16.203 1 93.69 56 TYR B N 1
ATOM 2653 C CA . TYR B 1 56 ? -12.258 -10.508 -16.438 1 93.69 56 TYR B CA 1
ATOM 2654 C C . TYR B 1 56 ? -12.031 -9.766 -17.75 1 93.69 56 TYR B C 1
ATOM 2656 O O . TYR B 1 56 ? -12.633 -10.102 -18.766 1 93.69 56 TYR B O 1
ATOM 2664 N N . HIS B 1 57 ? -11.094 -8.695 -17.594 1 91.44 57 HIS B N 1
ATOM 2665 C CA . HIS B 1 57 ? -10.633 -7.973 -18.766 1 91.44 57 HIS B CA 1
ATOM 2666 C C . HIS B 1 57 ? -9.109 -7.867 -18.781 1 91.44 57 HIS B C 1
ATOM 2668 O O . HIS B 1 57 ? -8.508 -7.383 -17.828 1 91.44 57 HIS B O 1
ATOM 2674 N N . ASN B 1 58 ? -8.383 -8.391 -19.766 1 83.75 58 ASN B N 1
ATOM 2675 C CA . ASN B 1 58 ? -6.934 -8.344 -19.875 1 83.75 58 ASN B CA 1
ATOM 2676 C C . ASN B 1 58 ? -6.453 -6.996 -20.406 1 83.75 58 ASN B C 1
ATOM 2678 O O . ASN B 1 58 ? -5.301 -6.613 -20.203 1 83.75 58 ASN B O 1
ATOM 2682 N N . GLY B 1 59 ? -7.168 -6.027 -20.438 1 69.94 59 GLY B N 1
ATOM 2683 C CA . GLY B 1 59 ? -6.828 -4.672 -20.859 1 69.94 59 GLY B CA 1
ATOM 2684 C C . GLY B 1 59 ? -6.16 -4.613 -22.219 1 69.94 59 GLY B C 1
ATOM 2685 O O . GLY B 1 59 ? -5.98 -3.529 -22.781 1 69.94 59 GLY B O 1
ATOM 2686 N N . TYR B 1 60 ? -5.594 -5.926 -22.562 1 60.97 60 TYR B N 1
ATOM 2687 C CA . TYR B 1 60 ? -4.965 -5.953 -23.875 1 60.97 60 TYR B CA 1
ATOM 2688 C C . TYR B 1 60 ? -5.996 -6.195 -24.969 1 60.97 60 TYR B C 1
ATOM 2690 O O . TYR B 1 60 ? -6.922 -6.992 -24.797 1 60.97 60 TYR B O 1
ATOM 2698 N N . ASN B 1 61 ? -5.777 -5.547 -26.125 1 56.03 61 ASN B N 1
ATOM 2699 C CA . ASN B 1 61 ? -6.277 -5.684 -27.484 1 56.03 61 ASN B CA 1
ATOM 2700 C C . ASN B 1 61 ? -7.773 -5.984 -27.516 1 56.03 61 ASN B C 1
ATOM 2702 O O . ASN B 1 61 ? -8.211 -6.914 -28.188 1 56.03 61 ASN B O 1
ATOM 2706 N N . HIS B 1 62 ? -8.438 -5.238 -26.891 1 60.75 62 HIS B N 1
ATOM 2707 C CA . HIS B 1 62 ? -9.867 -5.309 -27.172 1 60.75 62 HIS B CA 1
ATOM 2708 C C . HIS B 1 62 ? -10.398 -6.719 -26.953 1 60.75 62 HIS B C 1
ATOM 2710 O O . HIS B 1 62 ? -11.336 -7.145 -27.641 1 60.75 62 HIS B O 1
ATOM 2716 N N . SER B 1 63 ? -9.602 -7.527 -26.266 1 64.38 63 SER B N 1
ATOM 2717 C CA . SER B 1 63 ? -10.156 -8.859 -26.016 1 64.38 63 SER B CA 1
ATOM 2718 C C . SER B 1 63 ? -11.469 -8.789 -25.25 1 64.38 63 SER B C 1
ATOM 2720 O O . SER B 1 63 ? -11.711 -7.836 -24.516 1 64.38 63 SER B O 1
ATOM 2722 N N . ALA B 1 64 ? -12.281 -9.656 -25.703 1 75.44 64 ALA B N 1
ATOM 2723 C CA . ALA B 1 64 ? -13.609 -9.719 -25.094 1 75.44 64 ALA B CA 1
ATOM 2724 C C . ALA B 1 64 ? -13.508 -10.031 -23.594 1 75.44 64 ALA B C 1
ATOM 2726 O O . ALA B 1 64 ? -12.602 -10.75 -23.172 1 75.44 64 ALA B O 1
ATOM 2727 N N . ALA B 1 65 ? -14.336 -9.383 -22.875 1 84.94 65 ALA B N 1
ATOM 2728 C CA . ALA B 1 65 ? -14.477 -9.664 -21.453 1 84.94 65 ALA B CA 1
ATOM 2729 C C . ALA B 1 65 ? -14.938 -11.102 -21.219 1 84.94 65 ALA B C 1
ATOM 2731 O O . ALA B 1 65 ? -15.734 -11.641 -22 1 84.94 65 ALA B O 1
ATOM 2732 N N . ALA B 1 66 ? -14.281 -11.742 -20.25 1 89 66 ALA B N 1
ATOM 2733 C CA . ALA B 1 66 ? -14.664 -13.117 -19.922 1 89 66 ALA B CA 1
ATOM 2734 C C . ALA B 1 66 ? -15.367 -13.172 -18.562 1 89 66 ALA B C 1
ATOM 2736 O O . ALA B 1 66 ? -14.883 -12.609 -17.578 1 89 66 ALA B O 1
ATOM 2737 N N . GLU B 1 67 ? -16.5 -13.844 -18.625 1 92.06 67 GLU B N 1
ATOM 2738 C CA . GLU B 1 67 ? -17.188 -14.078 -17.359 1 92.06 67 GLU B CA 1
ATOM 2739 C C . GLU B 1 67 ? -16.594 -15.281 -16.625 1 92.06 67 GLU B C 1
ATOM 2741 O O . GLU B 1 67 ? -16.609 -16.406 -17.156 1 92.06 67 GLU B O 1
ATOM 2746 N N . LEU B 1 68 ? -16.156 -15.023 -15.461 1 94.12 68 LEU B N 1
ATOM 2747 C CA . LEU B 1 68 ? -15.531 -16.078 -14.68 1 94.12 68 LEU B CA 1
ATOM 2748 C C . LEU B 1 68 ? -16.547 -16.734 -13.75 1 94.12 68 LEU B C 1
ATOM 2750 O O . LEU B 1 68 ? -16.516 -17.953 -13.555 1 94.12 68 LEU B O 1
ATOM 2754 N N . ILE B 1 69 ? -17.344 -15.922 -13.141 1 94.88 69 ILE B N 1
ATOM 2755 C CA . ILE B 1 69 ? -18.453 -16.312 -12.273 1 94.88 69 ILE B CA 1
ATOM 2756 C C . ILE B 1 69 ? -19.734 -15.625 -12.75 1 94.88 69 ILE B C 1
ATOM 2758 O O . ILE B 1 69 ? -19.75 -14.422 -13.031 1 94.88 69 ILE B O 1
ATOM 2762 N N . ASN B 1 70 ? -20.75 -16.406 -12.922 1 94.38 70 ASN B N 1
ATOM 2763 C CA . ASN B 1 70 ? -22.062 -15.891 -13.305 1 94.38 70 ASN B CA 1
ATOM 2764 C C . ASN B 1 70 ? -23.125 -16.203 -12.242 1 94.38 70 ASN B C 1
ATOM 2766 O O . ASN B 1 70 ? -23.5 -17.359 -12.062 1 94.38 70 ASN B O 1
ATOM 2770 N N . LEU B 1 71 ? -23.5 -15.156 -11.586 1 94.88 71 LEU B N 1
ATOM 2771 C CA . LEU B 1 71 ? -24.516 -15.273 -10.562 1 94.88 71 LEU B CA 1
ATOM 2772 C C . LEU B 1 71 ? -24.156 -16.375 -9.562 1 94.88 71 LEU B C 1
ATOM 2774 O O . LEU B 1 71 ? -24.984 -17.25 -9.273 1 94.88 71 LEU B O 1
ATOM 2778 N N . GLY B 1 72 ? -22.938 -16.312 -9.156 1 94.44 72 GLY B N 1
ATOM 2779 C CA . GLY B 1 72 ? -22.469 -17.188 -8.094 1 94.44 72 GLY B CA 1
ATOM 2780 C C . GLY B 1 72 ? -21.984 -18.531 -8.594 1 94.44 72 GLY B C 1
ATOM 2781 O O . GLY B 1 72 ? -21.516 -19.359 -7.809 1 94.44 72 GLY B O 1
ATOM 2782 N N . ILE B 1 73 ? -22.047 -18.781 -9.883 1 92.44 73 ILE B N 1
ATOM 2783 C CA . ILE B 1 73 ? -21.688 -20.078 -10.438 1 92.44 73 ILE B CA 1
ATOM 2784 C C . ILE B 1 73 ? -20.453 -19.922 -11.336 1 92.44 73 ILE B C 1
ATOM 2786 O O . ILE B 1 73 ? -20.438 -19.078 -12.227 1 92.44 73 ILE B O 1
ATOM 2790 N N . LYS B 1 74 ? -19.547 -20.75 -11.031 1 91.75 74 LYS B N 1
ATOM 2791 C CA . LYS B 1 74 ? -18.312 -20.734 -11.812 1 91.75 74 LYS B CA 1
ATOM 2792 C C . LYS B 1 74 ? -18.578 -21.156 -13.258 1 91.75 74 LYS B C 1
ATOM 2794 O O . LYS B 1 74 ? -19.297 -22.125 -13.508 1 91.75 74 LYS B O 1
ATOM 2799 N N . THR B 1 75 ? -17.922 -20.391 -14.117 1 88.75 75 THR B N 1
ATOM 2800 C CA . THR B 1 75 ? -18.078 -20.703 -15.531 1 88.75 75 THR B CA 1
ATOM 2801 C C . THR B 1 75 ? -17.125 -21.812 -15.953 1 88.75 75 THR B C 1
ATOM 2803 O O . THR B 1 75 ? -15.984 -21.875 -15.477 1 88.75 75 THR B O 1
ATOM 2806 N N . LYS B 1 76 ? -17.453 -22.922 -16.609 1 75.81 76 LYS B N 1
ATOM 2807 C CA . LYS B 1 76 ? -16.688 -24.125 -16.938 1 75.81 76 LYS B CA 1
ATOM 2808 C C . LYS B 1 76 ? -15.664 -23.828 -18.047 1 75.81 76 LYS B C 1
ATOM 2810 O O . LYS B 1 76 ? -14.602 -24.453 -18.094 1 75.81 76 LYS B O 1
ATOM 2815 N N . ASP B 1 77 ? -15.75 -22.953 -18.922 1 64.25 77 ASP B N 1
ATOM 2816 C CA . ASP B 1 77 ? -15.008 -22.938 -20.188 1 64.25 77 ASP B CA 1
ATOM 2817 C C . ASP B 1 77 ? -13.664 -22.234 -20.016 1 64.25 77 ASP B C 1
ATOM 2819 O O . ASP B 1 77 ? -12.93 -22.047 -20.984 1 64.25 77 ASP B O 1
ATOM 2823 N N . THR B 1 78 ? -13.258 -21.984 -18.844 1 60.72 78 THR B N 1
ATOM 2824 C CA . THR B 1 78 ? -12.031 -21.203 -18.922 1 60.72 78 THR B CA 1
ATOM 2825 C C . THR B 1 78 ? -10.836 -22.016 -18.453 1 60.72 78 THR B C 1
ATOM 2827 O O . THR B 1 78 ? -10.977 -22.906 -17.609 1 60.72 78 THR B O 1
ATOM 2830 N N . GLU B 1 79 ? -9.75 -22.234 -19.281 1 60.88 79 GLU B N 1
ATOM 2831 C CA . GLU B 1 79 ? -8.484 -22.859 -18.906 1 60.88 79 GLU B CA 1
ATOM 2832 C C . GLU B 1 79 ? -8.125 -22.562 -17.453 1 60.88 79 GLU B C 1
ATOM 2834 O O . GLU B 1 79 ? -7.57 -23.422 -16.766 1 60.88 79 GLU B O 1
ATOM 2839 N N . SER B 1 80 ? -8.492 -21.484 -17.078 1 65.69 80 SER B N 1
ATOM 2840 C CA . SER B 1 80 ? -8.148 -21.047 -15.727 1 65.69 80 SER B CA 1
ATOM 2841 C C . SER B 1 80 ? -9.234 -21.438 -14.727 1 65.69 80 SER B C 1
ATOM 2843 O O . SER B 1 80 ? -9.086 -21.219 -13.523 1 65.69 80 SER B O 1
ATOM 2845 N N . HIS B 1 81 ? -10.156 -22.188 -15.273 1 73 81 HIS B N 1
ATOM 2846 C CA . HIS B 1 81 ? -11.352 -22.5 -14.5 1 73 81 HIS B CA 1
ATOM 2847 C C . HIS B 1 81 ? -11 -23.297 -13.242 1 73 81 HIS B C 1
ATOM 2849 O O . HIS B 1 81 ? -11.547 -23.031 -12.164 1 73 81 HIS B O 1
ATOM 2855 N N . GLU B 1 82 ? -10.047 -24.094 -13.367 1 85.88 82 GLU B N 1
ATOM 2856 C CA . GLU B 1 82 ? -9.773 -24.969 -12.234 1 85.88 82 GLU B CA 1
ATOM 2857 C C . GLU B 1 82 ? -9.125 -24.203 -11.086 1 85.88 82 GLU B C 1
ATOM 2859 O O . GLU B 1 82 ? -9.227 -24.609 -9.93 1 85.88 82 GLU B O 1
ATOM 2864 N N . ARG B 1 83 ? -8.617 -23.141 -11.438 1 93.38 83 ARG B N 1
ATOM 2865 C CA . ARG B 1 83 ? -7.867 -22.422 -10.414 1 93.38 83 ARG B CA 1
ATOM 2866 C C . ARG B 1 83 ? -8.734 -21.359 -9.75 1 93.38 83 ARG B C 1
ATOM 2868 O O . ARG B 1 83 ? -8.312 -20.703 -8.789 1 93.38 83 ARG B O 1
ATOM 2875 N N . LEU B 1 84 ? -9.969 -21.219 -10.242 1 94.56 84 LEU B N 1
ATOM 2876 C CA . LEU B 1 84 ? -10.836 -20.156 -9.734 1 94.56 84 LEU B CA 1
ATOM 2877 C C . LEU B 1 84 ? -11.844 -20.703 -8.742 1 94.56 84 LEU B C 1
ATOM 2879 O O . LEU B 1 84 ? -12.305 -21.844 -8.891 1 94.56 84 LEU B O 1
ATOM 2883 N N . SER B 1 85 ? -12.141 -19.938 -7.723 1 94.25 85 SER B N 1
ATOM 2884 C CA . SER B 1 85 ? -13.219 -20.266 -6.797 1 94.25 85 SER B CA 1
ATOM 2885 C C . SER B 1 85 ? -13.812 -19 -6.18 1 94.25 85 SER B C 1
ATOM 2887 O O . SER B 1 85 ? -13.164 -17.953 -6.145 1 94.25 85 SER B O 1
ATOM 2889 N N . LEU B 1 86 ? -15.055 -19.109 -5.816 1 95 86 LEU B N 1
ATOM 2890 C CA . LEU B 1 86 ? -15.758 -18.016 -5.16 1 95 86 LEU B CA 1
ATOM 2891 C C . LEU B 1 86 ? -15.719 -18.172 -3.645 1 95 86 LEU B C 1
ATOM 2893 O O . LEU B 1 86 ? -16.078 -19.234 -3.117 1 95 86 LEU B O 1
ATOM 2897 N N . GLY B 1 87 ? -15.219 -17.125 -2.953 1 93.12 87 GLY B N 1
ATOM 2898 C CA . GLY B 1 87 ? -15.188 -17.156 -1.5 1 93.12 87 GLY B CA 1
ATOM 2899 C C . GLY B 1 87 ? -16.562 -16.953 -0.87 1 93.12 87 GLY B C 1
ATOM 2900 O O . GLY B 1 87 ? -17.5 -16.531 -1.544 1 93.12 87 GLY B O 1
ATOM 2901 N N . SER B 1 88 ? -16.609 -17.172 0.458 1 89 88 SER B N 1
ATOM 2902 C CA . SER B 1 88 ? -17.844 -16.984 1.202 1 89 88 SER B CA 1
ATOM 2903 C C . SER B 1 88 ? -18.234 -15.508 1.241 1 89 88 SER B C 1
ATOM 2905 O O . SER B 1 88 ? -19.406 -15.172 1.402 1 89 88 SER B O 1
ATOM 2907 N N . ASP B 1 89 ? -17.266 -14.703 1.116 1 85.56 89 ASP B N 1
ATOM 2908 C CA . ASP B 1 89 ? -17.516 -13.258 1.077 1 85.56 89 ASP B CA 1
ATOM 2909 C C . ASP B 1 89 ? -17.641 -12.766 -0.362 1 85.56 89 ASP B C 1
ATOM 2911 O O . ASP B 1 89 ? -17.531 -11.562 -0.621 1 85.56 89 ASP B O 1
ATOM 2915 N N . CYS B 1 90 ? -17.734 -13.648 -1.266 1 93.94 90 CYS B N 1
ATOM 2916 C CA . CYS B 1 90 ? -17.953 -13.391 -2.686 1 93.94 90 CYS B CA 1
ATOM 2917 C C . CYS B 1 90 ? -16.672 -12.891 -3.354 1 93.94 90 CYS B C 1
ATOM 2919 O O . CYS B 1 90 ? -16.734 -12.312 -4.441 1 93.94 90 CYS B O 1
ATOM 2921 N N . SER B 1 91 ? -15.586 -13.047 -2.703 1 94.31 91 SER B N 1
ATOM 2922 C CA . SER B 1 91 ? -14.297 -12.734 -3.316 1 94.31 91 SER B CA 1
ATOM 2923 C C . SER B 1 91 ? -13.906 -13.781 -4.355 1 94.31 91 SER B C 1
ATOM 2925 O O . SER B 1 91 ? -14.414 -14.906 -4.324 1 94.31 91 SER B O 1
ATOM 2927 N N . LEU B 1 92 ? -13.102 -13.352 -5.215 1 96.31 92 LEU B N 1
ATOM 2928 C CA . LEU B 1 92 ? -12.586 -14.281 -6.215 1 96.31 92 LEU B CA 1
ATOM 2929 C C . LEU B 1 92 ? -11.211 -14.805 -5.805 1 96.31 92 LEU B C 1
ATOM 2931 O O . LEU B 1 92 ? -10.281 -14.023 -5.586 1 96.31 92 LEU B O 1
ATOM 2935 N N . ASN B 1 93 ? -11.148 -16.094 -5.723 1 96.5 93 ASN B N 1
ATOM 2936 C CA . ASN B 1 93 ? -9.875 -16.734 -5.41 1 96.5 93 ASN B CA 1
ATOM 2937 C C . ASN B 1 93 ? -9.211 -17.312 -6.66 1 96.5 93 ASN B C 1
ATOM 2939 O O . ASN B 1 93 ? -9.859 -18.016 -7.438 1 96.5 93 ASN B O 1
ATOM 2943 N N . ILE B 1 94 ? -7.98 -17 -6.867 1 96.06 94 ILE B N 1
ATOM 2944 C CA . ILE B 1 94 ? -7.191 -17.531 -7.973 1 96.06 94 ILE B CA 1
ATOM 2945 C C . ILE B 1 94 ? -5.984 -18.281 -7.426 1 96.06 94 ILE B C 1
ATOM 2947 O O . ILE B 1 94 ? -5.141 -17.703 -6.734 1 96.06 94 ILE B O 1
ATOM 2951 N N . LYS B 1 95 ? -5.914 -19.484 -7.77 1 96 95 LYS B N 1
ATOM 2952 C CA . LYS B 1 95 ? -4.793 -20.312 -7.32 1 96 95 LYS B CA 1
ATOM 2953 C C . LYS B 1 95 ? -3.631 -20.234 -8.305 1 96 95 LYS B C 1
ATOM 2955 O O . LYS B 1 95 ? -3.842 -20.219 -9.523 1 96 95 LYS B O 1
ATOM 2960 N N . ASN B 1 96 ? -2.396 -20.234 -7.777 1 95.19 96 ASN B N 1
ATOM 2961 C CA . ASN B 1 96 ? -1.183 -20.312 -8.578 1 95.19 96 ASN B CA 1
ATOM 2962 C C . ASN B 1 96 ? -1.18 -19.281 -9.703 1 95.19 96 ASN B C 1
ATOM 2964 O O . ASN B 1 96 ? -1.133 -19.625 -10.883 1 95.19 96 ASN B O 1
ATOM 2968 N N . VAL B 1 97 ? -1.106 -18.078 -9.25 1 96.12 97 VAL B N 1
ATOM 2969 C CA . VAL B 1 97 ? -1.178 -16.953 -10.18 1 96.12 97 VAL B CA 1
ATOM 2970 C C . VAL B 1 97 ? 0.014 -17 -11.133 1 96.12 97 VAL B C 1
ATOM 2972 O O . VAL B 1 97 ? 1.14 -17.281 -10.719 1 96.12 97 VAL B O 1
ATOM 2975 N N . THR B 1 98 ? -0.258 -16.641 -12.422 1 93.38 98 THR B N 1
ATOM 2976 C CA . THR B 1 98 ? 0.782 -16.641 -13.445 1 93.38 98 THR B CA 1
ATOM 2977 C C . THR B 1 98 ? 0.87 -15.273 -14.125 1 93.38 98 THR B C 1
ATOM 2979 O O . THR B 1 98 ? 0.059 -14.383 -13.852 1 93.38 98 THR B O 1
ATOM 2982 N N . LYS B 1 99 ? 1.81 -15.148 -15.023 1 91.69 99 LYS B N 1
ATOM 2983 C CA . LYS B 1 99 ? 2.039 -13.906 -15.742 1 91.69 99 LYS B CA 1
ATOM 2984 C C . LYS B 1 99 ? 0.884 -13.602 -16.688 1 91.69 99 LYS B C 1
ATOM 2986 O O . LYS B 1 99 ? 0.783 -12.484 -17.219 1 91.69 99 LYS B O 1
ATOM 2991 N N . GLU B 1 100 ? -0.048 -14.516 -16.891 1 90 100 GLU B N 1
ATOM 2992 C CA . GLU B 1 100 ? -1.18 -14.328 -17.797 1 90 100 GLU B CA 1
ATOM 2993 C C . GLU B 1 100 ? -2.406 -13.812 -17.047 1 90 100 GLU B C 1
ATOM 2995 O O . GLU B 1 100 ? -3.377 -13.367 -17.656 1 90 100 GLU B O 1
ATOM 3000 N N . ASP B 1 101 ? -2.258 -13.797 -15.758 1 92.88 101 ASP B N 1
ATOM 3001 C CA . ASP B 1 101 ? -3.438 -13.523 -14.938 1 92.88 101 ASP B CA 1
ATOM 3002 C C . ASP B 1 101 ? -3.641 -12.023 -14.758 1 92.88 101 ASP B C 1
ATOM 3004 O O . ASP B 1 101 ? -4.758 -11.562 -14.5 1 92.88 101 ASP B O 1
ATOM 3008 N N . PRO B 1 102 ? -2.643 -11.18 -14.859 1 94.88 102 PRO B N 1
ATOM 3009 C CA . PRO B 1 102 ? -2.879 -9.742 -14.688 1 94.88 102 PRO B CA 1
ATOM 3010 C C . PRO B 1 102 ? -4.027 -9.227 -15.547 1 94.88 102 PRO B C 1
ATOM 3012 O O . PRO B 1 102 ? -4.23 -9.711 -16.656 1 94.88 102 PRO B O 1
ATOM 3015 N N . GLY B 1 103 ? -4.734 -8.172 -14.961 1 93.62 103 GLY B N 1
ATOM 3016 C CA . GLY B 1 103 ? -5.863 -7.562 -15.641 1 93.62 103 GLY B CA 1
ATOM 3017 C C . GLY B 1 103 ? -6.859 -6.922 -14.695 1 93.62 103 GLY B C 1
ATOM 3018 O O . GLY B 1 103 ? -6.555 -6.707 -13.516 1 93.62 103 GLY B O 1
ATOM 3019 N N . SER B 1 104 ? -7.965 -6.594 -15.289 1 93.88 104 SER B N 1
ATOM 3020 C CA . SER B 1 104 ? -9.047 -6 -14.508 1 93.88 104 SER B CA 1
ATOM 3021 C C . SER B 1 104 ? -10.141 -7.027 -14.211 1 93.88 104 SER B C 1
ATOM 3023 O O . SER B 1 104 ? -10.633 -7.699 -15.117 1 93.88 104 SER B O 1
ATOM 3025 N N . TYR B 1 105 ? -10.406 -7.164 -12.992 1 94.06 105 TYR B N 1
ATOM 3026 C CA . TYR B 1 105 ? -11.477 -8.031 -12.508 1 94.06 105 TYR B CA 1
ATOM 3027 C C . TYR B 1 105 ? -12.617 -7.207 -11.922 1 94.06 105 TYR B C 1
ATOM 3029 O O . TYR B 1 105 ? -12.414 -6.434 -10.984 1 94.06 105 TYR B O 1
ATOM 3037 N N . THR B 1 106 ? -13.812 -7.441 -12.453 1 94.88 106 THR B N 1
ATOM 3038 C CA . THR B 1 106 ? -14.953 -6.645 -12.031 1 94.88 106 THR B CA 1
ATOM 3039 C C . THR B 1 106 ? -15.992 -7.52 -11.328 1 94.88 106 THR B C 1
ATOM 3041 O O . THR B 1 106 ? -16.438 -8.523 -11.883 1 94.88 106 THR B O 1
ATOM 3044 N N . CYS B 1 107 ? -16.266 -7.102 -10.086 1 94.69 107 CYS B N 1
ATOM 3045 C CA . CYS B 1 107 ? -17.359 -7.715 -9.344 1 94.69 107 CYS B CA 1
ATOM 3046 C C . CYS B 1 107 ? -18.656 -6.926 -9.531 1 94.69 107 CYS B C 1
ATOM 3048 O O . CYS B 1 107 ? -18.734 -5.754 -9.164 1 94.69 107 CYS B O 1
ATOM 3050 N N . ARG B 1 108 ? -19.688 -7.672 -10.133 1 93.56 108 ARG B N 1
ATOM 3051 C CA . ARG B 1 108 ? -20.953 -7.031 -10.453 1 93.56 108 ARG B CA 1
ATOM 3052 C C . ARG B 1 108 ? -22.125 -7.785 -9.828 1 93.56 108 ARG B C 1
ATOM 3054 O O . ARG B 1 108 ? -22.125 -9.016 -9.812 1 93.56 108 ARG B O 1
ATOM 3061 N N . GLN B 1 109 ? -23.109 -6.992 -9.32 1 91.69 109 GLN B N 1
ATOM 3062 C CA . GLN B 1 109 ? -24.266 -7.605 -8.672 1 91.69 109 GLN B CA 1
ATOM 3063 C C . GLN B 1 109 ? -25.516 -7.469 -9.531 1 91.69 109 GLN B C 1
ATOM 3065 O O . GLN B 1 109 ? -25.75 -6.414 -10.125 1 91.69 109 GLN B O 1
ATOM 3070 N N . TYR B 1 110 ? -26.281 -8.617 -9.547 1 93.38 110 TYR B N 1
ATOM 3071 C CA . TYR B 1 110 ? -27.562 -8.609 -10.234 1 93.38 110 TYR B CA 1
ATOM 3072 C C . TYR B 1 110 ? -28.672 -9.102 -9.32 1 93.38 110 TYR B C 1
ATOM 3074 O O . TYR B 1 110 ? -28.516 -10.094 -8.609 1 93.38 110 TYR B O 1
ATOM 3082 N N . VAL B 1 111 ? -29.719 -8.336 -9.328 1 89.06 111 VAL B N 1
ATOM 3083 C CA . VAL B 1 111 ? -30.953 -8.773 -8.695 1 89.06 111 VAL B CA 1
ATOM 3084 C C . VAL B 1 111 ? -32.125 -8.672 -9.688 1 89.06 111 VAL B C 1
ATOM 3086 O O . VAL B 1 111 ? -32.375 -7.598 -10.25 1 89.06 111 VAL B O 1
ATOM 3089 N N . ASN B 1 112 ? -32.781 -9.797 -9.852 1 91.06 112 ASN B N 1
ATOM 3090 C CA . ASN B 1 112 ? -33.875 -9.836 -10.828 1 91.06 112 ASN B CA 1
ATOM 3091 C C . ASN B 1 112 ? -33.406 -9.32 -12.195 1 91.06 112 ASN B C 1
ATOM 3093 O O . ASN B 1 112 ? -34.062 -8.477 -12.797 1 91.06 112 ASN B O 1
ATOM 3097 N N . ASP B 1 113 ? -32.281 -9.719 -12.562 1 89.5 113 ASP B N 1
ATOM 3098 C CA . ASP B 1 113 ? -31.688 -9.469 -13.875 1 89.5 113 ASP B CA 1
ATOM 3099 C C . ASP B 1 113 ? -31.359 -7.984 -14.062 1 89.5 113 ASP B C 1
ATOM 3101 O O . ASP B 1 113 ? -31.172 -7.523 -15.188 1 89.5 113 ASP B O 1
ATOM 3105 N N . LYS B 1 114 ? -31.391 -7.32 -13.008 1 92.38 114 LYS B N 1
ATOM 3106 C CA . LYS B 1 114 ? -31 -5.91 -13.047 1 92.38 114 LYS B CA 1
ATOM 3107 C C . LYS B 1 114 ? -29.75 -5.664 -12.211 1 92.38 114 LYS B C 1
ATOM 3109 O O . LYS B 1 114 ? -29.625 -6.176 -11.102 1 92.38 114 LYS B O 1
ATOM 3114 N N . GLN B 1 115 ? -28.875 -4.957 -12.828 1 90.31 115 GLN B N 1
ATOM 3115 C CA . GLN B 1 115 ? -27.641 -4.629 -12.117 1 90.31 115 GLN B CA 1
ATOM 3116 C C . GLN B 1 115 ? -27.938 -3.76 -10.898 1 90.31 115 GLN B C 1
ATOM 3118 O O . GLN B 1 115 ? -28.75 -2.84 -10.961 1 90.31 115 GLN B O 1
ATOM 3123 N N . GLN B 1 116 ? -27.266 -4.145 -9.852 1 82.5 116 GLN B N 1
ATOM 3124 C CA . GLN B 1 116 ? -27.438 -3.408 -8.602 1 82.5 116 GLN B CA 1
ATOM 3125 C C . GLN B 1 116 ? -26.141 -2.699 -8.203 1 82.5 116 GLN B C 1
ATOM 3127 O O . GLN B 1 116 ? -25.078 -3.309 -8.195 1 82.5 116 GLN B O 1
ATOM 3132 N N . GLY B 1 117 ? -26.25 -1.409 -7.906 1 77.81 117 GLY B N 1
ATOM 3133 C CA . GLY B 1 117 ? -25.109 -0.678 -7.391 1 77.81 117 GLY B CA 1
ATOM 3134 C C . GLY B 1 117 ? -24.031 -0.454 -8.43 1 77.81 117 GLY B C 1
ATOM 3135 O O . GLY B 1 117 ? -24.281 -0.556 -9.633 1 77.81 117 GLY B O 1
ATOM 3136 N N . THR B 1 118 ? -22.797 -0.033 -7.879 1 79.5 118 THR B N 1
ATOM 3137 C CA . THR B 1 118 ? -21.656 0.223 -8.742 1 79.5 118 THR B CA 1
ATOM 3138 C C . THR B 1 118 ? -20.719 -0.98 -8.773 1 79.5 118 THR B C 1
ATOM 3140 O O . THR B 1 118 ? -20.656 -1.751 -7.809 1 79.5 118 THR B O 1
ATOM 3143 N N . ASP B 1 119 ? -20.062 -1.137 -9.906 1 88.56 119 ASP B N 1
ATOM 3144 C CA . ASP B 1 119 ? -19.078 -2.199 -10.047 1 88.56 119 ASP B CA 1
ATOM 3145 C C . ASP B 1 119 ? -17.906 -2.004 -9.078 1 88.56 119 ASP B C 1
ATOM 3147 O O . ASP B 1 119 ? -17.5 -0.872 -8.805 1 88.56 119 ASP B O 1
ATOM 3151 N N . ALA B 1 120 ? -17.531 -3.092 -8.523 1 89.69 120 ALA B N 1
ATOM 3152 C CA . ALA B 1 120 ? -16.25 -3.102 -7.824 1 89.69 120 ALA B CA 1
ATOM 3153 C C . ALA B 1 120 ? -15.141 -3.672 -8.711 1 89.69 120 ALA B C 1
ATOM 3155 O O . ALA B 1 120 ? -15.211 -4.828 -9.133 1 89.69 120 ALA B O 1
ATOM 3156 N N . ARG B 1 121 ? -14.203 -2.896 -8.961 1 92.06 121 ARG B N 1
ATOM 3157 C CA . ARG B 1 121 ? -13.133 -3.305 -9.875 1 92.06 121 ARG B CA 1
ATOM 3158 C C . ARG B 1 121 ? -11.82 -3.488 -9.125 1 92.06 121 ARG B C 1
ATOM 3160 O O . ARG B 1 121 ? -11.477 -2.686 -8.258 1 92.06 121 ARG B O 1
ATOM 3167 N N . VAL B 1 122 ? -11.117 -4.598 -9.469 1 94.25 122 VAL B N 1
ATOM 3168 C CA . VAL B 1 122 ? -9.805 -4.891 -8.906 1 94.25 122 VAL B CA 1
ATOM 3169 C C . VAL B 1 122 ? -8.789 -5.102 -10.023 1 94.25 122 VAL B C 1
ATOM 3171 O O . VAL B 1 122 ? -9.031 -5.891 -10.945 1 94.25 122 VAL B O 1
ATOM 3174 N N . PHE B 1 123 ? -7.699 -4.375 -10 1 94.62 123 PHE B N 1
ATOM 3175 C CA . PHE B 1 123 ? -6.586 -4.609 -10.906 1 94.62 123 PHE B CA 1
ATOM 3176 C C . PHE B 1 123 ? -5.559 -5.539 -10.281 1 94.62 123 PHE B C 1
ATOM 3178 O O . PHE B 1 123 ? -5.043 -5.258 -9.195 1 94.62 123 PHE B O 1
ATOM 3185 N N . LEU B 1 124 ? -5.344 -6.586 -10.969 1 96.38 124 LEU B N 1
ATOM 3186 C CA . LEU B 1 124 ? -4.348 -7.539 -10.492 1 96.38 124 LEU B CA 1
ATOM 3187 C C . LEU B 1 124 ? -3.018 -7.344 -11.211 1 96.38 124 LEU B C 1
ATOM 3189 O O . LEU B 1 124 ? -2.973 -7.297 -12.438 1 96.38 124 LEU B O 1
ATOM 3193 N N . HIS B 1 125 ? -1.984 -7.191 -10.414 1 96.56 125 HIS B N 1
ATOM 3194 C CA . HIS B 1 125 ? -0.616 -7.078 -10.906 1 96.56 125 HIS B CA 1
ATOM 3195 C C . HIS B 1 125 ? 0.247 -8.227 -10.398 1 96.56 125 HIS B C 1
ATOM 3197 O O . HIS B 1 125 ? 0.194 -8.578 -9.219 1 96.56 125 HIS B O 1
ATOM 3203 N N . VAL B 1 126 ? 1.015 -8.797 -11.312 1 96.94 126 VAL B N 1
ATOM 3204 C CA . VAL B 1 126 ? 1.771 -9.992 -10.938 1 96.94 126 VAL B CA 1
ATOM 3205 C C . VAL B 1 126 ? 3.264 -9.734 -11.125 1 96.94 126 VAL B C 1
ATOM 3207 O O . VAL B 1 126 ? 3.705 -9.336 -12.203 1 96.94 126 VAL B O 1
ATOM 3210 N N . LEU B 1 127 ? 3.99 -9.969 -10.062 1 97.69 127 LEU B N 1
ATOM 3211 C CA . LEU B 1 127 ? 5.441 -9.836 -10.07 1 97.69 127 LEU B CA 1
ATOM 3212 C C . LEU B 1 127 ? 6.109 -11.172 -10.398 1 97.69 127 LEU B C 1
ATOM 3214 O O . LEU B 1 127 ? 5.77 -12.195 -9.805 1 97.69 127 LEU B O 1
ATOM 3218 N N . HIS B 1 128 ? 7.012 -11.148 -11.344 1 95.75 128 HIS B N 1
ATOM 3219 C CA . HIS B 1 128 ? 7.707 -12.359 -11.766 1 95.75 128 HIS B CA 1
ATOM 3220 C C . HIS B 1 128 ? 9.195 -12.102 -11.953 1 95.75 128 HIS B C 1
ATOM 3222 O O . HIS B 1 128 ? 9.594 -11.055 -12.469 1 95.75 128 HIS B O 1
ATOM 3228 N N . VAL B 1 129 ? 9.992 -13.086 -11.508 1 93.38 129 VAL B N 1
ATOM 3229 C CA . VAL B 1 129 ? 11.43 -12.984 -11.688 1 93.38 129 VAL B CA 1
ATOM 3230 C C . VAL B 1 129 ? 11.914 -14.094 -12.609 1 93.38 129 VAL B C 1
ATOM 3232 O O . VAL B 1 129 ? 11.445 -15.234 -12.523 1 93.38 129 VAL B O 1
ATOM 3235 N N . SER B 1 130 ? 12.773 -13.711 -13.539 1 91.75 130 SER B N 1
ATOM 3236 C CA . SER B 1 130 ? 13.398 -14.68 -14.438 1 91.75 130 SER B CA 1
ATOM 3237 C C . SER B 1 130 ? 14.906 -14.438 -14.531 1 91.75 130 SER B C 1
ATOM 3239 O O . SER B 1 130 ? 15.391 -13.367 -14.164 1 91.75 130 SER B O 1
ATOM 3241 N N . SER B 1 131 ? 15.562 -15.438 -14.891 1 89.94 131 SER B N 1
ATOM 3242 C CA . SER B 1 131 ? 17.016 -15.344 -15.055 1 89.94 131 SER B CA 1
ATOM 3243 C C . SER B 1 131 ? 17.422 -15.594 -16.5 1 89.94 131 SER B C 1
ATOM 3245 O O . SER B 1 131 ? 16.734 -16.328 -17.234 1 89.94 131 SER B O 1
ATOM 3247 N N . SER B 1 132 ? 18.453 -14.891 -16.906 1 83.31 132 SER B N 1
ATOM 3248 C CA . SER B 1 132 ? 19 -15.109 -18.234 1 83.31 132 SER B CA 1
ATOM 3249 C C . SER B 1 132 ? 19.641 -16.484 -18.359 1 83.31 132 SER B C 1
ATOM 3251 O O . SER B 1 132 ? 19.797 -17.016 -19.453 1 83.31 132 SER B O 1
ATOM 3253 N N . SER B 1 133 ? 20.156 -16.953 -17.297 1 75.06 133 SER B N 1
ATOM 3254 C CA . SER B 1 133 ? 20.844 -18.234 -17.328 1 75.06 133 SER B CA 1
ATOM 3255 C C . SER B 1 133 ? 19.953 -19.359 -16.812 1 75.06 133 SER B C 1
ATOM 3257 O O . SER B 1 133 ? 19.094 -19.125 -15.938 1 75.06 133 SER B O 1
ATOM 3259 N N . SER B 1 134 ? 20.016 -20.438 -17.578 1 66.56 134 SER B N 1
ATOM 3260 C CA . SER B 1 134 ? 19.328 -21.609 -17.047 1 66.56 134 SER B CA 1
ATOM 3261 C C . SER B 1 134 ? 19.984 -22.094 -15.758 1 66.56 134 SER B C 1
ATOM 3263 O O . SER B 1 134 ? 21.188 -21.875 -15.555 1 66.56 134 SER B O 1
ATOM 3265 N N . GLN B 1 135 ? 19.219 -22.422 -14.75 1 59.91 135 GLN B N 1
ATOM 3266 C CA . GLN B 1 135 ? 19.719 -22.875 -13.461 1 59.91 135 GLN B CA 1
ATOM 3267 C C . GLN B 1 135 ? 20.875 -23.844 -13.625 1 59.91 135 GLN B C 1
ATOM 3269 O O . GLN B 1 135 ? 21.781 -23.891 -12.797 1 59.91 135 GLN B O 1
ATOM 3274 N N . THR B 1 136 ? 20.891 -24.516 -14.758 1 57.34 136 THR B N 1
ATOM 3275 C CA . THR B 1 136 ? 21.906 -25.531 -14.984 1 57.34 136 THR B CA 1
ATOM 3276 C C . THR B 1 136 ? 23.25 -24.891 -15.32 1 57.34 136 THR B C 1
ATOM 3278 O O . THR B 1 136 ? 24.297 -25.547 -15.25 1 57.34 136 THR B O 1
ATOM 3281 N N . GLU B 1 137 ? 23.297 -23.625 -15.57 1 64.5 137 GLU B N 1
ATOM 3282 C CA . GLU B 1 137 ? 24.516 -23 -16.078 1 64.5 137 GLU B CA 1
ATOM 3283 C C . GLU B 1 137 ? 25.078 -22 -15.07 1 64.5 137 GLU B C 1
ATOM 3285 O O . GLU B 1 137 ? 26 -21.234 -15.383 1 64.5 137 GLU B O 1
ATOM 3290 N N . ILE B 1 138 ? 24.578 -22.219 -13.852 1 67.69 138 ILE B N 1
ATOM 3291 C CA . ILE B 1 138 ? 25 -21.188 -12.898 1 67.69 138 ILE B CA 1
ATOM 3292 C C . ILE B 1 138 ? 26.219 -21.672 -12.133 1 67.69 138 ILE B C 1
ATOM 3294 O O . ILE B 1 138 ? 26.188 -22.719 -11.477 1 67.69 138 ILE B O 1
ATOM 3298 N N . SER B 1 139 ? 27.391 -21.141 -12.539 1 80.31 139 SER B N 1
ATOM 3299 C CA . SER B 1 139 ? 28.641 -21.391 -11.82 1 80.31 139 SER B CA 1
ATOM 3300 C C . SER B 1 139 ? 29.297 -20.094 -11.398 1 80.31 139 SER B C 1
ATOM 3302 O O . SER B 1 139 ? 29 -19.031 -11.938 1 80.31 139 SER B O 1
ATOM 3304 N N . ALA B 1 140 ? 30.156 -20.234 -10.492 1 84 140 ALA B N 1
ATOM 3305 C CA . ALA B 1 140 ? 30.891 -19.062 -10.031 1 84 140 ALA B CA 1
ATOM 3306 C C . ALA B 1 140 ? 31.75 -18.484 -11.156 1 84 140 ALA B C 1
ATOM 3308 O O . ALA B 1 140 ? 32.312 -19.219 -11.969 1 84 140 ALA B O 1
ATOM 3309 N N . GLY B 1 141 ? 31.797 -17.156 -11.18 1 86.31 141 GLY B N 1
ATOM 3310 C CA . GLY B 1 141 ? 32.594 -16.484 -12.195 1 86.31 141 GLY B CA 1
ATOM 3311 C C . GLY B 1 141 ? 31.781 -16.047 -13.406 1 86.31 141 GLY B C 1
ATOM 3312 O O . GLY B 1 141 ? 32.25 -15.234 -14.203 1 86.31 141 GLY B O 1
ATOM 3313 N N . ARG B 1 142 ? 30.641 -16.672 -13.492 1 86.31 142 ARG B N 1
ATOM 3314 C CA . ARG B 1 142 ? 29.797 -16.312 -14.633 1 86.31 142 ARG B CA 1
ATOM 3315 C C . ARG B 1 142 ? 28.875 -15.156 -14.281 1 86.31 142 ARG B C 1
ATOM 3317 O O . ARG B 1 142 ? 28.5 -14.977 -13.117 1 86.31 142 ARG B O 1
ATOM 3324 N N . SER B 1 143 ? 28.562 -14.445 -15.336 1 88.06 143 SER B N 1
ATOM 3325 C CA . SER B 1 143 ? 27.625 -13.336 -15.156 1 88.06 143 SER B CA 1
ATOM 3326 C C . SER B 1 143 ? 26.188 -13.781 -15.344 1 88.06 143 SER B C 1
ATOM 3328 O O . SER B 1 143 ? 25.891 -14.602 -16.203 1 88.06 143 SER B O 1
ATOM 3330 N N . VAL B 1 144 ? 25.375 -13.352 -14.477 1 89.88 144 VAL B N 1
ATOM 3331 C CA . VAL B 1 144 ? 23.953 -13.664 -14.555 1 89.88 144 VAL B CA 1
ATOM 3332 C C . VAL B 1 144 ? 23.141 -12.367 -14.555 1 89.88 144 VAL B C 1
ATOM 3334 O O . VAL B 1 144 ? 23.531 -11.383 -13.914 1 89.88 144 VAL B O 1
ATOM 3337 N N . THR B 1 145 ? 22.094 -12.391 -15.336 1 92.75 145 THR B N 1
ATOM 3338 C CA . THR B 1 145 ? 21.156 -11.281 -15.328 1 92.75 145 THR B CA 1
ATOM 3339 C C . THR B 1 145 ? 19.766 -11.742 -14.875 1 92.75 145 THR B C 1
ATOM 3341 O O . THR B 1 145 ? 19.188 -12.664 -15.461 1 92.75 145 THR B O 1
ATOM 3344 N N . LEU B 1 146 ? 19.328 -11.133 -13.805 1 93.25 146 LEU B N 1
ATOM 3345 C CA . LEU B 1 146 ? 17.984 -11.375 -13.297 1 93.25 146 LEU B CA 1
ATOM 3346 C C . LEU B 1 146 ? 17.016 -10.281 -13.758 1 93.25 146 LEU B C 1
ATOM 3348 O O . LEU B 1 146 ? 17.359 -9.102 -13.734 1 93.25 146 LEU B O 1
ATOM 3352 N N . SER B 1 147 ? 15.867 -10.75 -14.195 1 95.19 147 SER B N 1
ATOM 3353 C CA . SER B 1 147 ? 14.844 -9.805 -14.633 1 95.19 147 SER B CA 1
ATOM 3354 C C . SER B 1 147 ? 13.594 -9.906 -13.758 1 95.19 147 SER B C 1
ATOM 3356 O O . SER B 1 147 ? 12.992 -10.977 -13.656 1 95.19 147 SER B O 1
ATOM 3358 N N . CYS B 1 148 ? 13.305 -8.859 -13.094 1 96.19 148 CYS B N 1
ATOM 3359 C CA . CYS B 1 148 ? 12.086 -8.719 -12.305 1 96.19 148 CYS B CA 1
ATOM 3360 C C . CYS B 1 148 ? 11.07 -7.84 -13.023 1 96.19 148 CYS B C 1
ATOM 3362 O O . CYS B 1 148 ? 11.312 -6.652 -13.234 1 96.19 148 CYS B O 1
ATOM 3364 N N . GLN B 1 149 ? 9.992 -8.477 -13.375 1 96.38 149 GLN B N 1
ATOM 3365 C CA . GLN B 1 149 ? 8.992 -7.754 -14.156 1 96.38 149 GLN B CA 1
ATOM 3366 C C . GLN B 1 149 ? 7.637 -7.762 -13.461 1 96.38 149 GLN B C 1
ATOM 3368 O O . GLN B 1 149 ? 7.215 -8.789 -12.93 1 96.38 149 GLN B O 1
ATOM 3373 N N . LEU B 1 150 ? 7.055 -6.562 -13.406 1 97.12 150 LEU B N 1
ATOM 3374 C CA . LEU B 1 150 ? 5.676 -6.434 -12.945 1 97.12 150 LEU B CA 1
ATOM 3375 C C . LEU B 1 150 ? 4.707 -6.434 -14.117 1 97.12 150 LEU B C 1
ATOM 3377 O O . LEU B 1 150 ? 4.66 -5.473 -14.891 1 97.12 150 LEU B O 1
ATOM 3381 N N . TYR B 1 151 ? 3.982 -7.504 -14.18 1 95.25 151 TYR B N 1
ATOM 3382 C CA . TYR B 1 151 ? 2.998 -7.625 -15.25 1 95.25 151 TYR B CA 1
ATOM 3383 C C . TYR B 1 151 ? 1.696 -6.93 -14.867 1 95.25 151 TYR B C 1
ATOM 3385 O O . TYR B 1 151 ? 1.146 -7.168 -13.789 1 95.25 151 TYR B O 1
ATOM 3393 N N . SER B 1 152 ? 1.379 -6.09 -15.719 1 93 152 SER B N 1
ATOM 3394 C CA . SER B 1 152 ? 0.124 -5.359 -15.594 1 93 152 SER B CA 1
ATOM 3395 C C . SER B 1 152 ? -0.614 -5.297 -16.922 1 93 152 SER B C 1
ATOM 3397 O O . SER B 1 152 ? 0.003 -5.402 -17.984 1 93 152 SER B O 1
ATOM 3399 N N . SER B 1 153 ? -1.913 -5.406 -16.797 1 85.62 153 SER B N 1
ATOM 3400 C CA . SER B 1 153 ? -2.697 -5.285 -18.031 1 85.62 153 SER B CA 1
ATOM 3401 C C . SER B 1 153 ? -3.629 -4.078 -17.969 1 85.62 153 SER B C 1
ATOM 3403 O O . SER B 1 153 ? -4.289 -3.846 -16.953 1 85.62 153 SER B O 1
ATOM 3405 N N . GLY B 1 154 ? -3.58 -3.309 -19.047 1 76.5 154 GLY B N 1
ATOM 3406 C CA . GLY B 1 154 ? -4.508 -2.195 -19.141 1 76.5 154 GLY B CA 1
ATOM 3407 C C . GLY B 1 154 ? -3.965 -0.907 -18.562 1 76.5 154 GLY B C 1
ATOM 3408 O O . GLY B 1 154 ? -4.582 0.151 -18.688 1 76.5 154 GLY B O 1
ATOM 3409 N N . VAL B 1 155 ? -2.961 -1.018 -17.859 1 81.5 155 VAL B N 1
ATOM 3410 C CA . VAL B 1 155 ? -2.35 0.173 -17.266 1 81.5 155 VAL B CA 1
ATOM 3411 C C . VAL B 1 155 ? -0.863 0.214 -17.625 1 81.5 155 VAL B C 1
ATOM 3413 O O . VAL B 1 155 ? -0.158 -0.788 -17.469 1 81.5 155 VAL B O 1
ATOM 3416 N N . SER B 1 156 ? -0.461 1.325 -18.078 1 88 156 SER B N 1
ATOM 3417 C CA . SER B 1 156 ? 0.963 1.454 -18.375 1 88 156 SER B CA 1
ATOM 3418 C C . SER B 1 156 ? 1.786 1.501 -17.094 1 88 156 SER B C 1
ATOM 3420 O O . SER B 1 156 ? 1.275 1.877 -16.031 1 88 156 SER B O 1
ATOM 3422 N N . CYS B 1 157 ? 2.936 1.132 -17.25 1 91.81 157 CYS B N 1
ATOM 3423 C CA . CYS B 1 157 ? 3.838 1.147 -16.109 1 91.81 157 CYS B CA 1
ATOM 3424 C C . CYS B 1 157 ? 3.992 2.559 -15.547 1 91.81 157 CYS B C 1
ATOM 3426 O O . CYS B 1 157 ? 3.947 2.762 -14.336 1 91.81 157 CYS B O 1
ATOM 3428 N N . ASP B 1 158 ? 4.129 3.494 -16.438 1 91.06 158 ASP B N 1
ATOM 3429 C CA . ASP B 1 158 ? 4.281 4.883 -16.016 1 91.06 158 ASP B CA 1
ATOM 3430 C C . ASP B 1 158 ? 3.053 5.355 -15.242 1 91.06 158 ASP B C 1
ATOM 3432 O O . ASP B 1 158 ? 3.18 6.027 -14.211 1 91.06 158 ASP B O 1
ATOM 3436 N N . ASP B 1 159 ? 1.993 4.977 -15.703 1 89.31 159 ASP B N 1
ATOM 3437 C CA . ASP B 1 159 ? 0.757 5.363 -15.031 1 89.31 159 ASP B CA 1
ATOM 3438 C C . ASP B 1 159 ? 0.639 4.688 -13.664 1 89.31 159 ASP B C 1
ATOM 3440 O O . ASP B 1 159 ? 0.202 5.309 -12.695 1 89.31 159 ASP B O 1
ATOM 3444 N N . LEU B 1 160 ? 0.975 3.482 -13.688 1 90.56 160 LEU B N 1
ATOM 3445 C CA . LEU B 1 160 ? 0.921 2.732 -12.438 1 90.56 160 LEU B CA 1
ATOM 3446 C C . LEU B 1 160 ? 1.856 3.34 -11.398 1 90.56 160 LEU B C 1
ATOM 3448 O O . LEU B 1 160 ? 1.479 3.498 -10.234 1 90.56 160 LEU B O 1
ATOM 3452 N N . ILE B 1 161 ? 3.033 3.678 -11.828 1 91.25 161 ILE B N 1
ATOM 3453 C CA . ILE B 1 161 ? 4.02 4.285 -10.938 1 91.25 161 ILE B CA 1
ATOM 3454 C C . ILE B 1 161 ? 3.488 5.613 -10.406 1 91.25 161 ILE B C 1
ATOM 3456 O O . ILE B 1 161 ? 3.615 5.91 -9.219 1 91.25 161 ILE B O 1
ATOM 3460 N N . ARG B 1 162 ? 2.908 6.312 -11.227 1 88.5 162 ARG B N 1
ATOM 3461 C CA . ARG B 1 162 ? 2.416 7.629 -10.828 1 88.5 162 ARG B CA 1
ATOM 3462 C C . ARG B 1 162 ? 1.193 7.508 -9.93 1 88.5 162 ARG B C 1
ATOM 3464 O O . ARG B 1 162 ? 1.128 8.141 -8.875 1 88.5 162 ARG B O 1
ATOM 3471 N N . SER B 1 163 ? 0.293 6.68 -10.32 1 89.62 163 SER B N 1
ATOM 3472 C CA . SER B 1 163 ? -0.98 6.602 -9.609 1 89.62 163 SER B CA 1
ATOM 3473 C C . SER B 1 163 ? -0.843 5.816 -8.312 1 89.62 163 SER B C 1
ATOM 3475 O O . SER B 1 163 ? -1.419 6.195 -7.289 1 89.62 163 SER B O 1
ATOM 3477 N N . GLU B 1 164 ? -0.089 4.766 -8.375 1 92.81 164 GLU B N 1
ATOM 3478 C CA . GLU B 1 164 ? 0.034 3.91 -7.195 1 92.81 164 GLU B CA 1
ATOM 3479 C C . GLU B 1 164 ? 1.337 4.184 -6.449 1 92.81 164 GLU B C 1
ATOM 3481 O O . GLU B 1 164 ? 1.575 3.617 -5.379 1 92.81 164 GLU B O 1
ATOM 3486 N N . ARG B 1 165 ? 2.242 5.02 -6.965 1 91.94 165 ARG B N 1
ATOM 3487 C CA . ARG B 1 165 ? 3.51 5.383 -6.34 1 91.94 165 ARG B CA 1
ATOM 3488 C C . ARG B 1 165 ? 4.312 4.145 -5.965 1 91.94 165 ARG B C 1
ATOM 3490 O O . ARG B 1 165 ? 4.793 4.027 -4.836 1 91.94 165 ARG B O 1
ATOM 3497 N N . ILE B 1 166 ? 4.426 3.27 -6.938 1 94.19 166 ILE B N 1
ATOM 3498 C CA . ILE B 1 166 ? 5.148 2.029 -6.672 1 94.19 166 ILE B CA 1
ATOM 3499 C C . ILE B 1 166 ? 6.574 2.139 -7.207 1 94.19 166 ILE B C 1
ATOM 3501 O O . ILE B 1 166 ? 6.859 2.977 -8.062 1 94.19 166 ILE B O 1
ATOM 3505 N N . GLN B 1 167 ? 7.395 1.364 -6.68 1 91.31 167 GLN B N 1
ATOM 3506 C CA . GLN B 1 167 ? 8.781 1.22 -7.121 1 91.31 167 GLN B CA 1
ATOM 3507 C C . GLN B 1 167 ? 9.25 -0.228 -7.004 1 91.31 167 GLN B C 1
ATOM 3509 O O . GLN B 1 167 ? 8.742 -0.981 -6.168 1 91.31 167 GLN B O 1
ATOM 3514 N N . LEU B 1 168 ? 10.141 -0.589 -7.895 1 94 168 LEU B N 1
ATOM 3515 C CA . LEU B 1 168 ? 10.773 -1.904 -7.84 1 94 168 LEU B CA 1
ATOM 3516 C C . LEU B 1 168 ? 12.195 -1.803 -7.309 1 94 168 LEU B C 1
ATOM 3518 O O . LEU B 1 168 ? 12.977 -0.967 -7.77 1 94 168 LEU B O 1
ATOM 3522 N N . PHE B 1 169 ? 12.469 -2.697 -6.344 1 92.38 169 PHE B N 1
ATOM 3523 C CA . PHE B 1 169 ? 13.797 -2.713 -5.75 1 92.38 169 PHE B CA 1
ATOM 3524 C C . PHE B 1 169 ? 14.328 -4.137 -5.637 1 92.38 169 PHE B C 1
ATOM 3526 O O . PHE B 1 169 ? 13.547 -5.082 -5.5 1 92.38 169 PHE B O 1
ATOM 3533 N N . TRP B 1 170 ? 15.672 -4.172 -5.727 1 94.25 170 TRP B N 1
ATOM 3534 C CA . TRP B 1 170 ? 16.344 -5.418 -5.375 1 94.25 170 TRP B CA 1
ATOM 3535 C C . TRP B 1 170 ? 16.906 -5.352 -3.961 1 94.25 170 TRP B C 1
ATOM 3537 O O . TRP B 1 170 ? 17.469 -4.332 -3.559 1 94.25 170 TRP B O 1
ATOM 3547 N N . VAL B 1 171 ? 16.703 -6.422 -3.297 1 93.06 171 VAL B N 1
ATOM 3548 C CA . VAL B 1 171 ? 17.172 -6.508 -1.918 1 93.06 171 VAL B CA 1
ATOM 3549 C C . VAL B 1 171 ? 18 -7.781 -1.728 1 93.06 171 VAL B C 1
ATOM 3551 O O . VAL B 1 171 ? 17.688 -8.82 -2.316 1 93.06 171 VAL B O 1
ATOM 3554 N N . ASN B 1 172 ? 19 -7.613 -0.97 1 89.38 172 ASN B N 1
ATOM 3555 C CA . ASN B 1 172 ? 19.812 -8.805 -0.706 1 89.38 172 ASN B CA 1
ATOM 3556 C C . ASN B 1 172 ? 19.219 -9.641 0.423 1 89.38 172 ASN B C 1
ATOM 3558 O O . ASN B 1 172 ? 18.125 -9.352 0.905 1 89.38 172 ASN B O 1
ATOM 3562 N N . GLN B 1 173 ? 19.922 -10.688 0.801 1 87.19 173 GLN B N 1
ATOM 3563 C CA . GLN B 1 173 ? 19.438 -11.648 1.786 1 87.19 173 GLN B CA 1
ATOM 3564 C C . GLN B 1 173 ? 19.234 -10.984 3.148 1 87.19 173 GLN B C 1
ATOM 3566 O O . GLN B 1 173 ? 18.359 -11.375 3.912 1 87.19 173 GLN B O 1
ATOM 3571 N N . ALA B 1 174 ? 20.031 -10.047 3.418 1 84.62 174 ALA B N 1
ATOM 3572 C CA . ALA B 1 174 ? 19.938 -9.352 4.699 1 84.62 174 ALA B CA 1
ATOM 3573 C C . ALA B 1 174 ? 18.812 -8.328 4.695 1 84.62 174 ALA B C 1
ATOM 3575 O O . ALA B 1 174 ? 18.531 -7.695 5.719 1 84.62 174 ALA B O 1
ATOM 3576 N N . GLY B 1 175 ? 18.203 -8.109 3.58 1 83.19 175 GLY B N 1
ATOM 3577 C CA . GLY B 1 175 ? 17.109 -7.156 3.498 1 83.19 175 GLY B CA 1
ATOM 3578 C C . GLY B 1 175 ? 17.562 -5.75 3.143 1 83.19 175 GLY B C 1
ATOM 3579 O O . GLY B 1 175 ? 16.797 -4.797 3.256 1 83.19 175 GLY B O 1
ATOM 3580 N N . VAL B 1 176 ? 18.75 -5.637 2.752 1 82.25 176 VAL B N 1
ATOM 3581 C CA . VAL B 1 176 ? 19.281 -4.328 2.387 1 82.25 176 VAL B CA 1
ATOM 3582 C C . VAL B 1 176 ? 19.031 -4.062 0.904 1 82.25 176 VAL B C 1
ATOM 3584 O O . VAL B 1 176 ? 19.328 -4.914 0.058 1 82.25 176 VAL B O 1
ATOM 3587 N N . THR B 1 177 ? 18.547 -2.861 0.665 1 86.56 177 THR B N 1
ATOM 3588 C CA . THR B 1 177 ? 18.297 -2.469 -0.718 1 86.56 177 THR B CA 1
ATOM 3589 C C . THR B 1 177 ? 19.609 -2.283 -1.475 1 86.56 177 THR B C 1
ATOM 3591 O O . THR B 1 177 ? 20.516 -1.618 -0.985 1 86.56 177 THR B O 1
ATOM 3594 N N . LEU B 1 178 ? 19.625 -2.912 -2.656 1 88.62 178 LEU B N 1
ATOM 3595 C CA . LEU B 1 178 ? 20.797 -2.764 -3.5 1 88.62 178 LEU B CA 1
ATOM 3596 C C . LEU B 1 178 ? 20.781 -1.423 -4.227 1 88.62 178 LEU B C 1
ATOM 3598 O O . LEU B 1 178 ? 19.719 -0.946 -4.633 1 88.62 178 LEU B O 1
ATOM 3602 N N . LYS B 1 179 ? 22 -0.89 -4.285 1 78.88 179 LYS B N 1
ATOM 3603 C CA . LYS B 1 179 ? 22.094 0.436 -4.887 1 78.88 179 LYS B CA 1
ATOM 3604 C C . LYS B 1 179 ? 22.812 0.379 -6.234 1 78.88 179 LYS B C 1
ATOM 3606 O O . LYS B 1 179 ? 23.609 -0.529 -6.48 1 78.88 179 LYS B O 1
ATOM 3611 N N . ILE B 1 180 ? 22.469 1.418 -6.996 1 74.88 180 ILE B N 1
ATOM 3612 C CA . ILE B 1 180 ? 23.094 1.546 -8.312 1 74.88 180 ILE B CA 1
ATOM 3613 C C . ILE B 1 180 ? 24.594 1.796 -8.156 1 74.88 180 ILE B C 1
ATOM 3615 O O . ILE B 1 180 ? 25.391 1.389 -9 1 74.88 180 ILE B O 1
ATOM 3619 N N . SER B 1 181 ? 24.922 2.375 -7.016 1 72.5 181 SER B N 1
ATOM 3620 C CA . SER B 1 181 ? 26.312 2.748 -6.781 1 72.5 181 SER B CA 1
ATOM 3621 C C . SER B 1 181 ? 27.156 1.543 -6.363 1 72.5 181 SER B C 1
ATOM 3623 O O . SER B 1 181 ? 28.375 1.621 -6.309 1 72.5 181 SER B O 1
ATOM 3625 N N . ASP B 1 182 ? 26.469 0.503 -6.043 1 77.94 182 ASP B N 1
ATOM 3626 C CA . ASP B 1 182 ? 27.203 -0.699 -5.676 1 77.94 182 ASP B CA 1
ATOM 3627 C C . ASP B 1 182 ? 27.938 -1.28 -6.879 1 77.94 182 ASP B C 1
ATOM 3629 O O . ASP B 1 182 ? 27.328 -1.645 -7.879 1 77.94 182 ASP B O 1
ATOM 3633 N N . SER B 1 183 ? 29.219 -1.328 -6.867 1 82.62 183 SER B N 1
ATOM 3634 C CA . SER B 1 183 ? 30.062 -1.733 -7.988 1 82.62 183 SER B CA 1
ATOM 3635 C C . SER B 1 183 ? 29.781 -3.176 -8.398 1 82.62 183 SER B C 1
ATOM 3637 O O . SER B 1 183 ? 30.047 -3.562 -9.539 1 82.62 183 SER B O 1
ATOM 3639 N N . ARG B 1 184 ? 29.297 -3.941 -7.57 1 88.62 184 ARG B N 1
ATOM 3640 C CA . ARG B 1 184 ? 29.062 -5.352 -7.863 1 88.62 184 ARG B CA 1
ATOM 3641 C C . ARG B 1 184 ? 27.812 -5.543 -8.719 1 88.62 184 ARG B C 1
ATOM 3643 O O . ARG B 1 184 ? 27.703 -6.531 -9.445 1 88.62 184 ARG B O 1
ATOM 3650 N N . TYR B 1 185 ? 26.969 -4.633 -8.547 1 92.19 185 TYR B N 1
ATOM 3651 C CA . TYR B 1 185 ? 25.672 -4.824 -9.164 1 92.19 185 TYR B CA 1
ATOM 3652 C C . TYR B 1 185 ? 25.391 -3.74 -10.203 1 92.19 185 TYR B C 1
ATOM 3654 O O . TYR B 1 185 ? 25.734 -2.576 -10 1 92.19 185 TYR B O 1
ATOM 3662 N N . GLN B 1 186 ? 24.875 -4.176 -11.32 1 92.5 186 GLN B N 1
ATOM 3663 C CA . GLN B 1 186 ? 24.312 -3.252 -12.297 1 92.5 186 GLN B CA 1
ATOM 3664 C C . GLN B 1 186 ? 22.797 -3.359 -12.336 1 92.5 186 GLN B C 1
ATOM 3666 O O . GLN B 1 186 ? 22.25 -4.402 -12.703 1 92.5 186 GLN B O 1
ATOM 3671 N N . ILE B 1 187 ? 22.188 -2.326 -11.891 1 93.94 187 ILE B N 1
ATOM 3672 C CA . ILE B 1 187 ? 20.734 -2.314 -11.836 1 93.94 187 ILE B CA 1
ATOM 3673 C C . ILE B 1 187 ? 20.188 -1.338 -12.867 1 93.94 187 ILE B C 1
ATOM 3675 O O . ILE B 1 187 ? 20.594 -0.175 -12.914 1 93.94 187 ILE B O 1
ATOM 3679 N N . LEU B 1 188 ? 19.266 -1.849 -13.695 1 93 188 LEU B N 1
ATOM 3680 C CA . LEU B 1 188 ? 18.594 -1.038 -14.711 1 93 188 LEU B CA 1
ATOM 3681 C C . LEU B 1 188 ? 17.078 -1.198 -14.633 1 93 188 LEU B C 1
ATOM 3683 O O . LEU B 1 188 ? 16.578 -2.303 -14.406 1 93 188 LEU B O 1
ATOM 3687 N N . PHE B 1 189 ? 16.438 -0.064 -14.727 1 92.94 189 PHE B N 1
ATOM 3688 C CA . PHE B 1 189 ? 14.977 -0.076 -14.703 1 92.94 189 PHE B CA 1
ATOM 3689 C C . PHE B 1 189 ? 14.406 0.444 -16.016 1 92.94 189 PHE B C 1
ATOM 3691 O O . PHE B 1 189 ? 14.867 1.465 -16.547 1 92.94 189 PHE B O 1
ATOM 3698 N N . SER B 1 190 ? 13.445 -0.34 -16.531 1 91.69 190 SER B N 1
ATOM 3699 C CA . SER B 1 190 ? 12.703 0.074 -17.719 1 91.69 190 SER B CA 1
ATOM 3700 C C . SER B 1 190 ? 11.227 0.282 -17.406 1 91.69 190 SER B C 1
ATOM 3702 O O . SER B 1 190 ? 10.523 -0.664 -17.047 1 91.69 190 SER B O 1
ATOM 3704 N N . SER B 1 191 ? 10.711 1.482 -17.719 1 88.44 191 SER B N 1
ATOM 3705 C CA . SER B 1 191 ? 9.312 1.801 -17.422 1 88.44 191 SER B CA 1
ATOM 3706 C C . SER B 1 191 ? 8.391 1.288 -18.516 1 88.44 191 SER B C 1
ATOM 3708 O O . SER B 1 191 ? 7.172 1.221 -18.328 1 88.44 191 SER B O 1
ATOM 3710 N N . ARG B 1 192 ? 8.945 1 -19.672 1 84.44 192 ARG B N 1
ATOM 3711 C CA . ARG B 1 192 ? 8.109 0.517 -20.75 1 84.44 192 ARG B CA 1
ATOM 3712 C C . ARG B 1 192 ? 7.402 -0.779 -20.375 1 84.44 192 ARG B C 1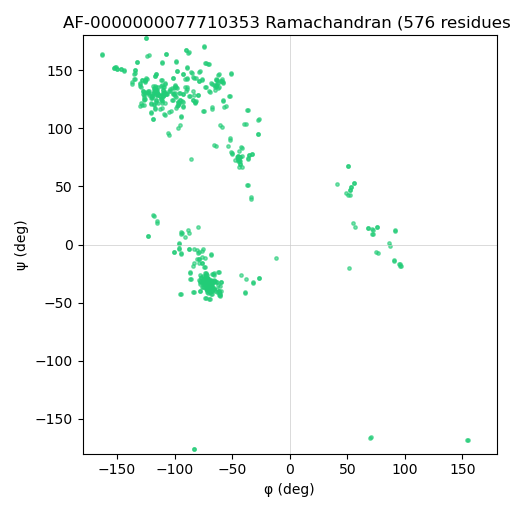
ATOM 3714 O O . ARG B 1 192 ? 6.203 -0.935 -20.609 1 84.44 192 ARG B O 1
ATOM 3721 N N . HIS B 1 193 ? 8.117 -1.686 -19.672 1 87.12 193 HIS B N 1
ATOM 3722 C CA . HIS B 1 193 ? 7.535 -2.979 -19.328 1 87.12 193 HIS B CA 1
ATOM 3723 C C . HIS B 1 193 ? 7.551 -3.203 -17.812 1 87.12 193 HIS B C 1
ATOM 3725 O O . HIS B 1 193 ? 7.23 -4.297 -17.344 1 87.12 193 HIS B O 1
ATOM 3731 N N . CYS B 1 194 ? 7.902 -2.236 -17.078 1 94.44 194 CYS B N 1
ATOM 3732 C CA . CYS B 1 194 ? 8.023 -2.312 -15.625 1 94.44 194 CYS B CA 1
ATOM 3733 C C . CYS B 1 194 ? 8.977 -3.426 -15.219 1 94.44 194 CYS B C 1
ATOM 3735 O O . CYS B 1 194 ? 8.617 -4.309 -14.438 1 94.44 194 CYS B O 1
ATOM 3737 N N . ILE B 1 195 ? 10.125 -3.354 -15.797 1 95.62 195 ILE B N 1
ATOM 3738 C CA . ILE B 1 195 ? 11.117 -4.395 -15.578 1 95.62 195 ILE B CA 1
ATOM 3739 C C . ILE B 1 195 ? 12.367 -3.791 -14.93 1 95.62 195 ILE B C 1
ATOM 3741 O O . ILE B 1 195 ? 12.844 -2.738 -15.352 1 95.62 195 ILE B O 1
ATOM 3745 N N . SER B 1 196 ? 12.812 -4.391 -13.906 1 95.88 196 SER B N 1
ATOM 3746 C CA . SER B 1 196 ? 14.102 -4.09 -13.289 1 95.88 196 SER B CA 1
ATOM 3747 C C . SER B 1 196 ? 15.07 -5.254 -13.445 1 95.88 196 SER B C 1
ATOM 3749 O O . SER B 1 196 ? 14.75 -6.391 -13.094 1 95.88 196 SER B O 1
ATOM 3751 N N . THR B 1 197 ? 16.219 -4.945 -13.945 1 95.38 197 THR B N 1
ATOM 3752 C CA . THR B 1 197 ? 17.203 -6.004 -14.148 1 95.38 197 THR B CA 1
ATOM 3753 C C . THR B 1 197 ? 18.375 -5.836 -13.188 1 95.38 197 THR B C 1
ATOM 3755 O O . THR B 1 197 ? 18.797 -4.715 -12.883 1 95.38 197 THR B O 1
ATOM 3758 N N . LEU B 1 198 ? 18.828 -6.949 -12.727 1 94.75 198 LEU B N 1
ATOM 3759 C CA . LEU B 1 198 ? 20.016 -7.027 -11.891 1 94.75 198 LEU B CA 1
ATOM 3760 C C . LEU B 1 198 ? 21.078 -7.91 -12.531 1 94.75 198 LEU B C 1
ATOM 3762 O O . LEU B 1 198 ? 20.859 -9.117 -12.711 1 94.75 198 LEU B O 1
ATOM 3766 N N . SER B 1 199 ? 22.156 -7.285 -12.898 1 93.81 199 SER B N 1
ATOM 3767 C CA . SER B 1 199 ? 23.266 -8.047 -13.461 1 93.81 199 SER B CA 1
ATOM 3768 C C . SER B 1 199 ? 24.438 -8.109 -12.484 1 93.81 199 SER B C 1
ATOM 3770 O O . SER B 1 199 ? 24.812 -7.102 -11.891 1 93.81 199 SER B O 1
ATOM 3772 N N . THR B 1 200 ? 24.938 -9.289 -12.297 1 91.38 200 THR B N 1
ATOM 3773 C CA . THR B 1 200 ? 26.062 -9.469 -11.391 1 91.38 200 THR B CA 1
ATOM 3774 C C . THR B 1 200 ? 26.891 -10.68 -11.805 1 91.38 200 THR B C 1
ATOM 3776 O O . THR B 1 200 ? 26.406 -11.555 -12.523 1 91.38 200 THR B O 1
ATOM 3779 N N . THR B 1 201 ? 28.156 -10.562 -11.445 1 90.81 201 THR B N 1
ATOM 3780 C CA . THR B 1 201 ? 29.016 -11.734 -11.578 1 90.81 201 THR B CA 1
ATOM 3781 C C . THR B 1 201 ? 28.922 -12.609 -10.336 1 90.81 201 THR B C 1
ATOM 3783 O O . THR B 1 201 ? 29.094 -12.125 -9.211 1 90.81 201 THR B O 1
ATOM 3786 N N . LEU B 1 202 ? 28.656 -13.844 -10.578 1 89.31 202 LEU B N 1
ATOM 3787 C CA . LEU B 1 202 ? 28.469 -14.75 -9.445 1 89.31 202 LEU B CA 1
ATOM 3788 C C . LEU B 1 202 ? 29.797 -15.07 -8.781 1 89.31 202 LEU B C 1
ATOM 3790 O O . LEU B 1 202 ? 30.812 -15.289 -9.461 1 89.31 202 LEU B O 1
ATOM 3794 N N . LEU B 1 203 ? 29.766 -15.023 -7.465 1 90.75 203 LEU B N 1
ATOM 3795 C CA . LEU B 1 203 ? 30.922 -15.406 -6.66 1 90.75 203 LEU B CA 1
ATOM 3796 C C . LEU B 1 203 ? 30.688 -16.75 -5.965 1 90.75 203 LEU B C 1
ATOM 3798 O O . LEU B 1 203 ? 29.547 -17.234 -5.922 1 90.75 203 LEU B O 1
ATOM 3802 N N . ASN B 1 204 ? 31.719 -17.328 -5.496 1 87.56 204 ASN B N 1
ATOM 3803 C CA . ASN B 1 204 ? 31.594 -18.594 -4.781 1 87.56 204 ASN B CA 1
ATOM 3804 C C . ASN B 1 204 ? 30.703 -18.453 -3.549 1 87.56 204 ASN B C 1
ATOM 3806 O O . ASN B 1 204 ? 29.938 -19.359 -3.223 1 87.56 204 ASN B O 1
ATOM 3810 N N . GLU B 1 205 ? 30.766 -17.281 -2.971 1 88.44 205 GLU B N 1
ATOM 3811 C CA . GLU B 1 205 ? 30.016 -17.062 -1.739 1 88.44 205 GLU B CA 1
ATOM 3812 C C . GLU B 1 205 ? 28.516 -16.891 -2.023 1 88.44 205 GLU B C 1
ATOM 3814 O O . GLU B 1 205 ? 27.703 -16.891 -1.101 1 88.44 205 GLU B O 1
ATOM 3819 N N . ASP B 1 206 ? 28.266 -16.891 -3.316 1 87.88 206 ASP B N 1
ATOM 3820 C CA . ASP B 1 206 ? 26.875 -16.609 -3.672 1 87.88 206 ASP B CA 1
ATOM 3821 C C . ASP B 1 206 ? 26.047 -17.891 -3.697 1 87.88 206 ASP B C 1
ATOM 3823 O O . ASP B 1 206 ? 24.828 -17.828 -3.896 1 87.88 206 ASP B O 1
ATOM 3827 N N . HIS B 1 207 ? 26.734 -19.031 -3.477 1 85.31 207 HIS B N 1
ATOM 3828 C CA . HIS B 1 207 ? 25.953 -20.25 -3.422 1 85.31 207 HIS B CA 1
ATOM 3829 C C . HIS B 1 207 ? 24.891 -20.188 -2.338 1 85.31 207 HIS B C 1
ATOM 3831 O O . HIS B 1 207 ? 25.188 -19.875 -1.183 1 85.31 207 HIS B O 1
ATOM 3837 N N . ASN B 1 208 ? 23.641 -20.406 -2.756 1 86.62 208 ASN B N 1
ATOM 3838 C CA . ASN B 1 208 ? 22.469 -20.391 -1.891 1 86.62 208 ASN B CA 1
ATOM 3839 C C . ASN B 1 208 ? 22.125 -18.984 -1.446 1 86.62 208 ASN B C 1
ATOM 3841 O O . ASN B 1 208 ? 21.375 -18.797 -0.475 1 86.62 208 ASN B O 1
ATOM 3845 N N . ARG B 1 209 ? 22.719 -18.047 -2.072 1 87.31 209 ARG B N 1
ATOM 3846 C CA . ARG B 1 209 ? 22.344 -16.672 -1.783 1 87.31 209 ARG B CA 1
ATOM 3847 C C . ARG B 1 209 ? 21.031 -16.297 -2.479 1 87.31 209 ARG B C 1
ATOM 3849 O O . ARG B 1 209 ? 20.734 -16.828 -3.555 1 87.31 209 ARG B O 1
ATOM 3856 N N . GLU B 1 210 ? 20.312 -15.383 -1.782 1 90.5 210 GLU B N 1
ATOM 3857 C CA . GLU B 1 210 ? 19 -14.969 -2.307 1 90.5 210 GLU B CA 1
ATOM 3858 C C . GLU B 1 210 ? 19 -13.492 -2.672 1 90.5 210 GLU B C 1
ATOM 3860 O O . GLU B 1 210 ? 19.562 -12.664 -1.946 1 90.5 210 GLU B O 1
ATOM 3865 N N . TRP B 1 211 ? 18.516 -13.266 -3.855 1 92.62 211 TRP B N 1
ATOM 3866 C CA . TRP B 1 211 ? 18.141 -11.906 -4.238 1 92.62 211 TRP B CA 1
ATOM 3867 C C . TRP B 1 211 ? 16.625 -11.766 -4.348 1 92.62 211 TRP B C 1
ATOM 3869 O O . TRP B 1 211 ? 15.969 -12.617 -4.953 1 92.62 211 TRP B O 1
ATOM 3879 N N . ARG B 1 212 ? 16.156 -10.742 -3.771 1 94.69 212 ARG B N 1
ATOM 3880 C CA . ARG B 1 212 ? 14.711 -10.523 -3.77 1 94.69 212 ARG B CA 1
ATOM 3881 C C . ARG B 1 212 ? 14.344 -9.25 -4.52 1 94.69 212 ARG B C 1
ATOM 3883 O O . ARG B 1 212 ? 15.008 -8.219 -4.363 1 94.69 212 ARG B O 1
ATOM 3890 N N . CYS B 1 213 ? 13.398 -9.43 -5.348 1 96.12 213 CYS B N 1
ATOM 3891 C CA . CYS B 1 213 ? 12.789 -8.266 -5.984 1 96.12 213 CYS B CA 1
ATOM 3892 C C . CYS B 1 213 ? 11.484 -7.891 -5.293 1 96.12 213 CYS B C 1
ATOM 3894 O O . CYS B 1 213 ? 10.625 -8.75 -5.074 1 96.12 213 CYS B O 1
ATOM 3896 N N . GLU B 1 214 ? 11.344 -6.617 -4.949 1 96 214 GLU B N 1
ATOM 3897 C CA . GLU B 1 214 ? 10.18 -6.176 -4.191 1 96 214 GLU B CA 1
ATOM 3898 C C . GLU B 1 214 ? 9.469 -5.027 -4.898 1 96 214 GLU B C 1
ATOM 3900 O O . GLU B 1 214 ? 10.109 -4.176 -5.516 1 96 214 GLU B O 1
ATOM 3905 N N . VAL B 1 215 ? 8.133 -5.117 -4.805 1 96.5 215 VAL B N 1
ATOM 3906 C CA . VAL B 1 215 ? 7.309 -3.969 -5.164 1 96.5 215 VAL B CA 1
ATOM 3907 C C . VAL B 1 215 ? 6.93 -3.191 -3.906 1 96.5 215 VAL B C 1
ATOM 3909 O O . VAL B 1 215 ? 6.34 -3.748 -2.979 1 96.5 215 VAL B O 1
ATOM 3912 N N . THR B 1 216 ? 7.348 -1.939 -3.9 1 94.88 216 THR B N 1
ATOM 3913 C CA . THR B 1 216 ? 7 -1.099 -2.76 1 94.88 216 THR B CA 1
ATOM 3914 C C . THR B 1 216 ? 6.098 0.052 -3.189 1 94.88 216 THR B C 1
ATOM 3916 O O . THR B 1 216 ? 6.168 0.512 -4.332 1 94.88 216 THR B O 1
ATOM 3919 N N . GLN B 1 217 ? 5.23 0.423 -2.316 1 95.56 217 GLN B N 1
ATOM 3920 C CA . GLN B 1 217 ? 4.32 1.543 -2.535 1 95.56 217 GLN B CA 1
ATOM 3921 C C . GLN B 1 217 ? 4.523 2.629 -1.482 1 95.56 217 GLN B C 1
ATOM 3923 O O . GLN B 1 217 ? 4.547 2.342 -0.283 1 95.56 217 GLN B O 1
ATOM 3928 N N . VAL B 1 218 ? 4.73 3.854 -1.947 1 94.5 218 VAL B N 1
ATOM 3929 C CA . VAL B 1 218 ? 4.754 4.969 -1.006 1 94.5 218 VAL B CA 1
ATOM 3930 C C . VAL B 1 218 ? 3.332 5.293 -0.553 1 94.5 218 VAL B C 1
ATOM 3932 O O . VAL B 1 218 ? 2.502 5.723 -1.357 1 94.5 218 VAL B O 1
ATOM 3935 N N . LYS B 1 219 ? 3.064 5.105 0.683 1 95.44 219 LYS B N 1
ATOM 3936 C CA . LYS B 1 219 ? 1.718 5.309 1.209 1 95.44 219 LYS B CA 1
ATOM 3937 C C . LYS B 1 219 ? 1.473 6.781 1.532 1 95.44 219 LYS B C 1
ATOM 3939 O O . LYS B 1 219 ? 0.376 7.297 1.307 1 95.44 219 LYS B O 1
ATOM 3944 N N . THR B 1 220 ? 2.451 7.414 2.086 1 95.38 220 THR B N 1
ATOM 3945 C CA . THR B 1 220 ? 2.381 8.836 2.387 1 95.38 220 THR B CA 1
ATOM 3946 C C . THR B 1 220 ? 3.771 9.406 2.648 1 95.38 220 THR B C 1
ATOM 3948 O O . THR B 1 220 ? 4.738 8.656 2.781 1 95.38 220 THR B O 1
ATOM 3951 N N . SER B 1 221 ? 3.834 10.688 2.594 1 95.12 221 SER B N 1
ATOM 3952 C CA . SER B 1 221 ? 5.105 11.359 2.844 1 95.12 221 SER B CA 1
ATOM 3953 C C . SER B 1 221 ? 4.895 12.742 3.457 1 95.12 221 SER B C 1
ATOM 3955 O O . SER B 1 221 ? 3.816 13.32 3.324 1 95.12 221 SER B O 1
ATOM 3957 N N . VAL B 1 222 ? 5.855 13.141 4.215 1 93.69 222 VAL B N 1
ATOM 3958 C CA . VAL B 1 222 ? 5.848 14.492 4.777 1 93.69 222 VAL B CA 1
ATOM 3959 C C . VAL B 1 222 ? 7.195 15.164 4.523 1 93.69 222 VAL B C 1
ATOM 3961 O O . VAL B 1 222 ? 8.242 14.523 4.613 1 93.69 222 VAL B O 1
ATOM 3964 N N . THR B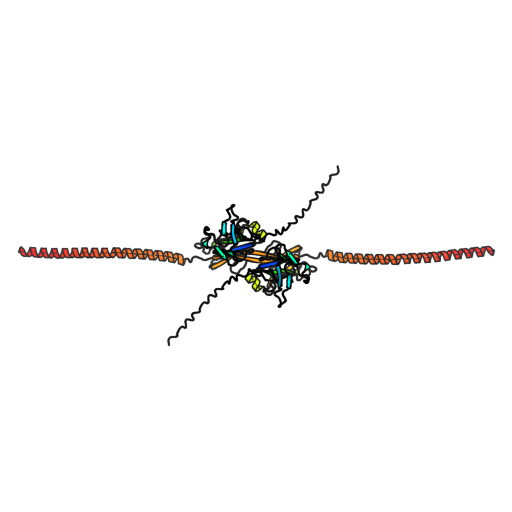 1 223 ? 7.152 16.391 4.184 1 91.44 223 THR B N 1
ATOM 3965 C CA . THR B 1 223 ? 8.352 17.125 3.789 1 91.44 223 THR B CA 1
ATOM 3966 C C . THR B 1 223 ? 8.734 18.156 4.848 1 91.44 223 THR B C 1
ATOM 3968 O O . THR B 1 223 ? 7.863 18.797 5.434 1 91.44 223 THR B O 1
ATOM 3971 N N . TYR B 1 224 ? 9.992 18.188 5.125 1 90 224 TYR B N 1
ATOM 3972 C CA . TYR B 1 224 ? 10.57 19.266 5.93 1 90 224 TYR B CA 1
ATOM 3973 C C . TYR B 1 224 ? 11.484 20.141 5.086 1 90 224 TYR B C 1
ATOM 3975 O O . TYR B 1 224 ? 12.43 19.656 4.465 1 90 224 TYR B O 1
ATOM 3983 N N . THR B 1 225 ? 11.188 21.422 5.117 1 89.06 225 THR B N 1
ATOM 3984 C CA . THR B 1 225 ? 11.992 22.359 4.344 1 89.06 225 THR B CA 1
ATOM 3985 C C . THR B 1 225 ? 12.828 23.234 5.266 1 89.06 225 THR B C 1
ATOM 3987 O O . THR B 1 225 ? 12.312 23.812 6.223 1 89.06 225 THR B O 1
ATOM 3990 N N . VAL B 1 226 ? 14.078 23.281 5.016 1 85.56 226 VAL B N 1
ATOM 3991 C CA . VAL B 1 226 ? 14.992 24.109 5.797 1 85.56 226 VAL B CA 1
ATOM 3992 C C . VAL B 1 226 ? 14.938 25.562 5.289 1 85.56 226 VAL B C 1
ATOM 3994 O O . VAL B 1 226 ? 15.125 25.812 4.098 1 85.56 226 VAL B O 1
ATOM 3997 N N . ARG B 1 227 ? 14.633 26.438 6.188 1 83.62 227 ARG B N 1
ATOM 3998 C CA . ARG B 1 227 ? 14.656 27.859 5.867 1 83.62 227 ARG B CA 1
ATOM 3999 C C . ARG B 1 227 ? 15.492 28.641 6.879 1 83.62 227 ARG B C 1
ATOM 4001 O O . ARG B 1 227 ? 15.266 28.531 8.086 1 83.62 227 ARG B O 1
ATOM 4008 N N . TYR B 1 228 ? 16.531 29.281 6.355 1 81.25 228 TYR B N 1
ATOM 4009 C CA . TYR B 1 228 ? 17.375 30.094 7.234 1 81.25 228 TYR B CA 1
ATOM 4010 C C . TYR B 1 228 ? 16.719 31.453 7.508 1 81.25 228 TYR B C 1
ATOM 4012 O O . TYR B 1 228 ? 16 31.984 6.66 1 81.25 228 TYR B O 1
ATOM 4020 N N . SER B 1 229 ? 16.609 31.812 8.719 1 70.19 229 SER B N 1
ATOM 4021 C CA . SER B 1 229 ? 16.141 33.156 9.039 1 70.19 229 SER B CA 1
ATOM 4022 C C . SER B 1 229 ? 17.078 34.219 8.461 1 70.19 229 SER B C 1
ATOM 4024 O O . SER B 1 229 ? 18.297 34.062 8.461 1 70.19 229 SER B O 1
ATOM 4026 N N . ASP B 1 230 ? 16.797 34.812 7.484 1 60.53 230 ASP B N 1
ATOM 4027 C CA . ASP B 1 230 ? 17.578 35.969 7 1 60.53 230 ASP B CA 1
ATOM 4028 C C . ASP B 1 230 ? 18.062 36.812 8.156 1 60.53 230 ASP B C 1
ATOM 4030 O O . ASP B 1 230 ? 17.25 37.281 8.969 1 60.53 230 ASP B O 1
ATOM 4034 N N . PRO B 1 231 ? 19.359 36.688 8.5 1 55.06 231 PRO B N 1
ATOM 4035 C CA . PRO B 1 231 ? 19.844 37.656 9.469 1 55.06 231 PRO B CA 1
ATOM 4036 C C . PRO B 1 231 ? 19.266 39.062 9.234 1 55.06 231 PRO B C 1
ATOM 4038 O O . PRO B 1 231 ? 19.141 39.844 10.18 1 55.06 231 PRO B O 1
ATOM 4041 N N . ALA B 1 232 ? 19.172 39.469 8.031 1 54.69 232 ALA B N 1
ATOM 4042 C CA . ALA B 1 232 ? 18.781 40.844 7.75 1 54.69 232 ALA B CA 1
ATOM 4043 C C . ALA B 1 232 ? 17.344 41.125 8.195 1 54.69 232 ALA B C 1
ATOM 4045 O O . ALA B 1 232 ? 17 42.25 8.539 1 54.69 232 ALA B O 1
ATOM 4046 N N . GLU B 1 233 ? 16.578 40.125 8.148 1 51.22 233 GLU B N 1
ATOM 4047 C CA . GLU B 1 233 ? 15.203 40.406 8.57 1 51.22 233 GLU B CA 1
ATOM 4048 C C . GLU B 1 233 ? 15.125 40.625 10.086 1 51.22 233 GLU B C 1
ATOM 4050 O O . GLU B 1 233 ? 14.336 41.438 10.57 1 51.22 233 GLU B O 1
ATOM 4055 N N . THR B 1 234 ? 15.852 39.812 10.828 1 51.22 234 THR B N 1
ATOM 4056 C CA . THR B 1 234 ? 15.93 40.062 12.258 1 51.22 234 THR B CA 1
ATOM 4057 C C . THR B 1 234 ? 16.641 41.406 12.531 1 51.22 234 THR B C 1
ATOM 4059 O O . THR B 1 234 ? 16.266 42.125 13.453 1 51.22 234 THR B O 1
ATOM 4062 N N . GLU B 1 235 ? 17.656 41.656 11.773 1 53.22 235 GLU B N 1
ATOM 4063 C CA . GLU B 1 235 ? 18.312 42.938 11.945 1 53.22 235 GLU B CA 1
ATOM 4064 C C . GLU B 1 235 ? 17.391 44.094 11.5 1 53.22 235 GLU B C 1
ATOM 4066 O O . GLU B 1 235 ? 17.375 45.156 12.125 1 53.22 235 GLU B O 1
ATOM 4071 N N . VAL B 1 236 ? 16.641 43.875 10.445 1 51.91 236 VAL B N 1
ATOM 4072 C CA . VAL B 1 236 ? 15.766 44.938 9.977 1 51.91 236 VAL B CA 1
ATOM 4073 C C . VAL B 1 236 ? 14.633 45.156 10.977 1 51.91 236 VAL B C 1
ATOM 4075 O O . VAL B 1 236 ? 14.242 46.312 11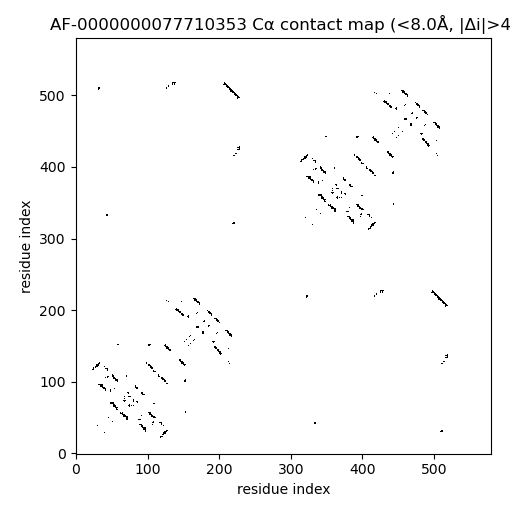.242 1 51.91 236 VAL B O 1
ATOM 4078 N N . ARG B 1 237 ? 14.219 44.156 11.617 1 53 237 ARG B N 1
ATOM 4079 C CA . ARG B 1 237 ? 13.195 44.375 12.633 1 53 237 ARG B CA 1
ATOM 4080 C C . ARG B 1 237 ? 13.781 45.031 13.875 1 53 237 ARG B C 1
ATOM 4082 O O . ARG B 1 237 ? 13.141 45.875 14.5 1 53 237 ARG B O 1
ATOM 4089 N N . SER B 1 238 ? 15.016 44.656 14.117 1 56.75 238 SER B N 1
ATOM 4090 C CA . SER B 1 238 ? 15.664 45.312 15.25 1 56.75 238 SER B CA 1
ATOM 4091 C C . SER B 1 238 ? 16.016 46.75 14.914 1 56.75 238 SER B C 1
ATOM 4093 O O . SER B 1 238 ? 15.852 47.625 15.758 1 56.75 238 SER B O 1
ATOM 4095 N N . THR B 1 239 ? 16.438 46.906 13.664 1 57.38 239 THR B N 1
ATOM 4096 C CA . THR B 1 239 ? 16.797 48.281 13.297 1 57.38 239 THR B CA 1
ATOM 4097 C C . THR B 1 239 ? 15.539 49.125 13.102 1 57.38 239 THR B C 1
ATOM 4099 O O . THR B 1 239 ? 15.516 50.312 13.453 1 57.38 239 THR B O 1
ATOM 4102 N N . ALA B 1 240 ? 14.5 48.562 12.57 1 58.47 240 ALA B N 1
ATOM 4103 C CA . ALA B 1 240 ? 13.25 49.312 12.43 1 58.47 240 ALA B CA 1
ATOM 4104 C C . ALA B 1 240 ? 12.641 49.594 13.797 1 58.47 240 ALA B C 1
ATOM 4106 O O . ALA B 1 240 ? 12.078 50.688 14.016 1 58.47 240 ALA B O 1
ATOM 4107 N N . GLY B 1 241 ? 12.852 48.719 14.719 1 58.62 241 GLY B N 1
ATOM 4108 C CA . GLY B 1 241 ? 12.469 49 16.094 1 58.62 241 GLY B CA 1
ATOM 4109 C C . GLY B 1 241 ? 13.305 50.094 16.75 1 58.62 241 GLY B C 1
ATOM 4110 O O . GLY B 1 241 ? 12.781 50.938 17.469 1 58.62 241 GLY B O 1
ATOM 4111 N N . LEU B 1 242 ? 14.547 50.094 16.438 1 62.5 242 LEU B N 1
ATOM 4112 C CA . LEU B 1 242 ? 15.43 51.125 16.938 1 62.5 242 LEU B CA 1
ATOM 4113 C C . LEU B 1 242 ? 15.125 52.469 1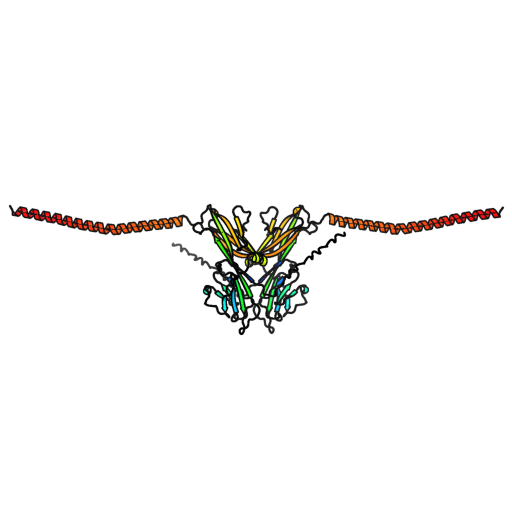6.297 1 62.5 242 LEU B C 1
ATOM 4115 O O . LEU B 1 242 ? 15.102 53.5 16.969 1 62.5 242 LEU B O 1
ATOM 4119 N N . LEU B 1 243 ? 14.836 52.406 14.992 1 59.5 243 LEU B N 1
ATOM 4120 C CA . LEU B 1 243 ? 14.5 53.625 14.297 1 59.5 243 LEU B CA 1
ATOM 4121 C C . LEU B 1 243 ? 13.164 54.188 14.773 1 59.5 243 LEU B C 1
ATOM 4123 O O . LEU B 1 243 ? 13.023 55.406 14.969 1 59.5 243 LEU B O 1
ATOM 4127 N N . PHE B 1 244 ? 12.273 53.375 15.102 1 63.62 244 PHE B N 1
ATOM 4128 C CA . PHE B 1 244 ? 10.992 53.812 15.648 1 63.62 244 PHE B CA 1
ATOM 4129 C C . PHE B 1 244 ? 11.164 54.375 17.047 1 63.62 244 PHE B C 1
ATOM 4131 O O . PHE B 1 244 ? 10.547 55.406 17.391 1 63.62 244 PHE B O 1
ATOM 4138 N N . ARG B 1 245 ? 11.992 53.781 17.781 1 64.5 245 ARG B N 1
ATOM 4139 C CA . ARG B 1 245 ? 12.258 54.281 19.125 1 64.5 245 ARG B CA 1
ATOM 4140 C C . ARG B 1 245 ? 12.93 55.656 19.078 1 64.5 245 ARG B C 1
ATOM 4142 O O . ARG B 1 245 ? 12.609 56.531 19.859 1 64.5 245 ARG B O 1
ATOM 4149 N N . VAL B 1 246 ? 13.812 55.844 18.109 1 64.56 246 VAL B N 1
ATOM 4150 C CA . VAL B 1 246 ? 14.508 57.125 17.953 1 64.56 246 VAL B CA 1
ATOM 4151 C C . VAL B 1 246 ? 13.531 58.188 17.469 1 64.56 246 VAL B C 1
ATOM 4153 O O . VAL B 1 246 ? 13.539 59.312 17.969 1 64.56 246 VAL B O 1
ATOM 4156 N N . ILE B 1 247 ? 12.641 57.75 16.578 1 63.16 247 ILE B N 1
ATOM 4157 C CA . ILE B 1 247 ? 11.664 58.719 16.062 1 63.16 247 ILE B CA 1
ATOM 4158 C C . ILE B 1 247 ? 10.711 59.125 17.172 1 63.16 247 ILE B C 1
ATOM 4160 O O . ILE B 1 247 ? 10.398 60.312 17.312 1 63.16 247 ILE B O 1
ATOM 4164 N N . VAL B 1 248 ? 10.391 58.281 18.031 1 66.75 248 VAL B N 1
ATOM 4165 C CA . VAL B 1 248 ? 9.492 58.594 19.141 1 66.75 248 VAL B CA 1
ATOM 4166 C C . VAL B 1 248 ? 10.203 59.531 20.125 1 66.75 248 VAL B C 1
ATOM 4168 O O . VAL B 1 248 ? 9.609 60.5 20.609 1 66.75 248 VAL B O 1
ATOM 4171 N N . ILE B 1 249 ? 11.477 59.375 20.312 1 66.5 249 ILE B N 1
ATOM 4172 C CA . ILE B 1 249 ? 12.258 60.219 21.203 1 66.5 249 ILE B CA 1
ATOM 4173 C C . ILE B 1 249 ? 12.383 61.625 20.609 1 66.5 249 ILE B C 1
ATOM 4175 O O . ILE B 1 249 ? 12.219 62.625 21.328 1 66.5 249 ILE B O 1
ATOM 4179 N N . ILE B 1 250 ? 12.547 61.656 19.312 1 66.75 250 ILE B N 1
ATOM 4180 C CA . ILE B 1 250 ? 12.711 62.938 18.641 1 66.75 250 ILE B CA 1
ATOM 4181 C C . ILE B 1 250 ? 11.383 63.688 18.656 1 66.75 250 ILE B C 1
ATOM 4183 O O . ILE B 1 250 ? 11.359 64.875 18.938 1 66.75 250 ILE B O 1
ATOM 4187 N N . VAL B 1 251 ? 10.344 62.969 18.5 1 71.81 251 VAL B N 1
ATOM 4188 C CA . VAL B 1 251 ? 9.031 63.594 18.5 1 71.81 251 VAL B CA 1
ATOM 4189 C C . VAL B 1 251 ? 8.68 64.062 19.906 1 71.81 251 VAL B C 1
ATOM 4191 O O . VAL B 1 251 ? 8.156 65.188 20.094 1 71.81 251 VAL B O 1
ATOM 4194 N N . GLU B 1 252 ? 9.031 63.375 20.859 1 73.5 252 GLU B N 1
ATOM 4195 C CA . GLU B 1 252 ? 8.812 63.75 22.25 1 73.5 252 GLU B CA 1
ATOM 4196 C C . GLU B 1 252 ? 9.641 65 22.641 1 73.5 252 GLU B C 1
ATOM 4198 O O . GLU B 1 252 ? 9.148 65.875 23.312 1 73.5 252 GLU B O 1
ATOM 4203 N N . PHE B 1 253 ? 10.797 65.062 22.141 1 72.56 253 PHE B N 1
ATOM 4204 C CA . PHE B 1 253 ? 11.672 66.188 22.406 1 72.56 253 PHE B CA 1
ATOM 4205 C C . PHE B 1 253 ? 11.172 67.438 21.688 1 72.56 253 PHE B C 1
ATOM 4207 O O . PHE B 1 253 ? 11.227 68.562 22.234 1 72.56 253 PHE B O 1
ATOM 4214 N N . ALA B 1 254 ? 10.609 67.25 20.531 1 71.31 254 ALA B N 1
ATOM 4215 C CA . ALA B 1 254 ? 10.094 68.375 19.766 1 71.31 254 ALA B CA 1
ATOM 4216 C C . ALA B 1 254 ? 8.82 68.938 20.375 1 71.31 254 ALA B C 1
ATOM 4218 O O . ALA B 1 254 ? 8.633 70.125 20.422 1 71.31 254 ALA B O 1
ATOM 4219 N N . VAL B 1 255 ? 8.102 68.125 20.953 1 75.38 255 VAL B N 1
ATOM 4220 C CA . VAL B 1 255 ? 6.836 68.562 21.562 1 75.38 255 VAL B CA 1
ATOM 4221 C C . VAL B 1 255 ? 7.098 69.25 22.891 1 75.38 255 VAL B C 1
ATOM 4223 O O . VAL B 1 255 ? 6.41 70.188 23.219 1 75.38 255 VAL B O 1
ATOM 4226 N N . PHE B 1 256 ? 8.125 68.812 23.547 1 71.88 256 PHE B N 1
ATOM 4227 C CA . PHE B 1 256 ? 8.43 69.438 24.828 1 71.88 256 PHE B CA 1
ATOM 4228 C C . PHE B 1 256 ? 9.281 70.688 24.656 1 71.88 256 PHE B C 1
ATOM 4230 O O . PHE B 1 256 ? 9.156 71.688 25.422 1 71.88 256 PHE B O 1
ATOM 4237 N N . ALA B 1 257 ? 10.078 70.75 23.656 1 70.56 257 ALA B N 1
ATOM 4238 C CA . ALA B 1 257 ? 10.992 71.812 23.453 1 70.56 257 ALA B CA 1
ATOM 4239 C C . ALA B 1 257 ? 10.266 73.062 22.891 1 70.56 257 ALA B C 1
ATOM 4241 O O . ALA B 1 257 ? 10.586 74.188 23.234 1 70.56 257 ALA B O 1
ATOM 4242 N N . ALA B 1 258 ? 9.242 72.812 22.125 1 73.19 258 ALA B N 1
ATOM 4243 C CA . ALA B 1 258 ? 8.555 73.938 21.469 1 73.19 258 ALA B CA 1
ATOM 4244 C C . ALA B 1 258 ? 7.816 74.75 22.5 1 73.19 258 ALA B C 1
ATOM 4246 O O . ALA B 1 258 ? 7.941 76 22.484 1 73.19 258 ALA B O 1
ATOM 4247 N N . PRO B 1 259 ? 7.102 74.25 23.375 1 74.62 259 PRO B N 1
ATOM 4248 C CA . PRO B 1 259 ? 6.402 75.125 24.328 1 74.62 259 PRO B CA 1
ATOM 4249 C C . PRO B 1 259 ? 7.352 75.812 25.312 1 74.62 259 PRO B C 1
ATOM 4251 O O . PRO B 1 259 ? 7.094 76.938 25.734 1 74.62 259 PRO B O 1
ATOM 4254 N N . THR B 1 260 ? 8.445 75.188 25.625 1 72.38 260 THR B N 1
ATOM 4255 C CA . THR B 1 260 ? 9.406 75.812 26.547 1 72.38 260 THR B CA 1
ATOM 4256 C C . THR B 1 260 ? 10.102 77 25.922 1 72.38 260 THR B C 1
ATOM 4258 O O . THR B 1 260 ? 10.336 78 26.578 1 72.38 260 THR B O 1
ATOM 4261 N N . VAL B 1 261 ? 10.367 76.938 24.672 1 72.06 261 VAL B N 1
ATOM 4262 C CA . VAL B 1 261 ? 10.984 78.062 23.969 1 72.06 261 VAL B CA 1
ATOM 4263 C C . VAL B 1 261 ? 9.977 79.188 23.828 1 72.06 261 VAL B C 1
ATOM 4265 O O . VAL B 1 261 ? 10.328 80.375 24.031 1 72.06 261 VAL B O 1
ATOM 4268 N N . ILE B 1 262 ? 8.734 78.875 23.609 1 71 262 ILE B N 1
ATOM 4269 C CA . ILE B 1 262 ? 7.672 79.875 23.516 1 71 262 ILE B CA 1
ATOM 4270 C C . ILE B 1 262 ? 7.457 80.562 24.875 1 71 262 ILE B C 1
ATOM 4272 O O . ILE B 1 262 ? 7.324 81.75 24.953 1 71 262 ILE B O 1
ATOM 4276 N N . LEU B 1 263 ? 7.547 79.75 25.922 1 72.94 263 LEU B N 1
ATOM 4277 C CA . LEU B 1 263 ? 7.375 80.312 27.266 1 72.94 263 LEU B CA 1
ATOM 4278 C C . LEU B 1 263 ? 8.547 81.188 27.656 1 72.94 263 LEU B C 1
ATOM 4280 O O . LEU B 1 263 ? 8.359 82.25 28.234 1 72.94 263 LEU B O 1
ATOM 4284 N N . LEU B 1 264 ? 9.664 80.875 27.188 1 72.31 264 LEU B N 1
ATOM 4285 C CA . LEU B 1 264 ? 10.844 81.688 27.453 1 72.31 264 LEU B CA 1
ATOM 4286 C C . LEU B 1 264 ? 10.805 83 26.672 1 72.31 264 LEU B C 1
ATOM 4288 O O . LEU B 1 264 ? 11.164 84 27.188 1 72.31 264 LEU B O 1
ATOM 4292 N N . GLN B 1 265 ? 10.289 82.938 25.531 1 74.12 265 GLN B N 1
ATOM 4293 C CA . GLN B 1 265 ? 10.148 84.125 24.719 1 74.12 265 GLN B CA 1
ATOM 4294 C C . GLN B 1 265 ? 9.094 85.062 25.312 1 74.12 265 GLN B C 1
ATOM 4296 O O . GLN B 1 265 ? 9.273 86.25 25.312 1 74.12 265 GLN B O 1
ATOM 4301 N N . ILE B 1 266 ? 8.102 84.562 25.891 1 72.94 266 ILE B N 1
ATOM 4302 C CA . ILE B 1 266 ? 7.059 85.312 26.531 1 72.94 266 ILE B CA 1
ATOM 4303 C C . ILE B 1 266 ? 7.602 86 27.797 1 72.94 266 ILE B C 1
ATOM 4305 O O . ILE B 1 266 ? 7.363 87.188 28.047 1 72.94 266 ILE B O 1
ATOM 4309 N N . ILE B 1 267 ? 8.383 85.312 28.5 1 69.44 267 ILE B N 1
ATOM 4310 C CA . ILE B 1 267 ? 8.953 85.812 29.734 1 69.44 267 ILE B CA 1
ATOM 4311 C C . ILE B 1 267 ? 9.977 86.938 29.406 1 69.44 267 ILE B C 1
ATOM 4313 O O . ILE B 1 267 ? 10.008 88 30.062 1 69.44 267 ILE B O 1
ATOM 4317 N N . CYS B 1 268 ? 10.742 86.688 28.359 1 70.69 268 CYS B N 1
ATOM 4318 C CA . CYS B 1 268 ? 11.734 87.688 27.969 1 70.69 268 CYS B CA 1
ATOM 4319 C C . CYS B 1 268 ? 11.07 88.938 27.422 1 70.69 268 CYS B C 1
ATOM 4321 O O . CYS B 1 268 ? 11.516 90.062 27.688 1 70.69 268 CYS B O 1
ATOM 4323 N N . ALA B 1 269 ? 10.016 88.75 26.719 1 73.38 269 ALA B N 1
ATOM 4324 C CA . ALA B 1 269 ? 9.289 89.875 26.172 1 73.38 269 ALA B CA 1
ATOM 4325 C C . ALA B 1 269 ? 8.602 90.688 27.281 1 73.38 269 ALA B C 1
ATOM 4327 O O . ALA B 1 269 ? 8.57 91.875 27.25 1 73.38 269 ALA B O 1
ATOM 4328 N N . ARG B 1 270 ? 8.18 89.938 28.281 1 69.44 270 ARG B N 1
ATOM 4329 C CA . ARG B 1 270 ? 7.531 90.625 29.406 1 69.44 270 ARG B CA 1
ATOM 4330 C C . ARG B 1 270 ? 8.555 91.375 30.266 1 69.44 270 ARG B C 1
ATOM 4332 O O . ARG B 1 270 ? 8.273 92.438 30.797 1 69.44 270 ARG B O 1
ATOM 4339 N N . ARG B 1 271 ? 9.742 90.812 30.281 1 66 271 ARG B N 1
ATOM 4340 C CA . ARG B 1 271 ? 10.789 91.438 31.062 1 66 271 ARG B CA 1
ATOM 4341 C C . ARG B 1 271 ? 11.359 92.625 30.328 1 66 271 ARG B C 1
ATOM 4343 O O . ARG B 1 271 ? 11.711 93.688 30.953 1 66 271 ARG B O 1
ATOM 4350 N N . ALA B 1 272 ? 11.43 92.562 29.016 1 64.62 272 ALA B N 1
ATOM 4351 C CA . ALA B 1 272 ? 11.898 93.688 28.234 1 64.62 272 ALA B CA 1
ATOM 4352 C C . ALA B 1 272 ? 10.891 94.875 28.281 1 64.62 272 ALA B C 1
ATOM 4354 O O . ALA B 1 272 ? 11.266 96 28.281 1 64.62 272 ALA B O 1
ATOM 4355 N N . GLY B 1 273 ? 9.664 94.375 28.281 1 61.09 273 GLY B N 1
ATOM 4356 C CA . GLY B 1 273 ? 8.656 95.438 28.406 1 61.09 273 GLY B CA 1
ATOM 4357 C C . GLY B 1 273 ? 8.688 96.125 29.75 1 61.09 273 GLY B C 1
ATOM 4358 O O . GLY B 1 273 ? 8.398 97.312 29.828 1 61.09 273 GLY B O 1
ATOM 4359 N N . ARG B 1 274 ? 9.031 95.375 30.781 1 57.69 274 ARG B N 1
ATOM 4360 C CA . ARG B 1 274 ? 9.102 96 32.094 1 57.69 274 ARG B CA 1
ATOM 4361 C C . ARG B 1 274 ? 10.312 96.938 32.219 1 57.69 274 ARG B C 1
ATOM 4363 O O . ARG B 1 274 ? 10.281 97.938 32.938 1 57.69 274 ARG B O 1
ATOM 4370 N N . LYS B 1 275 ? 11.391 96.562 31.5 1 55.41 275 LYS B N 1
ATOM 4371 C CA . LYS B 1 275 ? 12.555 97.438 31.625 1 55.41 275 LYS B CA 1
ATOM 4372 C C . LYS B 1 275 ? 12.32 98.812 30.906 1 55.41 275 LYS B C 1
ATOM 4374 O O . LYS B 1 275 ? 12.781 99.812 31.359 1 55.41 275 LYS B O 1
ATOM 4379 N N . ASN B 1 276 ? 11.594 98.688 29.75 1 54.62 276 ASN B N 1
ATOM 4380 C CA . ASN B 1 276 ? 11.406 100 29.062 1 54.62 276 ASN B CA 1
ATOM 4381 C C . ASN B 1 276 ? 10.438 100.875 29.828 1 54.62 276 ASN B C 1
ATOM 4383 O O . ASN B 1 276 ? 10.391 102.125 29.578 1 54.62 276 ASN B O 1
ATOM 4387 N N . SER B 1 277 ? 9.516 100.312 30.531 1 51 277 SER B N 1
ATOM 4388 C CA . SER B 1 277 ? 8.602 101.25 31.234 1 51 277 SER B CA 1
ATOM 4389 C C . SER B 1 277 ? 9.273 101.875 32.469 1 51 277 SER B C 1
ATOM 4391 O O . SER B 1 277 ? 8.875 102.938 32.906 1 51 277 SER B O 1
ATOM 4393 N N . GLN B 1 278 ? 10.172 101.125 33.062 1 49.38 278 GLN B N 1
ATOM 4394 C CA . GLN B 1 278 ? 10.75 101.812 34.219 1 49.38 278 GLN B CA 1
ATOM 4395 C C . GLN B 1 278 ? 11.664 102.938 33.844 1 49.38 278 GLN B C 1
ATOM 4397 O O . GLN B 1 278 ? 11.82 103.938 34.594 1 49.38 278 GLN B O 1
ATOM 4402 N N . HIS B 1 279 ? 12.305 102.812 32.656 1 48.78 279 HIS B N 1
ATOM 4403 C CA . HIS B 1 279 ? 13.203 103.938 32.344 1 48.78 279 HIS B CA 1
ATOM 4404 C C . HIS B 1 279 ? 12.422 105.188 32 1 48.78 279 HIS B C 1
ATOM 4406 O O . HIS B 1 279 ? 12.93 106.312 32.156 1 48.78 279 HIS B O 1
ATOM 4412 N N . SER B 1 280 ? 11.227 105 31.453 1 49.72 280 SER B N 1
ATOM 4413 C CA . SER B 1 280 ? 10.539 106.25 31.094 1 49.72 280 SER B CA 1
ATOM 4414 C C . SER B 1 280 ? 10.055 107 32.312 1 49.72 280 SER B C 1
ATOM 4416 O O . SER B 1 280 ? 9.867 108.25 32.281 1 49.72 280 SER B O 1
ATOM 4418 N N . GLU B 1 281 ? 9.727 106.25 33.344 1 46.84 281 GLU B N 1
ATOM 4419 C CA . GLU B 1 281 ? 9.203 107 34.5 1 46.84 281 GLU B CA 1
ATOM 4420 C C . GLU B 1 281 ? 10.32 107.688 35.219 1 46.84 281 GLU B C 1
ATOM 4422 O O . GLU B 1 281 ? 10.078 108.75 35.875 1 46.84 281 GLU B O 1
ATOM 4427 N N . GLU B 1 282 ? 11.492 107.188 35.219 1 46.41 282 GLU B N 1
ATOM 4428 C CA . GLU B 1 282 ? 12.531 107.875 35.969 1 46.41 282 GLU B CA 1
ATOM 4429 C C . GLU B 1 282 ? 12.938 109.188 35.25 1 46.41 282 GLU B C 1
ATOM 4431 O O . GLU B 1 282 ? 13.359 110.125 35.906 1 46.41 282 GLU B O 1
ATOM 4436 N N . ILE B 1 283 ? 12.758 109.25 33.938 1 47.16 283 ILE B N 1
ATOM 4437 C CA . ILE B 1 283 ? 13.148 110.5 33.312 1 47.16 283 ILE B CA 1
ATOM 4438 C C . ILE B 1 283 ? 12.125 111.562 33.625 1 47.16 283 ILE B C 1
ATOM 4440 O O . ILE B 1 283 ? 12.477 112.75 33.75 1 47.16 283 ILE B O 1
ATOM 4444 N N . VAL B 1 284 ? 10.898 111.25 33.75 1 46.91 284 VAL B N 1
ATOM 4445 C CA . VAL B 1 284 ? 9.914 112.312 33.906 1 46.91 284 VAL B CA 1
ATOM 4446 C C . VAL B 1 284 ? 10.016 112.875 35.312 1 46.91 284 VAL B C 1
ATOM 4448 O O . VAL B 1 284 ? 9.82 114.062 35.5 1 46.91 284 VAL B O 1
ATOM 4451 N N . MET B 1 285 ? 10.367 112.062 36.25 1 43.62 285 MET B N 1
ATOM 4452 C CA . MET B 1 285 ? 10.328 112.625 37.562 1 43.62 285 MET B CA 1
ATOM 4453 C C . MET B 1 285 ? 11.453 113.625 37.75 1 43.62 285 MET B C 1
ATOM 4455 O O . MET B 1 285 ? 11.406 114.5 38.625 1 43.62 285 MET B O 1
ATOM 4459 N N . ASN B 1 286 ? 12.594 113.438 37.094 1 44.94 286 ASN B N 1
ATOM 4460 C CA . ASN B 1 286 ? 13.648 114.375 37.375 1 44.94 286 ASN B CA 1
ATOM 4461 C C . ASN B 1 286 ? 13.336 115.75 36.75 1 44.94 286 ASN B C 1
ATOM 4463 O O . ASN B 1 286 ? 13.984 116.75 37.094 1 44.94 286 ASN B O 1
ATOM 4467 N N . LYS B 1 287 ? 12.508 115.812 35.688 1 46.06 287 LYS B N 1
ATOM 4468 C CA . LYS B 1 287 ? 12.305 117.125 35.094 1 46.06 287 LYS B CA 1
ATOM 4469 C C . LYS B 1 287 ? 11.43 118 36.031 1 46.06 287 LYS B C 1
ATOM 4471 O O . LYS B 1 287 ? 11.398 119.25 35.875 1 46.06 287 LYS B O 1
ATOM 4476 N N . ILE B 1 288 ? 10.562 117.375 36.812 1 45.31 288 ILE B N 1
ATOM 4477 C CA . ILE B 1 288 ? 9.688 118.312 37.531 1 45.31 288 ILE B CA 1
ATOM 4478 C C . ILE B 1 288 ? 10.477 119 38.625 1 45.31 288 ILE B C 1
ATOM 4480 O O . ILE B 1 288 ? 10.07 120.062 39.125 1 45.31 288 ILE B O 1
ATOM 4484 N N . LEU B 1 289 ? 11.5 118.312 39.156 1 41.94 289 LEU B N 1
ATOM 4485 C CA . LEU B 1 289 ? 12.078 119 40.312 1 41.94 289 LEU B CA 1
ATOM 4486 C C . LEU B 1 289 ? 13 120.125 39.844 1 41.94 289 LEU B C 1
ATOM 4488 O O . LEU B 1 289 ? 13.453 120.938 40.656 1 41.94 289 LEU B O 1
ATOM 4492 N N . GLU B 1 290 ? 13.344 120.188 38.656 1 34.06 290 GLU B N 1
ATOM 4493 C CA . GLU B 1 290 ? 13.977 121.5 38.406 1 34.06 290 GLU B CA 1
ATOM 4494 C C . GLU B 1 290 ? 12.938 122.562 38.094 1 34.06 290 GLU B C 1
ATOM 4496 O O . GLU B 1 290 ? 11.961 122.312 37.375 1 34.06 290 GLU B O 1
#

Foldseek 3Di:
DPPPPPPPPPPPPPPPPPPPPVPAPPAAEDEEEAQAKDWAAFPPDDAPQQFKWKWWDQLPDPDDIDTQDDSQHGDDPDPQRVQWDADNNRIIMGGRDDLRRFGKMWIWGDDPNDTDDHIHIYTYKYKYKDKPDDPVPDDAQDKIKMKIFIRHGSDFLVRCCVVQVKDKFKAWPVRHTDDCPPPQWHWDADRRGRMIMIMGGGHPVCVVIDMDMDIDTDPDDDDDDDDDDPPVVVVVVVVVVVVVVVVVVVVVCVVVVVVVVVVVVVVVVVVVVVVVVVVVVVVVVVVVVD/DPPPPPPPPPPPPPPPPPPPPVPAPPAAEDEEEAQAKDWAAFPPDDAPQQFKWKWWDQLPDPDDIDTQDDSQHGDPPDPQSVQWDADNNRIIMGGRDDLSRFGKMWIWGDDPNDTDDHIHIYTYKYKYKDKPDDPVPDDAQDKIKMKIFIRHGSDFLVRCCVPQVKDKFKAWPVGHTDDCPPPQWHWDADRRGRMIMIMGGGHPVCVVIDMDMDIDTDPDDDDDDDDDDPPVVVVVVVVVVVVVVVVVVVVVCVVVVVVVVVVVVVVVVVVVVVVVVVVVVVVVVVVVVD